Protein AF-A0A835W9U9-F1 (afdb_monomer)

Foldseek 3Di:
DEEEEEEQEQLRLLQQLLLLVLLVVCVVVCVCVPDDDRYAYEYEYQAQKHWYKDFPDDLADQFTDIFIDIDGQVVSCVLSPNRYHYHHFAFLAADQVQQWTATPVGDIDHGQFYAYAPFWFFDFDPAAPSLDPLEDEAFALVSLLVLLVLVLPWQEEEEEAFADVSLLQLLLLLVLQVQDDDPDDDDDDDDDDDDDDDDDDDDDDDPPDDDDDDPDAGAYEYEAQAPFHHLVFDWPVVRLVLCCLRPVPVSVVRDPPPDDDFWDWDQLPGLRDDDDDDDDPDDDDDDDDDDDDDDDDDPDDDDDDDDDDHHTAILCSSVVSQVSNLCVVVPPDDDDDDDDDDDDDDDDDDDDDDDDDDDDDDDDDDDDDDDDDDDDDDDPDPSDRPRRHRYHYHHSKDFNYKDFDDDDDDPDPDDDDDDDDDDDDDDDDDDDDDDDDDPDDDDPPDDARMWTAMPVRDIDRTVHYYYDHDIAAPPVSYDPCQDADPSRAGEAALLQATSRPSYGYAANRHDDPVLQVQDDVVSPGDNLAAQQFDDDRDSSRSSLRSSSNSCSNSVNDDSVSSCSSHHKDWDWHDGSNKIKIKIGCASCVPVPPPDSVQKIKEKDWDADPVRSGIKIKMFIGGNQATGIIMIIHDPSCSHLSNVSNVVRQRNVVCRSVCPPPVDDSVVSVD

Organism: Chlamydomonas incerta (NCBI:txid51695)

Sequence (670 aa):
MRYVVLGGGIAGVCCALELARCLKQENDTGAAAGSSGAAGVVLISASPVIKGVREVARLGRLLEELEVVETPLTELAAGGGGVLQVVHGAAEGLDLQRQVVKLVGGREVTFDKLCLCTGARPKELAVPGADHPAIMTLRDTDSVQELARRLRSCRRLVLVGNGGIALELAGALAGTEGHGVVGGRGRGAGCTTASSASMEAAAADASPLNAPAATGGRELVWVLKHGHIGDAFFDLDAAAFLLQRIAPAAAAGRSTGAAGAAGAAADAAHVSSPAPPPSAVASELPAPPLAGLSCRNKSGLQPSGHREMGHAAGPAWTRELLRGLQRGQQGAGKTQTGQQPAAAYEPKATGEAGAACSSGRGAGVPAGNSSALATAAPIAGLAMEPEAFRVQLEFSSKVTHIVHHDRPREPAQASGLNLQAPAGAEHVAEDAEHDSDGTASTMTDEPWPLHVALSTGKVLGADLVVVGIGVDPHTGWLPPELARGPDGGLVVGADMRTSHPAVWAAGDCCSCEHWCTGGGEDGSAAQLAGPHWFQHRLWTQARVMGTYAARCMAGLSDELASGFNFELFTHVTRFLGSKVVLLGLYNGQRLEQEPVEDVRLYSREGEAEDGSGPTFVRVLLLRGRLQGAVLVGETGLEEALENLILDGLDLSPFGPEILDPDFELEHVFD

Radius of gyration: 29.35 Å; Cα contacts (8 Å, |Δi|>4): 1137; chains: 1; bounding box: 82×87×96 Å

Solvent-accessible surface area (backbone atoms only — not comparable to full-atom values): 40558 Å² total; per-residue (Å²): 84,39,37,30,27,38,22,35,39,42,15,17,41,35,16,47,52,42,36,36,49,53,54,48,53,41,58,76,68,57,76,55,85,81,63,100,52,83,61,35,34,36,38,31,12,67,46,70,52,26,30,48,77,42,83,73,44,78,57,45,96,82,39,53,38,70,44,63,42,81,42,54,42,70,58,55,30,68,72,33,77,82,36,29,43,66,42,81,43,40,76,73,40,60,39,78,90,77,30,28,43,32,24,67,91,77,50,75,46,74,41,65,33,35,35,42,16,59,26,58,39,63,43,75,70,93,38,58,59,52,84,43,87,56,45,43,59,69,56,17,50,63,41,39,54,50,45,18,58,53,57,69,78,44,50,28,39,36,36,39,33,40,36,69,68,32,43,35,51,51,16,46,43,50,53,40,55,79,74,70,83,78,94,65,98,70,83,86,82,82,91,77,90,82,80,90,78,91,79,83,89,78,90,73,95,71,82,93,75,83,77,84,79,79,87,82,73,35,34,32,40,38,34,20,65,43,90,60,52,33,53,89,76,29,44,65,67,61,24,41,62,57,37,44,71,73,38,49,80,72,27,70,82,66,68,79,79,84,74,91,66,90,53,61,78,51,78,49,90,64,71,57,56,75,80,73,79,84,82,75,74,88,70,92,72,81,81,78,82,93,73,92,76,87,81,76,88,79,87,87,76,82,74,82,76,86,73,79,83,64,54,64,50,48,92,62,43,55,59,51,28,55,51,46,38,45,55,60,71,58,59,86,64,79,92,84,85,83,85,80,83,79,82,90,84,80,88,80,80,90,76,81,93,83,85,85,90,83,90,85,86,89,85,84,91,83,91,84,83,89,79,92,75,86,82,77,77,81,81,84,71,82,77,75,74,74,84,51,30,50,72,42,82,40,61,62,26,44,80,60,35,36,48,74,47,86,68,78,73,77,79,72,91,70,78,86,78,91,81,84,85,84,89,88,86,83,88,85,90,85,88,85,83,88,89,88,89,75,93,74,75,77,81,74,92,64,93,41,46,29,37,42,31,32,70,79,74,52,71,42,68,21,63,34,36,42,40,29,70,53,67,37,28,50,37,87,78,50,58,81,78,53,44,60,40,98,72,46,8,38,35,38,52,90,62,23,32,34,72,41,99,48,33,30,44,21,31,45,20,39,30,64,76,66,32,62,67,52,54,43,102,81,70,73,45,71,60,48,29,30,94,32,31,72,95,62,91,40,72,66,51,12,33,50,37,6,36,49,34,20,33,30,74,73,70,63,68,47,75,71,70,42,54,70,73,29,34,56,28,54,47,57,52,68,49,51,54,32,44,34,39,41,32,34,26,40,51,47,58,93,46,83,84,55,61,56,91,42,39,45,44,42,58,45,79,52,65,20,91,87,65,85,42,65,22,39,43,36,42,32,25,50,76,36,19,44,43,16,26,37,38,30,34,66,72,91,48,63,37,62,55,51,48,40,41,75,71,48,50,77,44,58,90,54,57,54,50,74,69,39,89,88,47,67,70,71,65,78,77,112

InterPro domains:
  IPR023753 FAD/NAD(P)-binding domain [PF07992] (2-176)
  IPR023753 FAD/NAD(P)-binding domain [PF07992] (449-515)
  IPR036188 FAD/NAD(P)-binding domain superfamily [G3DSA:3.50.50.60] (4-123)
  IPR036188 FAD/NAD(P)-binding domain superfamily [G3DSA:3.50.50.60] (124-175)
  IPR036188 FAD/NAD(P)-binding domain superfamily [G3DSA:3.50.50.60] (408-562)
  IPR036188 FAD/NAD(P)-binding domain superfamily [SSF51905] (2-556)
  IPR036188 FAD/NAD(P)-binding domain superfamily [SSF51905] (382-545)
  IPR050260 FAD-dependent oxidoreductase [PTHR43429] (2-670)

Nearest PDB structures (foldseek):
  4h4u-assembly1_A-2  TM=7.751E-01  e=1.010E-18  Acidovorax sp. KKS102
  4h4z-assembly1_A  TM=7.584E-01  e=6.417E-19  Acidovorax sp. KKS102
  4h4x-assembly1_A  TM=7.748E-01  e=1.682E-18  Acidovorax sp. KKS102
  4h4p-assembly1_A  TM=7.522E-01  e=1.589E-18  Acidovorax sp. KKS102
  3fg2-assembly1_P  TM=7.819E-01  e=5.766E-16  Rhodopseudomonas palustris

pLDDT: mean 70.5, std 27.98, range [21.25, 98.75]

Mean predicted aligned error: 15.65 Å

Secondary structure (DSSP, 8-state):
-EEEEE-SSHHHHHHHHHHHHHHHHHHHTTTTTT-SS--EEEEEESSSEEEEEEEEEE-SSS-EEEEEEEEEHHHHHHHTTTTEEEEE--EEEEETTTTEEEETTS-EEE-SEEEE---EEEPP--STTTTSTTEEE--BHHHHHHHHHHTTT-SEEEEE--SHHHHHHHHHHTTGGG------------------------------S-PPPPTT--EEEEE-SSSSS-TTT--HHHHHHHHTTT-HHHHTT---S-SS-S---B-STT--PPPPPP------PPPPP------------PPPP-PPP-PBPPTTHHHHHHHHHHHHHHTTS-----PPPPPP-PPPP--------------------------PPP------PPPPPEEEEE-S--EEEEEE--PPPP--------------------------------------SEEEEETTS-EEEESEEEE-S-EEETTTTS-TTS-B-TTSPEE--TTSB-SSTTEEE-STTEE-GGGSS---TTS-----S-TB------HHHHHHHHHHHHHHHHT---HHHHHTTTSB-EEEEEETTEEEEEEESTT-TT-TTS-GGGEEEEEEEEE-TTSS-EEEEEEEEETTEEEEEEEESS-S-HHHHHHHHHHT-B-TTTGGGGG-TTS-GGGGG-

Structure (mmCIF, N/CA/C/O backbone):
data_AF-A0A835W9U9-F1
#
_entry.id   AF-A0A835W9U9-F1
#
loop_
_atom_site.group_PDB
_atom_site.id
_atom_site.type_symbol
_atom_site.label_atom_id
_atom_site.label_alt_id
_atom_site.label_comp_id
_atom_site.label_asym_id
_atom_site.label_entity_id
_atom_site.label_seq_id
_atom_site.pdbx_PDB_ins_code
_atom_site.Cartn_x
_atom_site.Cartn_y
_atom_site.Cartn_z
_atom_site.occupancy
_atom_site.B_iso_or_equiv
_atom_site.auth_seq_id
_atom_site.auth_comp_id
_atom_site.auth_asym_id
_atom_site.auth_atom_id
_atom_site.pdbx_PDB_model_num
ATOM 1 N N . MET A 1 1 ? -9.445 -15.795 -28.612 1.00 86.12 1 MET A N 1
ATOM 2 C CA . MET A 1 1 ? -8.775 -15.894 -27.299 1.00 86.12 1 MET A CA 1
ATOM 3 C C . MET A 1 1 ? -9.468 -14.980 -26.295 1.00 86.12 1 MET A C 1
ATOM 5 O O . MET A 1 1 ? -9.748 -13.837 -26.632 1.00 86.12 1 MET A O 1
ATOM 9 N N . ARG A 1 2 ? -9.801 -15.457 -25.098 1.00 93.56 2 ARG A N 1
ATOM 10 C CA . ARG A 1 2 ? -10.559 -14.729 -24.078 1.00 93.56 2 ARG A CA 1
ATOM 11 C C . ARG A 1 2 ? -9.694 -14.471 -22.851 1.00 93.56 2 ARG A C 1
ATOM 13 O O . ARG A 1 2 ? -9.393 -15.388 -22.087 1.00 93.56 2 ARG A O 1
ATOM 20 N N . TYR A 1 3 ? -9.349 -13.207 -22.660 1.00 97.50 3 TYR A N 1
ATOM 21 C CA . TYR A 1 3 ? -8.684 -12.713 -21.465 1.00 97.50 3 TYR A CA 1
ATOM 22 C C . TYR A 1 3 ? -9.742 -12.328 -20.434 1.00 97.50 3 TYR A C 1
ATOM 24 O O . TYR A 1 3 ? -10.689 -11.613 -20.757 1.00 97.50 3 TYR A O 1
ATOM 32 N N . VAL A 1 4 ? -9.592 -12.786 -19.196 1.00 98.50 4 VAL A N 1
ATOM 33 C CA . VAL A 1 4 ? -10.449 -12.389 -18.076 1.00 98.50 4 VAL A CA 1
ATOM 34 C C . VAL A 1 4 ? -9.590 -11.725 -17.013 1.00 98.50 4 VAL A C 1
ATOM 36 O O . VAL A 1 4 ? -8.535 -12.235 -16.655 1.00 98.50 4 VAL A O 1
ATOM 39 N N . VAL A 1 5 ? -10.046 -10.592 -16.492 1.00 98.56 5 VAL A N 1
ATOM 40 C CA . VAL A 1 5 ? -9.427 -9.898 -15.362 1.00 98.56 5 VAL A CA 1
ATOM 41 C C . VAL A 1 5 ? -10.449 -9.843 -14.236 1.00 98.56 5 VAL A C 1
ATOM 43 O O . VAL A 1 5 ? -11.559 -9.356 -14.435 1.00 98.56 5 VAL A O 1
ATOM 46 N N . LEU A 1 6 ? -10.103 -10.367 -13.062 1.00 98.31 6 LEU A N 1
ATOM 47 C CA . LEU A 1 6 ? -10.993 -10.421 -11.906 1.00 98.31 6 LEU A CA 1
ATOM 48 C C . LEU A 1 6 ? -10.580 -9.390 -10.853 1.00 98.31 6 LEU A C 1
ATOM 50 O O . LEU A 1 6 ? -9.628 -9.610 -10.109 1.00 98.31 6 LEU A O 1
ATOM 54 N N . GLY A 1 7 ? -11.342 -8.302 -10.756 1.00 96.31 7 GLY A N 1
ATOM 55 C CA . GLY A 1 7 ? -11.185 -7.246 -9.757 1.00 96.31 7 GLY A CA 1
ATOM 56 C C . GLY A 1 7 ? -11.211 -5.849 -10.377 1.00 96.31 7 GLY A C 1
ATOM 57 O O . GLY A 1 7 ? -10.368 -5.517 -11.198 1.00 96.31 7 GLY A O 1
ATOM 58 N N . GLY A 1 8 ? -12.145 -4.996 -9.945 1.00 93.75 8 GLY A N 1
ATOM 59 C CA . GLY A 1 8 ? -12.287 -3.606 -10.417 1.00 93.75 8 GLY A CA 1
ATOM 60 C C . GLY A 1 8 ? -11.386 -2.576 -9.715 1.00 93.75 8 GLY A C 1
ATOM 61 O O . GLY A 1 8 ? -11.639 -1.375 -9.806 1.00 93.75 8 GLY A O 1
ATOM 62 N N . GLY A 1 9 ? -10.378 -3.031 -8.963 1.00 92.75 9 GLY A N 1
ATOM 63 C CA . GLY A 1 9 ? -9.365 -2.165 -8.352 1.00 92.75 9 GLY A CA 1
ATOM 64 C C . GLY A 1 9 ? -8.288 -1.735 -9.354 1.00 92.75 9 GLY A C 1
ATOM 65 O O . GLY A 1 9 ? -8.271 -2.211 -10.485 1.00 92.75 9 GLY A O 1
ATOM 66 N N . ILE A 1 10 ? -7.348 -0.891 -8.914 1.00 93.75 10 ILE A N 1
ATOM 67 C CA . ILE A 1 10 ? -6.308 -0.296 -9.777 1.00 93.75 10 ILE A CA 1
ATOM 68 C C . ILE A 1 10 ? -5.569 -1.351 -10.608 1.00 93.75 10 ILE A C 1
ATOM 70 O O . ILE A 1 10 ? -5.504 -1.227 -11.826 1.00 93.75 10 ILE A O 1
ATOM 74 N N . ALA A 1 11 ? -5.079 -2.425 -9.978 1.00 96.19 11 ALA A N 1
ATOM 75 C CA . ALA A 1 11 ? -4.353 -3.477 -10.691 1.00 96.19 11 ALA A CA 1
ATOM 76 C C . ALA A 1 11 ? -5.187 -4.125 -11.807 1.00 96.19 11 ALA A C 1
ATOM 78 O O . ALA A 1 11 ? -4.692 -4.334 -12.911 1.00 96.19 11 ALA A O 1
ATOM 79 N N . GLY A 1 12 ? -6.463 -4.418 -11.549 1.00 96.94 12 GLY A N 1
ATOM 80 C CA . GLY A 1 12 ? -7.335 -5.036 -12.545 1.00 96.94 12 GLY A CA 1
ATOM 81 C C . GLY A 1 12 ? -7.767 -4.075 -13.648 1.00 96.94 12 GLY A C 1
ATOM 82 O O . GLY A 1 12 ? -7.783 -4.459 -14.813 1.00 96.94 12 GLY A O 1
ATOM 83 N N . VAL A 1 13 ? -8.039 -2.811 -13.320 1.00 95.12 13 VAL A N 1
ATOM 84 C CA . VAL A 1 13 ? -8.380 -1.788 -14.321 1.00 95.12 13 VAL A CA 1
ATOM 85 C C . VAL A 1 13 ? -7.193 -1.511 -15.241 1.00 95.12 13 VAL A C 1
ATOM 87 O O . VAL A 1 13 ? -7.357 -1.542 -16.459 1.00 95.12 13 VAL A O 1
ATOM 90 N N . CYS A 1 14 ? -5.993 -1.317 -14.687 1.00 94.69 14 CYS A N 1
ATOM 91 C CA . CYS A 1 14 ? -4.775 -1.125 -15.474 1.00 94.69 14 CYS A CA 1
ATOM 92 C C . CYS A 1 14 ? -4.461 -2.353 -16.338 1.00 94.69 14 CYS A C 1
ATOM 94 O O . CYS A 1 14 ? -4.165 -2.199 -17.520 1.00 94.69 14 CYS A O 1
ATOM 96 N N 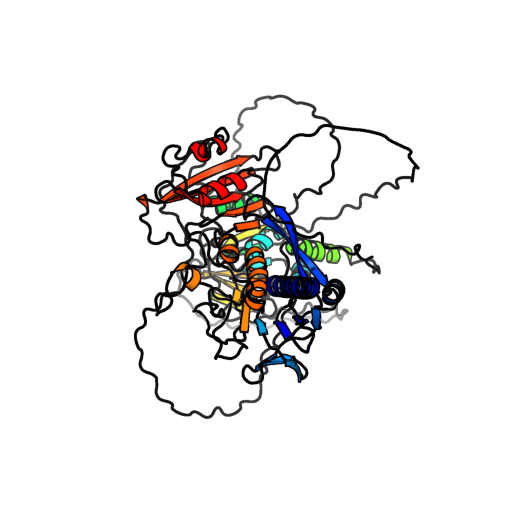. CYS A 1 15 ? -4.621 -3.565 -15.794 1.00 95.94 15 CYS A N 1
ATOM 97 C CA . CYS A 1 15 ? -4.444 -4.802 -16.553 1.00 95.94 15 CYS A CA 1
ATOM 98 C C . CYS A 1 15 ? -5.435 -4.908 -17.726 1.00 95.94 15 CYS A C 1
ATOM 100 O O . CYS A 1 15 ? -5.043 -5.153 -18.866 1.00 95.94 15 CYS A O 1
ATOM 102 N N . ALA A 1 16 ? -6.725 -4.666 -17.481 1.00 95.62 16 ALA A N 1
ATOM 103 C CA . ALA A 1 16 ? -7.752 -4.757 -18.515 1.00 95.62 16 ALA A CA 1
ATOM 104 C C . ALA A 1 16 ? -7.564 -3.715 -19.632 1.00 95.62 16 ALA A C 1
ATOM 106 O O . ALA A 1 16 ? -7.732 -4.041 -20.809 1.00 95.62 16 ALA A O 1
ATOM 107 N N . LEU A 1 17 ? -7.204 -2.478 -19.273 1.00 93.06 17 LEU A N 1
ATOM 108 C CA . LEU A 1 17 ? -6.937 -1.406 -20.232 1.00 93.06 17 LEU A CA 1
ATOM 109 C C . LEU A 1 17 ? -5.692 -1.685 -21.075 1.00 93.06 17 LEU A C 1
ATOM 111 O O . LEU A 1 17 ? -5.742 -1.528 -22.295 1.00 93.06 17 LEU A O 1
ATOM 115 N N . GLU A 1 18 ? -4.603 -2.137 -20.452 1.00 92.69 18 GLU A N 1
ATOM 116 C CA . GLU A 1 18 ? -3.366 -2.440 -21.173 1.00 92.69 18 GLU A CA 1
ATOM 117 C C . GLU A 1 18 ? -3.540 -3.653 -22.097 1.00 92.69 18 GLU A C 1
ATOM 119 O O . GLU A 1 18 ? -3.141 -3.589 -23.258 1.00 92.69 18 GLU A O 1
ATOM 124 N N . LEU A 1 19 ? -4.237 -4.711 -21.662 1.00 92.81 19 LEU A N 1
ATOM 125 C CA . LEU A 1 19 ? -4.596 -5.832 -22.540 1.00 92.81 19 LEU A CA 1
ATOM 126 C C . LEU A 1 19 ? -5.413 -5.365 -23.749 1.00 92.81 19 LEU A C 1
ATOM 128 O O . LEU A 1 19 ? -5.133 -5.757 -24.881 1.00 92.81 19 LEU A O 1
ATOM 132 N N . ALA A 1 20 ? -6.415 -4.510 -23.528 1.00 92.06 20 ALA A N 1
ATOM 133 C CA . ALA A 1 20 ? -7.226 -3.973 -24.616 1.00 92.06 20 ALA A CA 1
ATOM 134 C C . ALA A 1 20 ? -6.386 -3.132 -25.592 1.00 92.06 20 ALA A C 1
ATOM 136 O O . ALA A 1 20 ? -6.621 -3.186 -26.800 1.00 92.06 20 ALA A O 1
ATOM 137 N N . ARG A 1 21 ? -5.392 -2.385 -25.091 1.00 89.69 21 ARG A N 1
ATOM 138 C CA . ARG A 1 21 ? -4.439 -1.627 -25.913 1.00 89.69 21 ARG A CA 1
ATOM 139 C C . ARG A 1 21 ? -3.561 -2.556 -26.757 1.00 89.69 21 ARG A C 1
ATOM 141 O O . ARG A 1 21 ? -3.477 -2.348 -27.965 1.00 89.69 21 ARG A O 1
ATOM 148 N N . CYS A 1 22 ? -2.967 -3.587 -26.152 1.00 88.25 22 CYS A N 1
ATOM 149 C CA . CYS A 1 22 ? -2.141 -4.577 -26.850 1.00 88.25 22 CYS A CA 1
ATOM 150 C C . CYS A 1 22 ? -2.914 -5.264 -27.986 1.00 88.25 22 CYS A C 1
ATOM 152 O O . CYS A 1 22 ? -2.444 -5.295 -29.120 1.00 88.25 22 CYS A O 1
ATOM 154 N N . LEU A 1 23 ? -4.143 -5.721 -27.718 1.00 87.62 23 LEU A N 1
ATOM 155 C CA . LEU A 1 23 ? -4.972 -6.393 -28.725 1.00 87.62 23 LEU A CA 1
ATOM 156 C C . LEU A 1 23 ? -5.391 -5.469 -29.877 1.00 87.62 23 LEU A C 1
ATOM 158 O O . LEU A 1 23 ? -5.479 -5.912 -31.020 1.00 87.62 23 LEU A O 1
ATOM 162 N N . LYS A 1 24 ? -5.653 -4.182 -29.608 1.00 85.50 24 LYS A N 1
ATOM 163 C CA . LYS A 1 24 ? -5.919 -3.202 -30.675 1.00 85.50 24 LYS A CA 1
ATOM 164 C C . LYS A 1 24 ? -4.699 -3.025 -31.577 1.00 85.50 24 LYS A C 1
ATOM 166 O O . LYS A 1 24 ? -4.835 -3.103 -32.791 1.00 85.50 24 LYS A O 1
ATOM 171 N N . GLN A 1 25 ? -3.514 -2.876 -30.987 1.00 82.62 25 GLN A N 1
ATOM 172 C CA . GLN A 1 25 ? -2.265 -2.716 -31.733 1.00 82.62 25 GLN A CA 1
ATOM 173 C C . GLN A 1 25 ? -1.950 -3.942 -32.613 1.00 82.62 25 GLN A C 1
ATOM 175 O O . GLN A 1 25 ? -1.532 -3.786 -33.760 1.00 82.62 25 GLN A O 1
ATOM 180 N N . GLU A 1 26 ? -2.200 -5.161 -32.126 1.00 80.12 26 GLU A N 1
ATOM 181 C CA . GLU A 1 26 ? -2.074 -6.397 -32.920 1.00 80.12 26 GLU A CA 1
ATOM 182 C C . GLU A 1 26 ? -3.063 -6.457 -34.097 1.00 80.12 26 GLU A C 1
ATOM 184 O O . GLU A 1 26 ? -2.702 -6.884 -35.198 1.00 80.12 26 GLU A O 1
ATOM 189 N N . ASN A 1 27 ? -4.306 -6.013 -33.881 1.00 78.19 27 ASN A N 1
ATOM 190 C CA . ASN A 1 27 ? -5.325 -5.968 -34.930 1.00 78.19 27 ASN A CA 1
ATOM 191 C C . ASN A 1 27 ? -4.985 -4.927 -36.009 1.00 78.19 27 ASN A C 1
ATOM 193 O O . ASN A 1 27 ? -5.118 -5.220 -37.197 1.00 78.19 27 ASN A O 1
ATOM 197 N N . ASP A 1 28 ? -4.506 -3.746 -35.609 1.00 76.56 28 ASP A N 1
ATOM 198 C CA . ASP A 1 28 ? -4.158 -2.650 -36.522 1.00 76.56 28 ASP A CA 1
ATOM 199 C C . ASP A 1 28 ? -2.907 -2.965 -37.361 1.00 76.56 28 ASP A C 1
ATOM 201 O O . ASP A 1 28 ? -2.809 -2.567 -38.521 1.00 76.56 28 ASP A O 1
ATOM 205 N N . THR A 1 29 ? -1.957 -3.723 -36.804 1.00 72.25 29 THR A N 1
ATOM 206 C CA . THR A 1 29 ? -0.717 -4.128 -37.496 1.00 72.25 29 THR A CA 1
ATOM 207 C C . THR A 1 29 ? -0.887 -5.348 -38.410 1.00 72.25 29 THR A C 1
ATOM 209 O O . THR A 1 29 ? 0.055 -5.736 -39.100 1.00 72.25 29 THR A O 1
ATOM 212 N N . GLY A 1 30 ? -2.079 -5.957 -38.461 1.00 61.66 30 GLY A N 1
ATOM 213 C CA . GLY A 1 30 ? -2.388 -7.082 -39.351 1.00 61.66 30 GLY A CA 1
ATOM 214 C C . GLY A 1 30 ? -1.719 -8.412 -38.974 1.00 61.66 30 GLY A C 1
ATOM 215 O O . GLY A 1 30 ? -1.854 -9.392 -39.708 1.00 61.66 30 GLY A O 1
ATOM 216 N N . ALA A 1 31 ? -1.042 -8.484 -37.823 1.00 58.75 31 ALA A N 1
ATOM 217 C CA . ALA A 1 31 ? -0.374 -9.695 -37.337 1.00 58.75 31 ALA A CA 1
ATOM 218 C C . ALA A 1 31 ? -1.361 -10.837 -37.002 1.00 58.75 31 ALA A C 1
ATOM 220 O O . ALA A 1 31 ? -0.982 -12.006 -36.967 1.00 58.75 31 ALA A O 1
ATOM 221 N N . ALA A 1 32 ? -2.647 -10.518 -36.809 1.00 54.53 32 ALA A N 1
ATOM 222 C CA . ALA A 1 32 ? -3.695 -11.450 -36.388 1.00 54.53 32 ALA A CA 1
ATOM 223 C C . ALA A 1 32 ? -4.384 -12.245 -37.525 1.00 54.53 32 ALA A C 1
ATOM 225 O O . ALA A 1 32 ? -5.352 -12.963 -37.260 1.00 54.53 32 ALA A O 1
ATOM 226 N N . ALA A 1 33 ? -3.907 -12.172 -38.777 1.00 47.88 33 ALA A N 1
ATOM 227 C CA . ALA A 1 33 ? -4.577 -12.727 -39.968 1.00 47.88 33 ALA A CA 1
ATOM 228 C C . ALA A 1 33 ? -4.772 -14.270 -40.004 1.00 47.88 33 ALA A C 1
ATOM 230 O O . ALA A 1 33 ? -5.279 -14.796 -40.994 1.00 47.88 33 ALA A O 1
ATOM 231 N N . GLY A 1 34 ? -4.399 -15.006 -38.948 1.00 47.59 34 GLY A N 1
ATOM 232 C CA . GLY A 1 34 ? -4.482 -16.471 -38.878 1.00 47.59 34 GLY A CA 1
ATOM 233 C C . GLY A 1 34 ? -5.354 -17.072 -37.765 1.00 47.59 34 GLY A C 1
ATOM 234 O O . GLY A 1 34 ? -5.497 -18.293 -37.741 1.00 47.59 34 GLY A O 1
ATOM 235 N N . SER A 1 35 ? -5.939 -16.289 -36.844 1.00 49.84 35 SER A N 1
ATOM 236 C CA . SER A 1 35 ? -6.706 -16.850 -35.711 1.00 49.84 35 SER A CA 1
ATOM 237 C C . SER A 1 35 ? -8.219 -16.626 -35.851 1.00 49.84 35 SER A C 1
ATOM 239 O O . SER A 1 35 ? -8.705 -15.507 -35.991 1.00 49.84 35 SER A O 1
ATOM 241 N N . SER A 1 36 ? -8.991 -17.715 -35.839 1.00 43.72 36 SER A N 1
ATOM 242 C CA . SER A 1 36 ? -10.418 -17.763 -36.189 1.00 43.72 36 SER A CA 1
ATOM 243 C C . SER A 1 36 ? -11.376 -17.285 -35.081 1.00 43.72 36 SER A C 1
ATOM 245 O O . SER A 1 36 ? -12.426 -17.885 -34.857 1.00 43.72 36 SER A O 1
ATOM 247 N N . GLY A 1 37 ? -11.045 -16.202 -34.377 1.00 56.38 37 GLY A N 1
ATOM 248 C CA . GLY A 1 37 ? -11.956 -15.559 -33.428 1.00 56.38 37 GLY A CA 1
ATOM 249 C C . GLY A 1 37 ? -11.338 -14.327 -32.777 1.00 56.38 37 GLY A C 1
ATOM 250 O O . GLY A 1 37 ? -10.268 -14.431 -32.180 1.00 56.38 37 GLY A O 1
ATOM 251 N N . ALA A 1 38 ? -12.027 -13.182 -32.863 1.00 66.12 38 ALA A N 1
ATOM 252 C CA . ALA A 1 38 ? -11.569 -11.919 -32.285 1.00 66.12 38 ALA A CA 1
ATOM 253 C C . ALA A 1 38 ? -11.217 -12.106 -30.801 1.00 66.12 38 ALA A C 1
ATOM 255 O O . ALA A 1 38 ? -12.048 -12.549 -30.001 1.00 66.12 38 ALA A O 1
ATOM 256 N N . ALA A 1 39 ? -9.962 -11.830 -30.445 1.00 80.19 39 ALA A N 1
ATOM 257 C CA . ALA A 1 39 ? -9.544 -11.843 -29.056 1.00 80.19 39 ALA A CA 1
ATOM 258 C C . ALA A 1 39 ? -10.232 -10.705 -28.291 1.00 80.19 39 ALA A C 1
ATOM 260 O O . ALA A 1 39 ? -10.454 -9.630 -28.845 1.00 80.19 39 ALA A O 1
ATOM 261 N N . GLY A 1 40 ? -10.595 -10.946 -27.033 1.00 91.38 40 GLY A N 1
ATOM 262 C CA . GLY A 1 40 ? -11.323 -9.970 -26.226 1.00 91.38 40 GLY A CA 1
ATOM 263 C C . GLY A 1 40 ? -10.964 -10.048 -24.753 1.00 91.38 40 GLY A C 1
ATOM 264 O O . GLY A 1 40 ? -10.529 -11.095 -24.263 1.00 91.38 40 GLY A O 1
ATOM 265 N N . VAL A 1 41 ? -11.170 -8.932 -24.060 1.00 96.06 41 VAL A N 1
ATOM 266 C CA . VAL A 1 41 ? -10.913 -8.770 -22.627 1.00 96.06 41 VAL A CA 1
ATOM 267 C C . VAL A 1 41 ? -12.243 -8.667 -21.894 1.00 96.06 41 VAL A C 1
ATOM 269 O O . VAL A 1 41 ? -13.129 -7.928 -22.316 1.00 96.06 41 VAL A O 1
ATOM 272 N N . VAL A 1 42 ? -12.387 -9.383 -20.783 1.00 96.81 42 VAL A N 1
ATOM 273 C CA . VAL A 1 42 ? -13.536 -9.281 -19.881 1.00 96.81 42 VAL A CA 1
ATOM 274 C C . VAL A 1 42 ? -13.042 -8.866 -18.501 1.00 96.81 42 VAL A C 1
ATOM 276 O O . VAL A 1 42 ? -12.373 -9.646 -17.826 1.00 96.81 42 VAL A O 1
ATOM 279 N N . LEU A 1 43 ? -13.392 -7.660 -18.061 1.00 97.38 43 LEU A N 1
ATOM 280 C CA . LEU A 1 43 ? -13.183 -7.228 -16.681 1.00 97.38 43 LEU A CA 1
ATOM 281 C C . LEU A 1 43 ? -14.400 -7.612 -15.836 1.00 97.38 43 LEU A C 1
ATOM 283 O O . LEU A 1 43 ? -15.512 -7.149 -16.089 1.00 97.38 43 LEU A O 1
ATOM 287 N N . ILE A 1 44 ? -14.186 -8.426 -14.808 1.00 97.44 44 ILE A N 1
ATOM 288 C CA . ILE A 1 44 ? -15.194 -8.778 -13.809 1.00 97.44 44 ILE A CA 1
ATOM 289 C C . ILE A 1 44 ? -14.948 -7.923 -12.568 1.00 97.44 44 ILE A C 1
ATOM 291 O O . ILE A 1 44 ? -13.865 -7.963 -11.983 1.00 97.44 44 ILE A O 1
ATOM 295 N N . SER A 1 45 ? -15.956 -7.172 -12.138 1.00 95.25 45 SER A N 1
ATOM 296 C CA . SER A 1 45 ? -15.919 -6.396 -10.898 1.00 95.25 45 SER A CA 1
ATOM 297 C C . SER A 1 45 ? -17.113 -6.768 -10.033 1.00 95.25 45 SER A C 1
ATOM 299 O O . SER A 1 45 ? -18.237 -6.779 -10.526 1.00 95.25 45 SER A O 1
ATOM 301 N N . ALA A 1 46 ? -16.897 -6.999 -8.734 1.00 92.56 46 ALA A N 1
ATOM 302 C CA . ALA A 1 46 ? -17.989 -7.194 -7.771 1.00 92.56 46 ALA A CA 1
ATOM 303 C C . ALA A 1 46 ? -18.866 -5.942 -7.611 1.00 92.56 46 ALA A C 1
ATOM 305 O O . ALA A 1 46 ? -19.968 -6.000 -7.077 1.00 92.56 46 ALA A O 1
ATOM 306 N N . SER A 1 47 ? -18.383 -4.806 -8.100 1.00 88.25 47 SER A N 1
ATOM 307 C CA . SER A 1 47 ? -18.841 -3.510 -7.662 1.00 88.25 47 SER A CA 1
ATOM 308 C C . SER A 1 47 ? -19.061 -2.587 -8.877 1.00 88.25 47 SER A C 1
ATOM 310 O O . SER A 1 47 ? -18.288 -2.670 -9.840 1.00 88.25 47 SER A O 1
ATOM 312 N N . PRO A 1 48 ? -20.109 -1.734 -8.880 1.00 88.50 48 PRO A N 1
ATOM 313 C CA . PRO A 1 48 ? -20.546 -0.981 -10.067 1.00 88.50 48 PRO A CA 1
ATOM 314 C C . PRO A 1 48 ? -19.650 0.211 -10.439 1.00 88.50 48 PRO A C 1
ATOM 316 O O . PRO A 1 48 ? -19.761 0.742 -11.539 1.00 88.50 48 PRO A O 1
ATOM 319 N N . VAL A 1 49 ? -18.769 0.628 -9.538 1.00 87.19 49 VAL A N 1
ATOM 320 C CA . VAL A 1 49 ? -17.681 1.600 -9.728 1.00 87.19 49 VAL A CA 1
ATOM 321 C C . VAL A 1 49 ? -16.318 0.887 -9.842 1.00 87.19 49 VAL A C 1
ATOM 323 O O . VAL A 1 49 ? -16.069 -0.168 -9.258 1.00 87.19 49 VAL A O 1
ATOM 326 N N . ILE A 1 50 ? -15.399 1.448 -10.607 1.00 89.62 50 ILE A N 1
ATOM 327 C CA . ILE A 1 50 ? -14.024 0.965 -10.743 1.00 89.62 50 ILE A CA 1
ATOM 328 C C . ILE A 1 50 ? -13.032 2.037 -10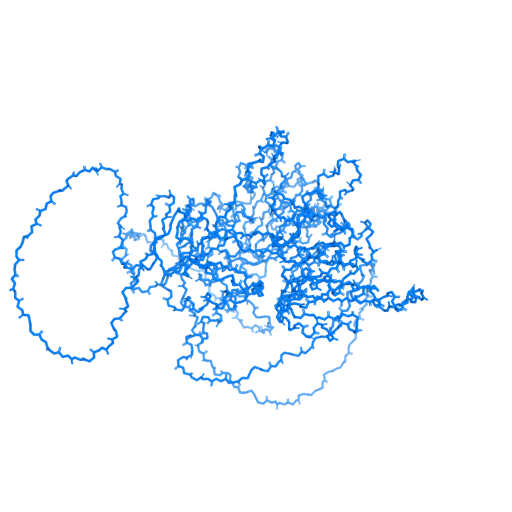.324 1.00 89.62 50 ILE A C 1
ATOM 330 O O . ILE A 1 50 ? -13.368 3.219 -10.256 1.00 89.62 50 ILE A O 1
ATOM 334 N N . LYS A 1 51 ? -11.791 1.610 -10.093 1.00 85.88 51 LYS A N 1
ATOM 335 C CA . LYS A 1 51 ? -10.684 2.502 -9.766 1.00 85.88 51 LYS A CA 1
ATOM 336 C C . LYS A 1 51 ? -9.704 2.645 -10.910 1.00 85.88 51 LYS A C 1
ATOM 338 O O . LYS A 1 51 ? -8.933 1.727 -11.181 1.00 85.88 51 LYS A O 1
ATOM 343 N N . GLY A 1 52 ? -9.707 3.818 -11.522 1.00 84.06 52 GLY A N 1
ATOM 344 C CA . GLY A 1 52 ? -8.639 4.263 -12.402 1.00 84.06 52 GLY A CA 1
ATOM 345 C C . GLY A 1 52 ? -7.553 5.012 -11.637 1.00 84.06 52 GLY A C 1
ATOM 346 O O . GLY A 1 52 ? -7.694 5.342 -10.457 1.00 84.06 52 GLY A O 1
ATOM 347 N N . VAL A 1 53 ? -6.472 5.311 -12.344 1.00 84.69 53 VAL A N 1
ATOM 348 C CA . VAL A 1 53 ? -5.417 6.205 -11.873 1.00 84.69 53 VAL A CA 1
ATOM 349 C C . VAL A 1 53 ? -5.222 7.302 -12.904 1.00 84.69 53 VAL A C 1
ATOM 351 O O . VAL A 1 53 ? -5.199 7.028 -14.103 1.00 84.69 53 VAL A O 1
ATOM 354 N N . ARG A 1 54 ? -5.072 8.531 -12.423 1.00 82.69 54 ARG A N 1
ATOM 355 C CA . ARG A 1 54 ? -4.682 9.704 -13.191 1.00 82.69 54 ARG A CA 1
ATOM 356 C C . ARG A 1 54 ? -3.303 10.144 -12.725 1.00 82.69 54 ARG A C 1
ATOM 358 O O . ARG A 1 54 ? -3.099 10.360 -11.534 1.00 82.69 54 ARG A O 1
ATOM 365 N N . GLU A 1 55 ? -2.371 10.269 -13.658 1.00 82.56 55 GLU A N 1
ATOM 366 C CA . GLU A 1 55 ? -1.088 10.907 -13.376 1.00 82.56 55 GLU A CA 1
ATOM 367 C C . GLU A 1 55 ? -1.321 12.402 -13.140 1.00 82.56 55 GLU A C 1
ATOM 369 O O . GLU A 1 55 ? -1.968 13.075 -13.948 1.00 82.56 55 GLU A O 1
ATOM 374 N N . VAL A 1 56 ? -0.861 12.890 -11.990 1.00 81.31 56 VAL A N 1
ATOM 375 C CA . VAL A 1 56 ? -0.954 14.299 -11.597 1.00 81.31 56 VAL A CA 1
ATOM 376 C C . VAL A 1 56 ? 0.317 15.024 -12.010 1.00 81.31 56 VAL A C 1
ATOM 378 O O . VAL A 1 56 ? 0.241 16.082 -12.633 1.00 81.31 56 VAL A O 1
ATOM 381 N N . ALA A 1 57 ? 1.468 14.435 -11.686 1.00 83.81 57 ALA A N 1
ATOM 382 C CA . ALA A 1 57 ? 2.781 14.950 -12.032 1.00 83.81 57 ALA A CA 1
ATOM 383 C C . ALA A 1 57 ? 3.795 13.806 -12.129 1.00 83.81 57 ALA A C 1
ATOM 385 O O . ALA A 1 57 ? 3.753 12.855 -11.345 1.00 83.81 57 ALA A O 1
ATOM 386 N N . ARG A 1 58 ? 4.743 13.939 -13.052 1.00 88.38 58 ARG A N 1
ATOM 387 C CA . ARG A 1 58 ? 5.965 13.138 -13.093 1.00 88.38 58 ARG A CA 1
ATOM 388 C C . ARG A 1 58 ? 7.058 13.928 -12.381 1.00 88.38 58 ARG A C 1
ATOM 390 O O . ARG A 1 58 ? 7.367 15.037 -12.805 1.00 88.38 58 ARG A O 1
ATOM 397 N N . LEU A 1 59 ? 7.559 13.383 -11.274 1.00 88.12 59 LEU A N 1
ATOM 398 C CA . LEU A 1 59 ? 8.512 14.052 -10.376 1.00 88.12 59 LEU A CA 1
ATOM 399 C C . LEU A 1 59 ? 9.956 13.588 -10.595 1.00 88.12 59 LEU A C 1
ATOM 401 O O . LEU A 1 59 ? 10.865 14.155 -10.008 1.00 88.12 59 LEU A O 1
ATOM 405 N N . GLY A 1 60 ? 10.149 12.562 -11.418 1.00 86.81 60 GLY A N 1
ATOM 406 C CA . GLY A 1 60 ? 11.454 12.086 -11.842 1.00 86.81 60 GLY A CA 1
ATOM 407 C C . GLY A 1 60 ? 11.325 10.985 -12.896 1.00 86.81 60 GLY A C 1
ATOM 408 O O . GLY A 1 60 ? 10.344 10.934 -13.653 1.00 86.81 60 GLY A O 1
ATOM 409 N N . ARG A 1 61 ? 12.312 10.092 -12.977 1.00 87.12 61 ARG A N 1
ATOM 410 C CA . ARG A 1 61 ? 12.367 9.018 -13.980 1.00 87.12 61 ARG A CA 1
ATOM 411 C C . ARG A 1 61 ? 11.295 7.954 -13.739 1.00 87.12 61 ARG A C 1
ATOM 413 O O . ARG A 1 61 ? 10.612 7.566 -14.697 1.00 87.12 61 ARG A O 1
ATOM 420 N N . LEU A 1 62 ? 11.155 7.489 -12.496 1.00 87.50 62 LEU A N 1
ATOM 421 C CA . LEU A 1 62 ? 10.203 6.458 -12.058 1.00 87.50 62 LEU A CA 1
ATOM 422 C C . LEU A 1 62 ? 9.192 7.002 -11.035 1.00 87.50 62 LEU A C 1
ATOM 424 O O . LEU A 1 62 ? 8.130 6.402 -10.844 1.00 87.50 62 LEU A O 1
ATOM 428 N N . LEU A 1 63 ? 9.504 8.114 -10.366 1.00 89.69 63 LEU A N 1
ATOM 429 C CA . LEU A 1 63 ? 8.627 8.741 -9.383 1.00 89.69 63 LEU A CA 1
ATOM 430 C C . LEU A 1 63 ? 7.492 9.542 -10.038 1.00 89.69 63 LEU A C 1
ATOM 432 O O . LEU A 1 63 ? 7.702 10.488 -10.801 1.00 89.69 63 LEU A O 1
ATOM 436 N N . GLU A 1 64 ? 6.260 9.208 -9.657 1.00 88.69 64 GLU A N 1
ATOM 437 C CA . GLU A 1 64 ? 5.051 9.882 -10.125 1.00 88.69 64 GLU A CA 1
ATOM 438 C C . GLU A 1 64 ? 4.077 10.139 -8.972 1.00 88.69 64 GLU A C 1
ATOM 440 O O . GLU A 1 64 ? 3.862 9.288 -8.103 1.00 88.69 64 GLU A O 1
ATOM 445 N N . GLU A 1 65 ? 3.437 11.305 -9.007 1.00 88.06 65 GLU A N 1
ATOM 446 C CA . GLU A 1 65 ? 2.289 11.629 -8.172 1.00 88.06 65 GLU A CA 1
ATOM 447 C C . GLU A 1 65 ? 1.003 11.209 -8.885 1.00 88.06 65 GLU A C 1
ATOM 449 O O . GLU A 1 65 ? 0.740 11.588 -10.032 1.00 88.06 65 GLU A O 1
ATOM 454 N N . LEU A 1 66 ? 0.184 10.418 -8.192 1.00 85.50 66 LEU A N 1
ATOM 455 C CA . LEU A 1 66 ? -0.995 9.775 -8.756 1.00 85.50 66 LEU A CA 1
ATOM 456 C C . LEU A 1 66 ? -2.250 10.141 -7.978 1.00 85.50 66 LEU A C 1
ATOM 458 O O . LEU A 1 66 ? -2.280 10.113 -6.750 1.00 85.50 66 LEU A O 1
ATOM 462 N N . GLU A 1 67 ? -3.333 10.364 -8.709 1.00 83.94 67 GLU A N 1
ATOM 463 C CA . GLU A 1 67 ? -4.672 10.471 -8.156 1.00 83.94 67 GLU A CA 1
ATOM 464 C C . GLU A 1 67 ? -5.482 9.231 -8.531 1.00 83.94 67 GLU A C 1
ATOM 466 O O . GLU A 1 67 ? -5.532 8.820 -9.690 1.00 83.94 67 GLU A O 1
ATOM 471 N N . VAL A 1 68 ? -6.156 8.630 -7.551 1.00 83.69 68 VAL A N 1
ATOM 472 C CA . VAL A 1 68 ? -7.110 7.549 -7.824 1.00 83.69 68 VAL A CA 1
ATOM 473 C C . VAL A 1 68 ? -8.459 8.162 -8.140 1.00 83.69 68 VAL A C 1
ATOM 475 O O . VAL A 1 68 ? -8.984 8.959 -7.362 1.00 83.69 68 VAL A O 1
ATOM 478 N N . VAL A 1 69 ? -9.022 7.748 -9.268 1.00 83.94 69 VAL A N 1
ATOM 479 C CA . VAL A 1 69 ? -10.304 8.238 -9.763 1.00 83.94 69 VAL A CA 1
ATOM 480 C C . VAL A 1 69 ? -11.309 7.098 -9.747 1.00 83.94 69 VAL A C 1
ATOM 482 O O . VAL A 1 69 ? -11.008 5.973 -10.151 1.00 83.94 69 VAL A O 1
ATOM 485 N N . GLU A 1 70 ? -12.511 7.402 -9.278 1.00 85.56 70 GLU A N 1
ATOM 486 C CA . GLU A 1 70 ? -13.646 6.493 -9.323 1.00 85.56 70 GLU A CA 1
ATOM 487 C C . GLU A 1 70 ? -14.481 6.755 -10.573 1.00 85.56 70 GLU A C 1
ATOM 489 O O . GLU A 1 70 ? -14.783 7.898 -10.917 1.00 85.56 70 GLU A O 1
ATOM 494 N N . THR A 1 71 ? -14.844 5.690 -11.280 1.00 85.81 71 THR A N 1
ATOM 495 C CA . THR A 1 71 ? -15.600 5.781 -12.535 1.00 85.81 71 THR A CA 1
ATOM 496 C C . THR A 1 71 ? -16.632 4.660 -12.591 1.00 85.81 71 THR A C 1
ATOM 498 O O . THR A 1 71 ? -16.326 3.548 -12.159 1.00 85.81 71 THR A O 1
ATOM 501 N N . PRO A 1 72 ? -17.853 4.882 -13.105 1.00 90.19 72 PRO A N 1
ATOM 502 C CA . PRO A 1 72 ? -18.795 3.793 -13.332 1.00 90.19 72 PRO A CA 1
ATOM 503 C C . PRO A 1 72 ? -18.194 2.706 -14.234 1.00 90.19 72 PRO A C 1
ATOM 505 O O . PRO A 1 72 ? -17.610 2.990 -15.279 1.00 90.19 72 PRO A O 1
ATOM 508 N N . LEU A 1 73 ? -18.389 1.439 -13.870 1.00 87.75 73 LEU A N 1
ATOM 509 C CA . LEU A 1 73 ? -17.890 0.278 -14.615 1.00 87.75 73 LEU A CA 1
ATOM 510 C C . LEU A 1 73 ? -18.339 0.301 -16.087 1.00 87.75 73 LEU A C 1
ATOM 512 O O . LEU A 1 73 ? -17.600 -0.113 -16.977 1.00 87.75 73 LEU A O 1
ATOM 516 N N . THR A 1 74 ? -19.543 0.808 -16.352 1.00 86.62 74 THR A N 1
ATOM 517 C CA . THR A 1 74 ? -20.118 0.914 -17.698 1.00 86.62 74 THR A CA 1
ATOM 518 C C . THR A 1 74 ? -19.362 1.878 -18.610 1.00 86.62 74 THR A C 1
ATOM 520 O O . THR A 1 74 ? -19.310 1.644 -19.816 1.00 86.62 74 THR A O 1
ATOM 523 N N . GLU A 1 75 ? -18.753 2.935 -18.067 1.00 86.25 75 GLU A N 1
A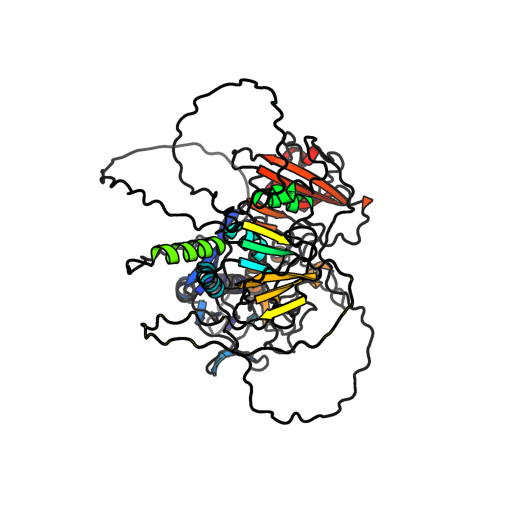TOM 524 C CA . GLU A 1 75 ? -17.990 3.905 -18.866 1.00 86.25 75 GLU A CA 1
ATOM 525 C C . GLU A 1 75 ? -16.681 3.300 -19.389 1.00 86.25 75 GLU A C 1
ATOM 527 O O . GLU A 1 75 ? -16.275 3.581 -20.518 1.00 86.25 75 GLU A O 1
ATOM 532 N N . LEU A 1 76 ? -16.070 2.379 -18.634 1.00 83.31 76 LEU A N 1
ATOM 533 C CA . LEU A 1 76 ? -14.863 1.673 -19.071 1.00 83.31 76 LEU A CA 1
ATOM 534 C C . LEU A 1 76 ? -15.111 0.832 -20.331 1.00 83.31 76 LEU A C 1
ATOM 536 O O . LEU A 1 76 ? -14.285 0.811 -21.243 1.00 83.31 76 LEU A O 1
ATOM 540 N N . ALA A 1 77 ? -16.264 0.160 -20.405 1.00 75.19 77 ALA A N 1
ATOM 541 C CA . ALA A 1 77 ? -16.638 -0.623 -21.582 1.00 75.19 77 ALA A CA 1
ATOM 542 C C . ALA A 1 77 ? -16.802 0.258 -22.828 1.00 75.19 77 ALA A C 1
ATOM 544 O O . ALA A 1 77 ? -16.379 -0.132 -23.916 1.00 75.19 77 ALA A O 1
ATOM 545 N N . ALA A 1 78 ? -17.364 1.461 -22.668 1.00 72.12 78 ALA A N 1
ATOM 546 C CA . ALA A 1 78 ? -17.529 2.410 -23.766 1.00 72.12 78 ALA A CA 1
ATOM 547 C C . ALA A 1 78 ? -16.174 2.894 -24.320 1.00 72.12 78 ALA A C 1
ATOM 549 O O . ALA A 1 78 ? -15.997 2.959 -25.536 1.00 72.12 78 ALA A O 1
ATOM 550 N N . GLY A 1 79 ? -15.188 3.146 -23.449 1.00 66.00 79 GLY A N 1
ATOM 551 C CA . GLY A 1 79 ? -13.817 3.512 -23.846 1.00 66.00 79 GLY A CA 1
ATOM 552 C C . GLY A 1 79 ? -12.990 2.354 -24.432 1.00 66.00 79 GLY A C 1
ATOM 553 O O . GLY A 1 79 ? -11.970 2.563 -25.092 1.00 66.00 79 GLY A O 1
ATOM 554 N N . GLY A 1 80 ? -13.448 1.114 -24.251 1.00 62.72 80 GLY A N 1
ATOM 555 C CA . GLY A 1 80 ? -12.767 -0.117 -24.650 1.00 62.72 80 GLY A CA 1
ATOM 556 C C . GLY A 1 80 ? -12.598 -0.344 -26.155 1.00 62.72 80 GLY A C 1
ATOM 557 O O . GLY A 1 80 ? -11.917 -1.286 -26.557 1.00 62.72 80 GLY A O 1
ATOM 558 N N . GLY A 1 81 ? -13.193 0.496 -27.011 1.00 66.81 81 GLY A N 1
ATOM 559 C CA . GLY A 1 81 ? -13.171 0.347 -28.474 1.00 66.81 81 GLY A CA 1
ATOM 560 C C . GLY A 1 81 ? -13.673 -1.018 -28.960 1.00 66.81 81 GLY A C 1
ATOM 561 O O . GLY A 1 81 ? -13.130 -1.562 -29.913 1.00 66.81 81 GLY A O 1
ATOM 562 N N . GLY A 1 82 ? -14.649 -1.601 -28.255 1.00 76.88 82 GLY A N 1
ATOM 563 C CA . GLY A 1 82 ? -15.294 -2.873 -28.603 1.00 76.88 82 GLY A CA 1
ATOM 564 C C . GLY A 1 82 ? -14.552 -4.151 -28.186 1.00 76.88 82 GLY A C 1
ATOM 565 O O . GLY A 1 82 ? -15.165 -5.215 -28.188 1.00 76.88 82 GLY A O 1
ATOM 566 N N . VAL A 1 83 ? -13.276 -4.066 -27.789 1.00 87.88 83 VAL A N 1
ATOM 567 C CA . VAL A 1 83 ? -12.451 -5.236 -27.402 1.00 87.88 83 VAL A CA 1
ATOM 568 C C . VAL A 1 83 ? -12.576 -5.569 -25.909 1.00 87.88 83 VAL A C 1
ATOM 570 O O . VAL A 1 83 ? -12.409 -6.722 -25.509 1.00 87.88 83 VAL A O 1
ATOM 573 N N . LEU A 1 84 ? -12.895 -4.567 -25.084 1.00 92.06 84 LEU A N 1
ATOM 574 C CA . LEU A 1 84 ? -13.099 -4.708 -23.644 1.00 92.06 84 LEU A CA 1
ATOM 575 C C . LEU A 1 84 ? -14.590 -4.780 -23.306 1.00 92.06 84 LEU A C 1
ATOM 577 O O . LEU A 1 84 ? -15.366 -3.881 -23.625 1.00 92.06 84 LEU A O 1
ATOM 581 N N . GLN A 1 85 ? -14.965 -5.840 -22.604 1.00 93.50 85 GLN A N 1
ATOM 582 C CA . GLN A 1 85 ? -16.278 -6.041 -22.010 1.00 93.50 85 GLN A CA 1
ATOM 583 C C . GLN A 1 85 ? -16.167 -5.966 -20.491 1.00 93.50 85 GLN A C 1
ATOM 585 O O . GLN A 1 85 ? -15.143 -6.323 -19.907 1.00 93.50 85 GLN A O 1
ATOM 590 N N . VAL A 1 86 ? -17.248 -5.545 -19.843 1.00 94.62 86 VAL A N 1
ATOM 591 C CA . VAL A 1 86 ? -17.337 -5.503 -18.384 1.00 94.62 86 VAL A CA 1
ATOM 592 C C . VAL A 1 86 ? -18.470 -6.389 -17.893 1.00 94.62 86 VAL A C 1
ATOM 594 O O . VAL A 1 86 ? -19.527 -6.488 -18.518 1.00 94.62 86 VAL A O 1
ATOM 597 N N . VAL A 1 87 ? -18.248 -7.033 -16.754 1.00 95.25 87 VAL A N 1
ATOM 598 C CA . VAL A 1 87 ? -19.240 -7.836 -16.046 1.00 95.25 87 VAL A CA 1
ATOM 599 C C . VAL A 1 87 ? -19.292 -7.347 -14.607 1.00 95.25 87 VAL A C 1
ATOM 601 O O . VAL A 1 87 ? -18.310 -7.443 -13.874 1.00 95.25 87 VAL A O 1
ATOM 604 N N . HIS A 1 88 ? -20.453 -6.838 -14.199 1.00 95.19 88 HIS A N 1
ATOM 605 C CA . HIS A 1 88 ? -20.741 -6.601 -12.789 1.00 95.19 88 HIS A CA 1
ATOM 606 C C . HIS A 1 88 ? -21.194 -7.922 -12.157 1.00 95.19 88 HIS A C 1
ATOM 608 O O . HIS A 1 88 ? -22.216 -8.483 -12.552 1.00 95.19 88 HIS A O 1
ATOM 614 N N . GLY A 1 89 ? -20.402 -8.448 -11.229 1.00 94.62 89 GLY A N 1
ATOM 615 C CA . GLY A 1 89 ? -20.690 -9.674 -10.496 1.00 94.62 89 GLY A CA 1
ATOM 616 C C . GLY A 1 89 ? -19.555 -10.044 -9.546 1.00 94.62 89 GLY A C 1
ATOM 617 O O . GLY A 1 89 ? -18.377 -9.897 -9.877 1.00 94.62 89 GLY A O 1
ATOM 618 N N . ALA A 1 90 ? -19.908 -10.519 -8.354 1.00 95.25 90 ALA A N 1
ATOM 619 C CA . ALA A 1 90 ? -18.948 -11.044 -7.392 1.00 95.25 90 ALA A CA 1
ATOM 620 C C . ALA A 1 90 ? -18.572 -12.483 -7.762 1.00 95.25 90 ALA A C 1
ATOM 622 O O . ALA A 1 90 ? -19.447 -13.283 -8.088 1.00 95.25 90 ALA A O 1
ATOM 623 N N . ALA A 1 91 ? -17.283 -12.817 -7.717 1.00 96.62 91 ALA A N 1
ATOM 624 C CA . ALA A 1 91 ? -16.829 -14.194 -7.876 1.00 96.62 91 ALA A CA 1
ATOM 625 C C . ALA A 1 91 ? -16.941 -14.946 -6.543 1.00 96.62 91 ALA A C 1
ATOM 627 O O . ALA A 1 91 ? -16.506 -14.440 -5.511 1.00 96.62 91 ALA A O 1
ATOM 628 N N . GLU A 1 92 ? -17.497 -16.154 -6.586 1.00 96.06 92 GLU A N 1
ATOM 629 C CA . GLU A 1 92 ? -17.617 -17.064 -5.436 1.00 96.06 92 GLU A CA 1
ATOM 630 C C . GLU A 1 92 ? -16.773 -18.334 -5.598 1.00 96.06 92 GLU A C 1
ATOM 632 O O . GLU A 1 92 ? -16.565 -19.074 -4.640 1.00 96.06 92 GLU A O 1
ATOM 637 N N . GLY A 1 93 ? -16.259 -18.591 -6.804 1.00 97.06 93 GLY A N 1
ATOM 638 C CA . GLY A 1 93 ? -15.415 -19.747 -7.065 1.00 97.06 93 GLY A CA 1
ATOM 639 C C . GLY A 1 93 ? -14.604 -19.630 -8.349 1.00 97.06 93 GLY A C 1
ATOM 640 O O . GLY A 1 93 ? -14.931 -18.868 -9.261 1.00 97.06 93 GLY A O 1
ATOM 641 N N . LEU A 1 94 ? -13.540 -20.421 -8.419 1.00 98.38 94 LEU A N 1
ATOM 642 C CA . LEU A 1 94 ? -12.686 -20.571 -9.591 1.00 98.38 94 LEU A CA 1
ATOM 643 C C . LEU A 1 94 ? -12.506 -22.064 -9.865 1.00 98.38 94 LEU A C 1
ATOM 645 O O . LEU A 1 94 ? -12.124 -22.822 -8.981 1.00 98.38 94 LEU A O 1
ATOM 649 N N . ASP A 1 95 ? -12.811 -22.481 -11.086 1.00 97.94 95 ASP A N 1
ATOM 650 C CA . ASP A 1 95 ? -12.670 -23.856 -11.549 1.00 97.94 95 ASP A CA 1
ATOM 651 C C . ASP A 1 95 ? -11.524 -23.910 -12.558 1.00 97.94 95 ASP A C 1
ATOM 653 O O . ASP A 1 95 ? -11.666 -23.463 -13.697 1.00 97.94 95 ASP A O 1
ATOM 657 N N . LEU A 1 96 ? -10.362 -24.392 -12.114 1.00 97.56 96 LEU A N 1
ATOM 658 C CA . LEU A 1 96 ? -9.144 -24.406 -12.927 1.00 97.56 96 LEU A CA 1
ATOM 659 C C . LEU A 1 96 ? -9.207 -25.451 -14.045 1.00 97.56 96 LEU A C 1
ATOM 661 O O . LEU A 1 96 ? -8.696 -25.204 -15.132 1.00 97.56 96 LEU A O 1
ATOM 665 N N . GLN A 1 97 ? -9.891 -26.578 -13.816 1.00 96.00 97 GLN A N 1
ATOM 666 C CA . GLN A 1 97 ? -10.038 -27.635 -14.820 1.00 96.00 97 GLN A CA 1
ATOM 667 C C . GLN A 1 97 ? -10.951 -27.199 -15.965 1.00 96.00 97 GLN A C 1
ATOM 669 O O . GLN A 1 97 ? -10.641 -27.431 -17.130 1.00 96.00 97 GLN A O 1
ATOM 674 N N . ARG A 1 98 ? -12.077 -26.553 -15.639 1.00 97.31 98 ARG A N 1
ATOM 675 C CA . ARG A 1 98 ? -13.014 -26.020 -16.640 1.00 97.31 98 ARG A CA 1
ATOM 676 C C . ARG A 1 98 ? -12.610 -24.635 -17.156 1.00 97.31 98 ARG A C 1
ATOM 678 O O . ARG A 1 98 ? -13.248 -24.148 -18.084 1.00 97.31 98 ARG A O 1
ATOM 685 N N . GLN A 1 99 ? -11.598 -24.007 -16.551 1.00 98.19 99 GLN A N 1
ATOM 686 C CA . GLN A 1 99 ? -11.181 -22.618 -16.771 1.00 98.19 99 GLN A CA 1
ATOM 687 C C . GLN A 1 99 ? -12.363 -21.639 -16.711 1.00 98.19 99 GLN A C 1
ATOM 689 O O . GLN A 1 99 ? -12.665 -20.908 -17.658 1.00 98.19 99 GLN A O 1
ATOM 694 N N . VAL A 1 100 ? -13.065 -21.653 -15.575 1.00 98.12 100 VAL A N 1
ATOM 695 C CA . VAL A 1 100 ? -14.279 -20.861 -15.337 1.00 98.12 100 VAL A CA 1
ATOM 696 C C . VAL A 1 100 ? -14.192 -20.081 -14.030 1.00 98.12 100 VAL A C 1
ATOM 698 O O . VAL A 1 100 ? -13.899 -20.644 -12.978 1.00 98.12 100 VAL A O 1
ATOM 701 N N . VAL A 1 101 ? -14.543 -18.795 -14.079 1.00 98.44 101 VAL A N 1
ATOM 702 C CA . VAL A 1 101 ? -14.902 -18.001 -12.897 1.00 98.44 101 VAL A CA 1
ATOM 703 C C . VAL A 1 101 ? -16.399 -18.178 -12.629 1.00 98.44 101 VAL A C 1
ATOM 705 O O . VAL A 1 101 ? -17.224 -17.909 -13.506 1.00 98.44 101 VAL A O 1
ATOM 708 N N . LYS A 1 102 ? -16.750 -18.632 -11.424 1.00 98.19 102 LYS A N 1
ATOM 709 C CA . LYS A 1 102 ? -18.132 -18.788 -10.953 1.00 98.19 102 LYS A CA 1
ATOM 710 C C . LYS A 1 102 ? -18.546 -17.514 -10.229 1.00 98.19 102 LYS A C 1
ATOM 712 O O . LYS A 1 102 ? -17.886 -17.106 -9.271 1.00 98.19 102 LYS A O 1
ATOM 717 N N . LEU A 1 103 ? -19.603 -16.874 -10.714 1.00 97.81 103 LEU A N 1
ATOM 718 C CA . LEU A 1 103 ? -20.164 -15.670 -10.117 1.00 97.81 103 LEU A CA 1
ATOM 719 C C . LEU A 1 103 ? -21.343 -16.018 -9.214 1.00 97.81 103 LEU A C 1
ATOM 721 O O . LEU A 1 103 ? -22.098 -16.952 -9.498 1.00 97.81 103 LEU A O 1
ATOM 725 N N . VAL A 1 104 ? -21.540 -15.196 -8.186 1.00 95.50 104 VAL A N 1
ATOM 726 C CA . VAL A 1 104 ? -22.738 -15.223 -7.345 1.00 95.50 104 VAL A CA 1
ATOM 727 C C . VAL A 1 104 ? -23.982 -15.160 -8.234 1.00 95.50 104 VAL A C 1
ATOM 729 O O . VAL A 1 104 ? -24.060 -14.373 -9.181 1.00 95.50 104 VAL A O 1
ATOM 732 N N . GLY A 1 105 ? -24.956 -16.024 -7.947 1.00 93.06 105 GLY A N 1
ATOM 733 C CA . GLY A 1 105 ? -26.161 -16.181 -8.768 1.00 93.06 105 GLY A CA 1
ATOM 734 C C . GLY A 1 105 ? -26.017 -17.185 -9.919 1.00 93.06 105 GLY A C 1
ATOM 735 O O . GLY A 1 105 ? -26.912 -17.278 -10.756 1.00 93.06 105 GLY A O 1
ATOM 736 N N . GLY A 1 106 ? -24.920 -17.951 -9.965 1.00 92.88 106 GLY A N 1
ATOM 737 C CA . GLY A 1 106 ? -24.759 -19.121 -10.837 1.00 92.88 106 GLY A CA 1
ATOM 738 C C . GLY A 1 106 ? -24.286 -18.823 -12.262 1.00 92.88 106 GLY A C 1
ATOM 739 O O . GLY A 1 106 ? -24.188 -19.739 -13.078 1.00 92.88 106 GLY A O 1
ATOM 740 N N . ARG A 1 107 ? -23.976 -17.562 -12.592 1.00 96.56 107 ARG A N 1
ATOM 741 C CA . ARG A 1 107 ? -23.387 -17.209 -13.891 1.00 96.56 107 ARG A CA 1
ATOM 742 C C . ARG A 1 107 ? -21.925 -17.652 -13.934 1.00 96.56 107 ARG A C 1
ATOM 744 O O . ARG A 1 107 ? -21.149 -17.346 -13.038 1.00 96.56 107 ARG A O 1
ATOM 751 N N . GLU A 1 108 ? -21.529 -18.300 -15.022 1.00 97.56 108 GLU A N 1
ATOM 752 C CA . GLU A 1 108 ? -20.149 -18.732 -15.258 1.00 97.56 108 GLU A CA 1
ATOM 753 C C . GLU A 1 108 ? -19.494 -17.900 -16.375 1.00 97.56 108 GLU A C 1
ATOM 755 O O . GLU A 1 108 ? -20.129 -17.578 -17.384 1.00 97.56 108 GLU A O 1
ATOM 760 N N . VAL A 1 109 ? -18.215 -17.548 -16.205 1.00 97.88 109 VAL A N 1
ATOM 761 C CA . VAL A 1 109 ? -17.396 -16.861 -17.217 1.00 97.88 109 VAL A CA 1
ATOM 762 C C . VAL A 1 109 ? -16.164 -17.710 -17.523 1.00 97.88 109 VAL A C 1
ATOM 764 O O . VAL A 1 109 ? -15.299 -17.878 -16.667 1.00 97.88 109 VAL A O 1
ATOM 767 N N . THR A 1 110 ? -16.078 -18.251 -18.740 1.00 97.81 110 THR A N 1
ATOM 768 C CA . THR A 1 110 ? -14.905 -19.017 -19.200 1.00 97.81 110 THR A CA 1
ATOM 769 C C . THR A 1 110 ? -13.731 -18.100 -19.537 1.00 97.81 110 THR A C 1
ATOM 771 O O . THR A 1 110 ? -13.943 -16.953 -19.938 1.00 97.81 110 THR A O 1
ATOM 774 N N . PHE A 1 111 ? -12.503 -18.605 -19.438 1.00 98.00 111 PHE A N 1
ATOM 775 C CA . PHE A 1 111 ? -11.287 -17.873 -19.794 1.00 98.00 111 PHE A CA 1
ATOM 776 C C . PHE A 1 111 ? -10.257 -18.764 -20.494 1.00 98.00 111 PHE A C 1
ATOM 778 O O . PHE A 1 111 ? -10.146 -19.943 -20.182 1.00 98.00 111 PHE A O 1
ATOM 785 N N . ASP A 1 112 ? -9.461 -18.173 -21.389 1.00 97.56 112 ASP A N 1
ATOM 786 C CA . ASP A 1 112 ? -8.223 -18.789 -21.887 1.00 97.56 112 ASP A CA 1
ATOM 787 C C . ASP A 1 112 ? -7.028 -18.351 -21.023 1.00 97.56 112 ASP A C 1
ATOM 789 O O . ASP A 1 112 ? -6.146 -19.148 -20.713 1.00 97.56 112 ASP A O 1
ATOM 793 N N . LYS A 1 113 ? -7.023 -17.079 -20.598 1.00 98.06 113 LYS A N 1
ATOM 794 C CA . LYS A 1 113 ? -6.069 -16.505 -19.637 1.00 98.06 113 LYS A CA 1
ATOM 795 C C . LYS A 1 113 ? -6.818 -15.677 -18.594 1.00 98.06 113 LYS A C 1
ATOM 797 O O . LYS A 1 113 ? -7.663 -14.861 -18.961 1.00 98.06 113 LYS A O 1
ATOM 802 N N . LEU A 1 114 ? -6.499 -15.863 -17.315 1.00 98.69 114 LEU A N 1
ATOM 803 C CA . LEU A 1 114 ? -7.109 -15.154 -16.186 1.00 98.69 114 LEU A CA 1
ATOM 804 C C . LEU A 1 114 ? -6.059 -14.337 -15.429 1.00 98.69 114 LEU A C 1
ATOM 806 O O . LEU A 1 114 ? -5.031 -14.890 -15.067 1.00 98.69 114 LEU A O 1
ATOM 810 N N . CYS A 1 115 ? -6.331 -13.068 -15.128 1.00 98.75 115 CYS A N 1
ATOM 811 C CA . CYS A 1 115 ? -5.575 -12.283 -14.151 1.00 98.75 115 CYS A CA 1
ATOM 812 C C . CYS A 1 115 ? -6.408 -12.074 -12.884 1.00 98.75 115 CYS A C 1
ATOM 814 O O . CYS A 1 115 ? -7.489 -11.483 -12.935 1.00 98.75 115 CYS A O 1
ATOM 816 N N . LEU A 1 116 ? -5.906 -12.541 -11.745 1.00 98.69 116 LEU A N 1
ATOM 817 C CA . LEU A 1 116 ? -6.499 -12.337 -10.429 1.00 98.69 116 LEU A CA 1
ATOM 818 C C . LEU A 1 116 ? -5.993 -11.016 -9.837 1.00 98.69 116 LEU A C 1
ATOM 820 O O . LEU A 1 116 ? -4.809 -10.863 -9.560 1.00 98.69 116 LEU A O 1
ATOM 824 N N . CYS A 1 117 ? -6.902 -10.067 -9.628 1.00 98.06 117 CYS A N 1
ATOM 825 C CA . CYS A 1 117 ? -6.632 -8.746 -9.056 1.00 98.06 117 CYS A CA 1
ATOM 826 C C . CYS A 1 117 ? -7.561 -8.496 -7.854 1.00 98.06 117 CYS A C 1
ATOM 828 O O . CYS A 1 117 ? -8.192 -7.444 -7.729 1.00 98.06 117 CYS A O 1
ATOM 830 N N . THR A 1 118 ? -7.696 -9.499 -6.980 1.00 95.88 118 THR A N 1
ATOM 831 C CA . THR A 1 118 ? -8.721 -9.556 -5.919 1.00 95.88 118 THR A CA 1
ATOM 832 C C . THR A 1 118 ? -8.427 -8.655 -4.718 1.00 95.88 118 THR A C 1
ATOM 834 O O . THR A 1 118 ? -9.285 -8.502 -3.844 1.00 95.88 118 THR A O 1
ATOM 837 N N . GLY A 1 119 ? -7.247 -8.033 -4.690 1.00 94.69 119 GLY A N 1
ATOM 838 C CA . GLY A 1 119 ? -6.835 -7.076 -3.672 1.00 94.69 119 GLY A CA 1
ATOM 839 C C . GLY A 1 119 ? -6.540 -7.721 -2.314 1.00 94.69 119 GLY A C 1
ATOM 840 O O . GLY A 1 119 ? -6.138 -8.880 -2.226 1.00 94.69 119 GLY A O 1
ATOM 841 N N . ALA A 1 120 ? -6.755 -6.955 -1.247 1.00 93.50 120 ALA A N 1
ATOM 842 C CA . ALA A 1 120 ? -6.579 -7.372 0.139 1.00 93.50 120 ALA A CA 1
ATOM 843 C C . ALA A 1 120 ? -7.788 -6.974 1.003 1.00 93.50 120 ALA A C 1
ATOM 845 O O . ALA A 1 120 ? -8.603 -6.135 0.604 1.00 93.50 120 ALA A O 1
ATOM 846 N N . ARG A 1 121 ? -7.902 -7.582 2.184 1.00 92.00 121 ARG A N 1
ATOM 847 C CA . ARG A 1 121 ? -8.919 -7.319 3.210 1.00 92.00 121 ARG A CA 1
ATOM 848 C C . ARG A 1 121 ? -8.269 -6.699 4.448 1.00 92.00 121 ARG A C 1
ATOM 850 O O . ARG A 1 121 ? -7.154 -7.095 4.769 1.00 92.00 121 ARG A O 1
ATOM 857 N N . PRO A 1 122 ? -8.915 -5.764 5.162 1.00 92.69 122 PRO A N 1
ATOM 858 C CA . PRO A 1 122 ? -8.396 -5.284 6.439 1.00 92.69 122 PRO A CA 1
ATOM 859 C C . PRO A 1 122 ? -8.229 -6.411 7.451 1.00 92.69 122 PRO A C 1
ATOM 861 O O . PRO A 1 122 ? -9.083 -7.290 7.546 1.00 92.69 122 PRO A O 1
ATOM 864 N N . LYS A 1 123 ? -7.160 -6.330 8.240 1.00 92.81 123 LYS A N 1
ATOM 865 C CA . LYS A 1 123 ? -6.972 -7.173 9.417 1.00 92.81 123 LYS A CA 1
ATOM 866 C C . LYS A 1 123 ? -7.976 -6.790 10.495 1.00 92.81 123 LYS A C 1
ATOM 868 O O . LYS A 1 123 ? -8.117 -5.615 10.839 1.00 92.81 123 LYS A O 1
ATOM 873 N N . GLU A 1 124 ? -8.635 -7.796 11.046 1.00 91.75 124 GLU A N 1
ATOM 874 C CA . GLU A 1 124 ? -9.527 -7.643 12.190 1.00 91.75 124 GLU A CA 1
ATOM 875 C C . GLU A 1 124 ? -8.746 -7.755 13.505 1.00 91.75 124 GLU A C 1
ATOM 877 O O . GLU A 1 124 ? -7.674 -8.362 13.577 1.00 91.75 124 GLU A O 1
ATOM 882 N N . LEU A 1 125 ? -9.283 -7.156 14.569 1.00 92.38 125 LEU A N 1
ATOM 883 C CA . LEU A 1 125 ? -8.734 -7.331 15.909 1.00 92.38 125 LEU A CA 1
ATOM 884 C C . LEU A 1 125 ? -9.060 -8.742 16.412 1.00 92.38 125 LEU A C 1
ATOM 886 O O . LEU A 1 125 ? -10.212 -9.065 16.670 1.00 92.38 125 LEU A O 1
ATOM 890 N N . ALA A 1 126 ? -8.039 -9.569 16.613 1.00 93.06 126 ALA A N 1
ATOM 891 C CA . ALA A 1 126 ? -8.195 -10.914 17.165 1.00 93.06 126 ALA A CA 1
ATOM 892 C C . ALA A 1 126 ? -8.158 -10.900 18.706 1.00 93.06 126 ALA A C 1
ATOM 894 O O . ALA A 1 126 ? -7.265 -11.484 19.319 1.00 93.06 126 ALA A O 1
ATOM 895 N N . VAL A 1 127 ? -9.101 -10.192 19.337 1.00 94.44 127 VAL A N 1
ATOM 896 C CA . VAL A 1 127 ? -9.228 -10.099 20.804 1.00 94.44 127 VAL A CA 1
ATOM 897 C C . VAL A 1 127 ? -10.671 -10.350 21.254 1.00 94.44 127 VAL A C 1
ATOM 899 O O . VAL A 1 127 ? -11.596 -10.109 20.475 1.00 94.44 127 VAL A O 1
ATOM 902 N N . PRO A 1 128 ? -10.905 -10.804 22.500 1.00 95.62 128 PRO A N 1
ATOM 903 C CA . PRO A 1 128 ? -12.259 -10.957 23.026 1.00 95.62 128 PRO A CA 1
ATOM 904 C C . PRO A 1 128 ? -13.076 -9.662 22.905 1.00 95.62 128 PRO A C 1
ATOM 906 O O . PRO A 1 128 ? -12.585 -8.585 23.247 1.00 95.62 128 PRO A O 1
ATOM 909 N N . GLY A 1 129 ? -14.311 -9.784 22.407 1.00 91.12 129 GLY A N 1
ATOM 910 C CA . GLY A 1 129 ? -15.238 -8.672 22.187 1.00 91.12 129 GLY A CA 1
ATOM 911 C C . GLY A 1 129 ? -14.979 -7.842 20.925 1.00 91.12 129 GLY A C 1
ATOM 912 O O . GLY A 1 129 ? -15.637 -6.826 20.725 1.00 91.12 129 GLY A O 1
ATOM 913 N N . ALA A 1 130 ? -14.051 -8.228 20.048 1.00 90.12 130 ALA A N 1
ATOM 914 C CA . ALA A 1 130 ? -13.794 -7.478 18.816 1.00 90.12 130 ALA A CA 1
ATOM 915 C C . ALA A 1 130 ? -14.917 -7.557 17.755 1.00 90.12 130 ALA A C 1
ATOM 917 O O . ALA A 1 130 ? -14.887 -6.820 16.774 1.00 90.12 130 ALA A O 1
ATOM 918 N N . ASP A 1 131 ? -15.910 -8.422 17.956 1.00 89.75 131 ASP A N 1
ATOM 919 C CA . ASP A 1 131 ? -17.034 -8.712 17.059 1.00 89.75 131 ASP A CA 1
ATOM 920 C C . ASP A 1 131 ? -18.203 -7.713 17.161 1.00 89.75 131 ASP A C 1
ATOM 922 O O . ASP A 1 131 ? -19.196 -7.817 16.436 1.00 89.75 131 ASP A O 1
ATOM 926 N N . HIS A 1 132 ? -18.105 -6.722 18.047 1.00 91.06 132 HIS A N 1
ATOM 927 C CA . HIS A 1 132 ? -19.183 -5.768 18.278 1.00 91.06 132 HIS A CA 1
ATOM 928 C C . HIS A 1 132 ? -19.373 -4.785 17.107 1.00 91.06 132 HIS A C 1
ATOM 930 O O . HI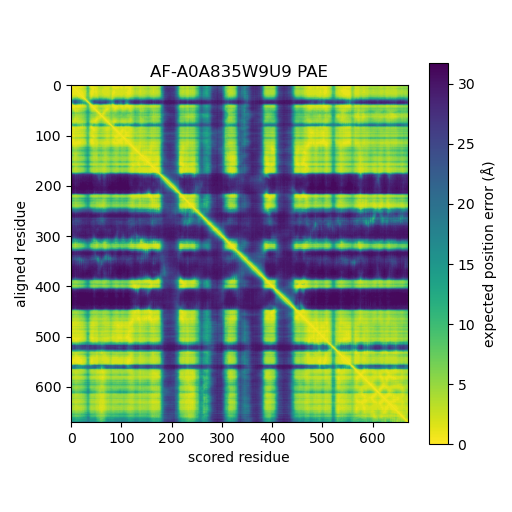S A 1 132 ? -18.394 -4.231 16.607 1.00 91.06 132 HIS A O 1
ATOM 936 N N . PRO A 1 133 ? -20.620 -4.441 16.714 1.00 90.25 133 PRO A N 1
ATOM 937 C CA . PRO A 1 133 ? -20.885 -3.591 15.551 1.00 90.25 133 PRO A CA 1
ATOM 938 C C . PRO A 1 133 ? -20.259 -2.199 15.597 1.00 90.25 133 PRO A C 1
ATOM 940 O O . PRO A 1 133 ? -20.095 -1.598 14.541 1.00 90.25 133 PRO A O 1
ATOM 943 N N . ALA A 1 134 ? -19.953 -1.666 16.787 1.00 91.62 134 ALA A N 1
ATOM 944 C CA . ALA A 1 134 ? -19.267 -0.381 16.987 1.00 91.62 134 ALA A CA 1
ATOM 945 C C . ALA A 1 134 ? -17.737 -0.453 16.794 1.00 91.62 134 ALA A C 1
ATOM 947 O O . ALA A 1 134 ? -17.046 0.554 16.927 1.00 91.62 134 ALA A O 1
ATOM 948 N N . ILE A 1 135 ? -17.209 -1.624 16.458 1.00 94.06 135 ILE A N 1
ATOM 949 C CA . ILE A 1 135 ? -15.830 -1.819 16.031 1.00 94.06 135 ILE A CA 1
ATOM 950 C C . ILE A 1 135 ? -15.865 -1.952 14.514 1.00 94.06 135 ILE A C 1
ATOM 952 O O . ILE A 1 135 ? -16.671 -2.703 13.966 1.00 94.06 135 ILE A O 1
ATOM 956 N N . MET A 1 136 ? -15.045 -1.175 13.816 1.00 94.62 136 MET A N 1
ATOM 957 C CA . MET A 1 136 ? -15.024 -1.201 12.359 1.00 94.62 136 MET A CA 1
ATOM 958 C C . MET A 1 136 ? -13.614 -1.089 11.800 1.00 94.62 136 MET A C 1
ATOM 960 O O . MET A 1 136 ? -12.745 -0.431 12.366 1.00 94.62 136 MET A O 1
ATOM 964 N N . THR A 1 137 ? -13.404 -1.714 10.652 1.00 94.38 137 THR A N 1
ATOM 965 C CA . THR A 1 137 ? -12.232 -1.506 9.805 1.00 94.38 137 THR A CA 1
ATOM 966 C C . THR A 1 137 ? -12.584 -0.530 8.684 1.00 94.38 137 THR A C 1
ATOM 968 O O . THR A 1 137 ? -13.758 -0.310 8.373 1.00 94.38 137 THR A O 1
ATOM 971 N N . LEU A 1 138 ? -11.561 0.069 8.078 1.00 90.19 138 LEU A N 1
ATOM 972 C CA . LEU A 1 138 ? -11.715 0.894 6.884 1.00 90.19 138 LEU A CA 1
ATOM 973 C C . LEU A 1 138 ? -11.077 0.188 5.696 1.00 90.19 138 LEU A C 1
ATOM 975 O O . LEU A 1 138 ? -9.916 -0.223 5.745 1.00 90.19 138 LEU A O 1
ATOM 979 N N . ARG A 1 139 ? -11.845 0.058 4.619 1.00 85.38 139 ARG A N 1
ATOM 980 C CA . ARG A 1 139 ? -11.345 -0.435 3.333 1.00 85.38 139 ARG A CA 1
ATOM 981 C C . ARG A 1 139 ? -11.931 0.345 2.196 1.00 85.38 139 ARG A C 1
ATOM 983 O O . ARG A 1 139 ? -11.178 0.695 1.299 1.00 85.38 139 ARG A O 1
ATOM 990 N N . ASP A 1 140 ? -13.245 0.524 2.224 1.00 83.19 140 ASP A N 1
ATOM 991 C CA . ASP A 1 140 ? -14.067 0.911 1.092 1.00 83.19 140 ASP A CA 1
ATOM 992 C C . ASP A 1 140 ? -14.864 2.204 1.301 1.00 83.19 140 ASP A C 1
ATOM 994 O O . ASP A 1 140 ? -15.023 2.672 2.427 1.00 83.19 140 ASP A O 1
ATOM 998 N N . THR A 1 141 ? -15.349 2.796 0.210 1.00 80.62 141 THR A N 1
ATOM 999 C CA . THR A 1 141 ? -16.169 4.014 0.188 1.00 80.62 141 THR A CA 1
ATOM 1000 C C . THR A 1 141 ? -17.378 3.880 1.118 1.00 80.62 141 THR A C 1
ATOM 1002 O O . THR A 1 141 ? -17.687 4.796 1.879 1.00 80.62 141 THR A O 1
ATOM 1005 N N . ASP A 1 142 ? -17.995 2.698 1.172 1.00 83.88 142 ASP A N 1
ATOM 1006 C CA . ASP A 1 142 ? -19.108 2.416 2.081 1.00 83.88 142 ASP A CA 1
ATOM 1007 C C . ASP A 1 142 ? -18.676 2.459 3.555 1.00 83.88 142 ASP A C 1
ATOM 1009 O O . ASP A 1 142 ? -19.389 3.004 4.398 1.00 83.88 142 ASP A O 1
ATOM 1013 N N . SER A 1 143 ? -17.508 1.907 3.897 1.00 90.12 143 SER A N 1
ATOM 1014 C CA . SER A 1 143 ? -16.931 1.982 5.244 1.00 90.12 143 SER A CA 1
ATOM 1015 C C . SER A 1 143 ? -16.562 3.417 5.632 1.00 90.12 143 SER A C 1
ATOM 1017 O O . SER A 1 143 ? -16.750 3.797 6.787 1.00 90.12 143 SER A O 1
ATOM 1019 N N . VAL A 1 144 ? -16.135 4.248 4.674 1.00 90.06 144 VAL A N 1
ATOM 1020 C CA . VAL A 1 144 ? -15.857 5.679 4.886 1.00 90.06 144 VAL A CA 1
ATOM 1021 C C . VAL A 1 144 ? -17.146 6.458 5.148 1.00 90.06 144 VAL A C 1
ATOM 1023 O O . VAL A 1 144 ? -17.212 7.248 6.092 1.00 90.06 144 VAL A O 1
ATOM 1026 N N . GLN A 1 145 ? -18.201 6.212 4.371 1.00 88.81 145 GLN A N 1
ATOM 1027 C CA . GLN A 1 145 ? -19.510 6.839 4.576 1.00 88.81 145 GLN A CA 1
ATOM 1028 C C . GLN A 1 145 ? -20.151 6.404 5.899 1.00 88.81 145 GLN A C 1
ATOM 1030 O O . GLN A 1 145 ? -20.717 7.224 6.629 1.00 88.81 145 GLN A O 1
ATOM 1035 N N . GLU A 1 146 ? -20.019 5.123 6.241 1.00 91.00 146 GLU A N 1
ATOM 1036 C CA . GLU A 1 146 ? -20.437 4.572 7.525 1.00 91.00 146 GLU A CA 1
ATOM 1037 C C . GLU A 1 146 ? -19.700 5.244 8.688 1.00 91.00 146 GLU A C 1
ATOM 1039 O O . GLU A 1 146 ? -20.334 5.670 9.660 1.00 91.00 146 GLU A O 1
ATOM 1044 N N . LEU A 1 147 ? -18.379 5.407 8.570 1.00 94.38 147 LEU A N 1
ATOM 1045 C CA . LEU A 1 147 ? -17.572 6.112 9.559 1.00 94.38 147 LEU A CA 1
ATOM 1046 C C . LEU A 1 147 ? -18.031 7.567 9.697 1.00 94.38 147 LEU A C 1
ATOM 1048 O O . LEU A 1 147 ? -18.316 8.003 10.812 1.00 94.38 147 LEU A O 1
ATOM 1052 N N . ALA A 1 148 ? -18.194 8.294 8.586 1.00 92.31 148 ALA A N 1
ATOM 1053 C CA . ALA A 1 148 ? -18.679 9.676 8.590 1.00 92.31 148 ALA A CA 1
ATOM 1054 C C . ALA A 1 148 ? -20.021 9.804 9.322 1.00 92.31 148 ALA A C 1
ATOM 1056 O O . ALA A 1 148 ? -20.242 10.753 10.072 1.00 92.31 148 ALA A O 1
ATOM 1057 N N . ARG A 1 149 ? -20.928 8.840 9.132 1.00 92.12 149 ARG A N 1
ATOM 1058 C CA . ARG A 1 149 ? -22.233 8.820 9.796 1.00 92.12 149 ARG A CA 1
ATOM 1059 C C . ARG A 1 149 ? -22.108 8.586 11.300 1.00 92.12 149 ARG A C 1
ATOM 1061 O O . ARG A 1 149 ? -22.771 9.282 12.067 1.00 92.12 149 ARG A O 1
ATOM 1068 N N . ARG A 1 150 ? -21.289 7.626 11.735 1.00 92.62 150 ARG A N 1
ATOM 1069 C CA . ARG A 1 150 ? -21.096 7.308 13.164 1.00 92.62 150 ARG A CA 1
ATOM 1070 C C . ARG A 1 150 ? -20.347 8.401 13.911 1.00 92.62 150 ARG A C 1
ATOM 1072 O O . ARG A 1 150 ? -20.700 8.738 15.039 1.00 92.62 150 ARG A O 1
ATOM 1079 N N . LEU A 1 151 ? -19.387 9.029 13.244 1.00 93.12 151 LEU A N 1
ATOM 1080 C CA . LEU A 1 151 ? -18.662 10.182 13.754 1.00 93.12 151 LEU A CA 1
ATOM 1081 C C . LEU A 1 151 ? -19.543 11.424 13.938 1.00 93.12 151 LEU A C 1
ATOM 1083 O O . LEU A 1 151 ? -19.046 12.412 14.448 1.00 93.12 151 LEU A O 1
ATOM 1087 N N . ARG A 1 152 ? -20.836 11.430 13.579 1.00 89.25 152 ARG A N 1
ATOM 1088 C CA . ARG A 1 152 ? -21.735 12.566 13.874 1.00 89.25 152 ARG A CA 1
ATOM 1089 C C . ARG A 1 152 ? -22.110 12.655 15.345 1.00 89.25 152 ARG A C 1
ATOM 1091 O O . ARG A 1 152 ? -22.151 13.759 15.872 1.00 89.25 152 ARG A O 1
ATOM 1098 N N . SER A 1 153 ? -22.308 11.525 16.017 1.00 87.75 153 SER A N 1
ATOM 1099 C CA . SER A 1 153 ? -22.668 11.457 17.444 1.00 87.75 153 SER A CA 1
ATOM 1100 C C . SER A 1 153 ? -21.539 10.930 18.335 1.00 87.75 153 SER A C 1
ATOM 1102 O O . SER A 1 153 ? -21.735 10.763 19.533 1.00 87.75 153 SER A O 1
ATOM 1104 N N . CYS A 1 154 ? -20.368 10.644 17.761 1.00 91.69 154 CYS A N 1
ATOM 1105 C CA . CYS A 1 154 ? -19.214 10.122 18.486 1.00 91.69 154 CYS A CA 1
ATOM 1106 C C . CYS A 1 154 ? -18.604 11.208 19.381 1.00 91.69 154 CYS A C 1
ATOM 1108 O O . CYS A 1 154 ? -18.204 12.262 18.882 1.00 91.69 154 CYS A O 1
ATOM 1110 N N . ARG A 1 155 ? -18.527 10.962 20.688 1.00 92.50 155 ARG A N 1
ATOM 1111 C CA . ARG A 1 155 ? -17.812 11.808 21.652 1.00 92.50 155 ARG A CA 1
ATOM 1112 C C . ARG A 1 155 ? -16.370 11.353 21.772 1.00 92.50 155 ARG A C 1
ATOM 1114 O O . ARG A 1 155 ? -15.484 12.196 21.785 1.00 92.50 155 ARG A O 1
ATOM 1121 N N . ARG A 1 156 ? -16.136 10.036 21.776 1.00 94.75 156 ARG A N 1
ATOM 1122 C CA . ARG A 1 156 ? -14.786 9.467 21.794 1.00 94.75 156 ARG A CA 1
ATOM 1123 C C . ARG A 1 156 ? -14.609 8.324 20.803 1.00 94.75 156 ARG A C 1
ATOM 1125 O O . ARG A 1 156 ? -15.284 7.297 20.904 1.00 94.75 156 ARG A O 1
ATOM 1132 N N . LEU A 1 157 ? -13.664 8.511 19.886 1.00 96.38 157 LEU A N 1
ATOM 1133 C CA . LEU A 1 157 ? -13.176 7.491 18.963 1.00 96.38 157 LEU A CA 1
ATOM 1134 C C . LEU A 1 157 ? -11.866 6.913 19.505 1.00 96.38 157 LEU A C 1
ATOM 1136 O O . LEU A 1 157 ? -10.938 7.665 19.794 1.00 96.38 157 LEU A O 1
ATOM 1140 N N . VAL A 1 158 ? -11.765 5.588 19.580 1.00 97.69 158 VAL A N 1
ATOM 1141 C CA . VAL A 1 158 ? -10.484 4.893 19.741 1.00 97.69 158 VAL A CA 1
ATOM 1142 C C . VAL A 1 158 ? -9.995 4.425 18.372 1.00 97.69 158 VAL A C 1
ATOM 1144 O O . VAL A 1 158 ? -10.662 3.641 17.701 1.00 97.69 158 VAL A O 1
ATOM 1147 N N . LEU A 1 159 ? -8.826 4.896 17.950 1.00 97.31 159 LEU A N 1
ATOM 1148 C CA . LEU A 1 159 ? -8.163 4.471 16.719 1.00 97.31 159 LEU A CA 1
ATOM 1149 C C . LEU A 1 159 ? -7.031 3.507 17.062 1.00 97.31 159 LEU A C 1
ATOM 1151 O O . LEU A 1 159 ? -6.121 3.868 17.798 1.00 97.31 159 LEU A O 1
ATOM 1155 N N . VAL A 1 160 ? -7.075 2.291 16.528 1.00 96.56 160 VAL A N 1
ATOM 1156 C CA . VAL A 1 160 ? -6.075 1.248 16.779 1.00 96.56 160 VAL A CA 1
ATOM 1157 C C . VAL A 1 160 ? -5.259 1.004 15.521 1.00 96.56 160 VAL A C 1
ATOM 1159 O O . VAL A 1 160 ? -5.806 0.617 14.490 1.00 96.56 160 VAL A O 1
ATOM 1162 N N . GLY A 1 161 ? -3.941 1.152 15.622 1.00 92.38 161 GLY A N 1
ATOM 1163 C CA . GLY A 1 161 ? -3.013 0.900 14.521 1.00 92.38 161 GLY A CA 1
ATOM 1164 C C . GLY A 1 161 ? -2.178 2.119 14.175 1.00 92.38 161 GLY A C 1
ATOM 1165 O O . GLY A 1 161 ? -2.458 3.218 14.629 1.00 92.38 161 GLY A O 1
ATOM 1166 N N . ASN A 1 162 ? -1.120 1.907 13.399 1.00 89.50 162 ASN A N 1
ATOM 1167 C CA . ASN A 1 162 ? -0.074 2.908 13.188 1.00 89.50 162 ASN A CA 1
ATOM 1168 C C . ASN A 1 162 ? 0.291 3.119 11.709 1.00 89.50 162 ASN A C 1
ATOM 1170 O O . ASN A 1 162 ? 1.235 3.829 11.393 1.00 89.50 162 ASN A O 1
ATOM 1174 N N . GLY A 1 163 ? -0.438 2.470 10.796 1.00 88.25 163 GLY A N 1
ATOM 1175 C CA . GLY A 1 163 ? -0.184 2.549 9.358 1.00 88.25 163 GLY A CA 1
ATOM 1176 C C . GLY A 1 163 ? -0.869 3.739 8.682 1.00 88.25 163 GLY A C 1
ATOM 1177 O O . GLY A 1 163 ? -1.455 4.600 9.334 1.00 88.25 163 GLY A O 1
ATOM 1178 N N . GLY A 1 164 ? -0.855 3.739 7.346 1.00 89.00 164 GLY A N 1
ATOM 1179 C CA . GLY A 1 164 ? -1.291 4.878 6.527 1.00 89.00 164 GLY A CA 1
ATOM 1180 C C . GLY A 1 164 ? -2.739 5.293 6.784 1.00 89.00 164 GLY A C 1
ATOM 1181 O O . GLY A 1 164 ? -3.002 6.463 7.020 1.00 89.00 164 GLY A O 1
ATOM 1182 N N . ILE A 1 165 ? -3.657 4.324 6.882 1.00 89.38 165 ILE A N 1
ATOM 1183 C CA . ILE A 1 165 ? -5.072 4.585 7.206 1.00 89.38 165 ILE A CA 1
ATOM 1184 C C . ILE A 1 165 ? -5.214 5.309 8.554 1.00 89.38 165 ILE A C 1
ATOM 1186 O O . ILE A 1 165 ? -6.058 6.190 8.697 1.00 89.38 165 ILE A O 1
ATOM 1190 N N . ALA A 1 166 ? -4.407 4.936 9.552 1.00 91.75 166 ALA A N 1
ATOM 1191 C CA . ALA A 1 166 ? -4.460 5.557 10.870 1.00 91.75 166 ALA A CA 1
ATOM 1192 C C . ALA A 1 166 ? -3.882 6.981 10.843 1.00 91.75 166 ALA A C 1
ATOM 1194 O O . ALA A 1 166 ? -4.498 7.885 11.401 1.00 91.75 166 ALA A O 1
ATOM 1195 N N . LEU A 1 167 ? -2.758 7.187 10.146 1.00 91.31 167 LEU A N 1
ATOM 1196 C CA . LEU A 1 167 ? -2.156 8.507 9.925 1.00 91.31 167 LEU A CA 1
ATOM 1197 C C . LEU A 1 167 ? -3.133 9.467 9.236 1.00 91.31 167 LEU A C 1
ATOM 1199 O O . LEU A 1 167 ? -3.358 10.570 9.725 1.00 91.31 167 LEU A O 1
ATOM 1203 N N . GLU A 1 168 ? -3.742 9.034 8.134 1.00 90.81 168 GLU A N 1
ATOM 1204 C CA . GLU A 1 168 ? -4.721 9.815 7.370 1.00 90.81 168 GLU A CA 1
ATOM 1205 C C . GLU A 1 168 ? -5.963 10.129 8.216 1.00 90.81 168 GLU A C 1
ATOM 1207 O O . GLU A 1 168 ? -6.372 11.284 8.320 1.00 90.81 168 GLU A O 1
ATOM 1212 N N . LEU A 1 169 ? -6.529 9.134 8.915 1.00 92.06 169 LEU A N 1
ATOM 1213 C CA . LEU A 1 169 ? -7.696 9.367 9.768 1.00 92.06 169 LEU A CA 1
ATOM 1214 C C . LEU A 1 169 ? -7.398 10.352 10.903 1.00 92.06 169 LEU A C 1
ATOM 1216 O O . LEU A 1 169 ? -8.204 11.242 11.178 1.00 92.06 169 LEU A O 1
ATOM 1220 N N . ALA A 1 170 ? -6.261 10.180 11.578 1.00 91.62 170 ALA A N 1
ATOM 1221 C CA . ALA A 1 170 ? -5.862 11.057 12.666 1.00 91.62 170 ALA A CA 1
ATOM 1222 C C . ALA A 1 170 ? -5.626 12.485 12.166 1.00 91.62 170 ALA A C 1
ATOM 1224 O O . ALA A 1 170 ? -6.129 13.423 12.779 1.00 91.62 170 ALA A O 1
ATOM 1225 N N . GLY A 1 171 ? -4.940 12.651 11.031 1.00 89.44 171 GLY A N 1
ATOM 1226 C CA . GLY A 1 171 ? -4.713 13.954 10.408 1.00 89.44 171 GLY A CA 1
ATOM 1227 C C . GLY A 1 171 ? -6.010 14.668 10.034 1.00 89.44 171 GLY A C 1
ATOM 1228 O O . GLY A 1 171 ? -6.187 15.845 10.370 1.00 89.44 171 GLY A O 1
ATOM 1229 N N . ALA A 1 172 ? -6.940 13.942 9.410 1.00 88.88 172 ALA A N 1
ATOM 1230 C CA . ALA A 1 172 ? -8.249 14.453 9.024 1.00 88.88 172 ALA A CA 1
ATOM 1231 C C . ALA A 1 172 ? -9.072 14.910 10.236 1.00 88.88 172 ALA A C 1
ATOM 1233 O O . ALA A 1 172 ? -9.601 16.020 10.248 1.00 88.88 172 ALA A O 1
ATOM 1234 N N . LEU A 1 173 ? -9.158 14.081 11.283 1.00 90.25 173 LEU A N 1
ATOM 1235 C CA . LEU A 1 173 ? -9.954 14.396 12.474 1.00 90.25 173 LEU A CA 1
ATOM 1236 C C . LEU A 1 173 ? -9.297 15.433 13.391 1.00 90.25 173 LEU A C 1
ATOM 1238 O O . LEU A 1 173 ? -10.013 16.124 14.114 1.00 90.25 173 LEU A O 1
ATOM 1242 N N . ALA A 1 174 ? -7.972 15.579 13.334 1.00 86.94 174 ALA A N 1
ATOM 1243 C CA . ALA A 1 174 ? -7.235 16.645 14.009 1.00 86.94 174 ALA A CA 1
ATOM 1244 C C . ALA A 1 174 ? -7.350 18.011 13.302 1.00 86.94 174 ALA A C 1
ATOM 1246 O O . ALA A 1 174 ? -6.932 19.019 13.864 1.00 86.94 174 ALA A O 1
ATOM 1247 N N . GLY A 1 175 ? -7.890 18.061 12.076 1.00 81.88 175 GLY A N 1
ATOM 1248 C CA . GLY A 1 175 ? -8.032 19.298 11.297 1.00 81.88 175 GLY A CA 1
ATOM 1249 C C . GLY A 1 175 ? -6.768 19.737 10.545 1.00 81.88 175 GLY A C 1
ATOM 1250 O O . GLY A 1 175 ? -6.697 20.868 10.070 1.00 81.88 175 GLY A O 1
ATOM 1251 N N . THR A 1 176 ? -5.771 18.860 10.402 1.00 64.50 176 THR A N 1
ATOM 1252 C CA . THR A 1 176 ? -4.498 19.197 9.725 1.00 64.50 176 THR A CA 1
ATOM 1253 C C . THR A 1 176 ? -4.593 19.246 8.203 1.00 64.50 176 THR A C 1
ATOM 1255 O O . THR A 1 176 ? -3.784 19.897 7.551 1.00 64.50 176 THR A O 1
ATOM 1258 N N . GLU A 1 177 ? -5.620 18.631 7.620 1.00 64.69 177 GLU A N 1
ATOM 1259 C CA . GLU A 1 177 ? -5.800 18.558 6.165 1.00 64.69 177 GLU A CA 1
ATOM 1260 C C . GLU A 1 177 ? -6.470 19.809 5.552 1.00 64.69 177 GLU A C 1
ATOM 1262 O O . GLU A 1 177 ? -6.689 19.866 4.343 1.00 64.69 177 GLU A O 1
ATOM 1267 N N . GLY A 1 178 ? -6.790 20.827 6.365 1.00 48.09 178 GLY A N 1
ATOM 1268 C CA . GLY A 1 178 ? -7.505 22.043 5.945 1.00 48.09 178 GLY A CA 1
ATOM 1269 C C . GLY A 1 178 ? -6.683 23.079 5.161 1.00 48.09 178 GLY A C 1
ATOM 1270 O O . GLY A 1 178 ? -7.251 24.051 4.669 1.00 48.09 178 GLY A O 1
ATOM 1271 N N . HIS A 1 179 ? -5.369 22.889 5.007 1.00 36.78 179 HIS A N 1
ATOM 1272 C CA . HIS A 1 179 ? -4.480 23.829 4.312 1.00 36.78 179 HIS A CA 1
ATOM 1273 C C . HIS A 1 179 ? -3.863 23.165 3.072 1.00 36.78 179 HIS A C 1
ATOM 1275 O O . HIS A 1 179 ? -2.723 22.718 3.088 1.00 36.78 179 HIS A O 1
ATOM 1281 N N . GLY A 1 180 ? -4.638 23.067 1.989 1.00 30.03 180 GLY A N 1
ATOM 1282 C CA . GLY A 1 180 ? -4.193 22.486 0.719 1.00 30.03 180 GLY A CA 1
ATOM 1283 C C . GLY A 1 180 ? -4.766 23.235 -0.482 1.00 30.03 180 GLY A C 1
ATOM 1284 O O . GLY A 1 180 ? -5.875 22.950 -0.924 1.00 30.03 180 GLY A O 1
ATOM 1285 N N . VAL A 1 181 ? -3.997 24.219 -0.953 1.00 27.45 181 VAL A N 1
ATOM 1286 C CA . VAL A 1 181 ? -4.011 24.926 -2.248 1.00 27.45 181 VAL A CA 1
ATOM 1287 C C . VAL A 1 181 ? -5.118 24.510 -3.237 1.00 27.45 181 VAL A C 1
ATOM 1289 O O . VAL A 1 181 ? -5.027 23.507 -3.943 1.00 27.45 181 VAL A O 1
ATOM 1292 N N . VAL A 1 182 ? -6.130 25.372 -3.390 1.00 26.19 182 VAL A N 1
ATOM 1293 C CA . VAL A 1 182 ? -6.902 25.456 -4.638 1.00 26.19 182 VAL A CA 1
ATOM 1294 C C . VAL A 1 182 ? -6.011 26.160 -5.657 1.00 26.19 182 VAL A C 1
ATOM 1296 O O . VAL A 1 182 ? -5.725 27.348 -5.522 1.00 26.19 182 VAL A O 1
ATOM 1299 N N . GLY A 1 183 ? -5.573 25.429 -6.681 1.00 27.92 183 GLY A N 1
ATOM 1300 C CA . GLY A 1 183 ? -4.893 25.995 -7.841 1.00 27.92 183 GLY A CA 1
ATOM 1301 C C . GLY A 1 183 ? -5.764 27.060 -8.510 1.00 27.92 183 GLY A C 1
ATOM 1302 O O . GLY A 1 183 ? -6.703 26.756 -9.239 1.00 27.92 183 GLY A O 1
ATOM 1303 N N . GLY A 1 184 ? -5.444 28.323 -8.256 1.00 22.94 184 GLY A N 1
ATOM 1304 C CA . GLY A 1 184 ? -6.069 29.473 -8.885 1.00 22.94 184 GLY A CA 1
ATOM 1305 C C . GLY A 1 184 ? -5.118 30.653 -8.801 1.00 22.94 184 GLY A C 1
ATOM 1306 O O . GLY A 1 184 ? -4.914 31.210 -7.729 1.00 22.94 184 GLY A O 1
ATOM 1307 N N . ARG A 1 185 ? -4.517 31.031 -9.935 1.00 28.61 185 ARG A N 1
ATOM 1308 C CA . ARG A 1 185 ? -3.704 32.248 -10.067 1.00 28.61 185 ARG A CA 1
ATOM 1309 C C . ARG A 1 185 ? -4.528 33.470 -9.636 1.00 28.61 185 ARG A C 1
ATOM 1311 O O . ARG A 1 185 ? -5.288 34.018 -10.431 1.00 28.61 185 ARG A O 1
ATOM 1318 N N . GLY A 1 186 ? -4.360 33.899 -8.389 1.00 23.98 186 GLY A N 1
ATOM 1319 C CA . GLY A 1 186 ? -4.873 35.151 -7.845 1.00 23.98 186 GLY A CA 1
ATOM 1320 C C . GLY A 1 186 ? -3.736 36.156 -7.724 1.00 23.98 186 GLY A C 1
ATOM 1321 O O . GLY A 1 186 ? -2.786 35.941 -6.982 1.00 23.98 186 GLY A O 1
ATOM 1322 N N . ARG A 1 187 ? -3.814 37.236 -8.504 1.00 25.33 187 ARG A N 1
ATOM 1323 C CA . ARG A 1 187 ? -2.865 38.357 -8.497 1.00 25.33 187 ARG A CA 1
ATOM 1324 C C . ARG A 1 187 ? -2.734 38.976 -7.101 1.00 25.33 187 ARG A C 1
ATOM 1326 O O . ARG A 1 187 ? -3.721 39.110 -6.388 1.00 25.33 187 ARG A O 1
ATOM 1333 N N . GLY A 1 188 ? -1.508 39.387 -6.783 1.00 24.61 188 GLY A N 1
ATOM 1334 C CA . GLY A 1 188 ? -1.106 39.899 -5.482 1.00 24.61 188 GLY A CA 1
ATOM 1335 C C . GLY A 1 188 ? -1.831 41.151 -4.985 1.00 24.61 188 GLY A C 1
ATOM 1336 O O . GLY A 1 188 ? -2.255 42.019 -5.745 1.00 24.61 188 GLY A O 1
ATOM 1337 N N . ALA A 1 189 ? -1.862 41.240 -3.663 1.00 24.64 189 ALA A N 1
ATOM 1338 C CA . ALA A 1 189 ? -1.893 42.452 -2.857 1.00 24.64 189 ALA A CA 1
ATOM 1339 C C . ALA A 1 189 ? -1.077 42.068 -1.612 1.00 24.64 189 ALA A C 1
ATOM 1341 O O . ALA A 1 189 ? -1.435 41.137 -0.907 1.00 24.64 189 ALA A O 1
ATOM 1342 N N . GLY A 1 190 ? 0.145 42.549 -1.425 1.00 23.14 190 GLY A N 1
ATOM 1343 C CA . GLY A 1 190 ? 0.441 43.944 -1.138 1.00 23.14 190 GLY A CA 1
ATOM 1344 C C . GLY A 1 190 ? 1.010 43.978 0.278 1.00 23.14 190 GLY A C 1
ATOM 1345 O O . GLY A 1 190 ? 0.281 44.179 1.239 1.00 23.14 190 GLY A O 1
ATOM 1346 N N . CYS A 1 191 ? 2.307 43.691 0.376 1.00 21.25 191 CYS A N 1
ATOM 1347 C CA . CYS A 1 191 ? 3.115 43.798 1.583 1.00 21.25 191 CYS A CA 1
ATOM 1348 C C . CYS A 1 191 ? 3.066 45.234 2.127 1.00 21.25 191 CYS A C 1
ATOM 1350 O O . CYS A 1 191 ? 3.394 46.178 1.406 1.00 21.25 191 CYS A O 1
ATOM 1352 N N . THR A 1 192 ? 2.709 45.398 3.401 1.00 22.47 192 THR A N 1
ATOM 1353 C CA . THR A 1 192 ? 3.110 46.571 4.182 1.00 22.47 192 THR A CA 1
ATOM 1354 C C . THR A 1 192 ? 3.825 46.102 5.437 1.00 22.47 192 THR A C 1
ATOM 1356 O O . THR A 1 192 ? 3.245 45.486 6.327 1.00 22.47 192 THR A O 1
ATOM 1359 N N . THR A 1 193 ? 5.111 46.411 5.441 1.00 24.47 193 THR A N 1
ATOM 1360 C CA . THR A 1 193 ? 6.108 46.283 6.496 1.00 24.47 193 THR A CA 1
ATOM 1361 C C . THR A 1 193 ? 5.654 46.859 7.838 1.00 24.47 193 THR A C 1
ATOM 1363 O O . THR A 1 193 ? 5.219 48.010 7.891 1.00 24.47 193 THR A O 1
ATOM 1366 N N . ALA A 1 194 ? 5.897 46.132 8.930 1.00 24.28 194 ALA A N 1
ATOM 1367 C CA . ALA A 1 194 ? 6.110 46.727 10.246 1.00 24.28 194 ALA A CA 1
ATOM 1368 C C . ALA A 1 194 ? 7.308 46.040 10.915 1.00 24.28 194 ALA A C 1
ATOM 1370 O O . ALA A 1 194 ? 7.322 44.837 11.155 1.00 24.28 194 ALA A O 1
ATOM 1371 N N . SER A 1 195 ? 8.341 46.848 11.117 1.00 23.27 195 SER A N 1
ATOM 1372 C CA . SER A 1 195 ? 9.658 46.537 11.651 1.00 23.27 195 SER A CA 1
ATOM 1373 C C . SER A 1 195 ? 9.652 46.205 13.144 1.00 23.27 195 SER A C 1
ATOM 1375 O O . SER A 1 195 ? 8.923 46.815 13.921 1.00 23.27 195 SER A O 1
ATOM 1377 N N . SER A 1 196 ? 10.570 45.308 13.503 1.00 26.45 196 SER A N 1
ATOM 1378 C CA . SER A 1 196 ? 11.287 45.166 14.776 1.00 26.45 196 SER A CA 1
ATOM 1379 C C . SER A 1 196 ? 11.011 46.202 15.877 1.00 26.45 196 SER A C 1
ATOM 1381 O O . SER A 1 196 ? 11.396 47.368 15.758 1.00 26.45 196 SER A O 1
ATOM 1383 N N . ALA A 1 197 ? 10.522 45.721 17.020 1.00 23.62 197 ALA A N 1
ATOM 1384 C CA . ALA A 1 197 ? 10.852 46.286 18.322 1.00 23.62 197 ALA A CA 1
ATOM 1385 C C . ALA A 1 197 ? 10.916 45.162 19.366 1.00 23.62 197 ALA A C 1
ATOM 1387 O O . ALA A 1 197 ? 9.945 44.459 19.627 1.00 23.62 197 ALA A O 1
ATOM 1388 N N . SER A 1 198 ? 12.111 45.011 19.923 1.00 24.84 198 SER A N 1
ATOM 1389 C CA . SER A 1 198 ? 12.468 44.286 21.137 1.00 24.84 198 SER A CA 1
ATOM 1390 C C . SER A 1 198 ? 11.510 44.553 22.301 1.00 24.84 198 SER A C 1
ATOM 1392 O O . SER A 1 198 ? 11.294 45.716 22.641 1.00 24.84 198 SER A O 1
ATOM 1394 N N . MET A 1 199 ? 11.044 43.501 22.980 1.00 24.11 199 MET A N 1
ATOM 1395 C CA . MET A 1 199 ? 10.660 43.598 24.388 1.00 24.11 199 MET A CA 1
ATOM 1396 C C . MET A 1 199 ? 11.053 42.351 25.175 1.00 24.11 199 MET A C 1
ATOM 1398 O O . MET A 1 199 ? 10.848 41.215 24.754 1.00 24.11 199 MET A O 1
ATOM 1402 N N . GLU A 1 200 ? 11.676 42.651 26.308 1.00 22.97 200 GLU A N 1
ATOM 1403 C CA . GLU A 1 200 ? 12.247 41.771 27.309 1.00 22.97 200 GLU A CA 1
ATOM 1404 C C . GLU A 1 200 ? 11.206 40.872 27.979 1.00 22.97 200 GLU A C 1
ATOM 1406 O O . GLU A 1 200 ? 10.031 41.207 28.132 1.00 22.97 200 GLU A O 1
ATOM 1411 N N . ALA A 1 201 ? 11.707 39.725 28.426 1.00 23.81 201 ALA A N 1
ATOM 1412 C CA . ALA A 1 201 ? 11.014 38.759 29.248 1.00 23.81 201 ALA A CA 1
ATOM 1413 C C . ALA A 1 201 ? 10.538 39.374 30.575 1.00 23.81 201 ALA A C 1
ATOM 1415 O O . ALA A 1 201 ? 11.342 39.813 31.397 1.00 23.81 201 ALA A O 1
ATOM 1416 N N . ALA A 1 202 ? 9.232 39.299 30.823 1.00 23.19 202 ALA A N 1
ATOM 1417 C CA . ALA A 1 202 ? 8.675 39.318 32.166 1.00 23.19 202 ALA A CA 1
ATOM 1418 C C . ALA A 1 202 ? 8.185 37.903 32.488 1.00 23.19 202 ALA A C 1
ATOM 1420 O O . ALA A 1 202 ? 7.164 37.444 31.977 1.00 23.19 202 ALA A O 1
ATOM 1421 N N . ALA A 1 203 ? 8.959 37.201 33.315 1.00 27.33 203 ALA A N 1
ATOM 1422 C CA . ALA A 1 203 ? 8.573 35.933 33.907 1.00 27.33 203 ALA A CA 1
ATOM 1423 C C . ALA A 1 203 ? 7.361 36.150 34.826 1.00 27.33 203 ALA A C 1
ATOM 1425 O O . ALA A 1 203 ? 7.466 36.821 35.852 1.00 27.33 203 ALA A O 1
ATOM 1426 N N . ALA A 1 204 ? 6.221 35.572 34.453 1.00 24.55 204 ALA A N 1
ATOM 1427 C CA . ALA A 1 204 ? 5.097 35.354 35.349 1.00 24.55 204 ALA A CA 1
ATOM 1428 C C . ALA A 1 204 ? 4.908 33.842 35.500 1.00 24.55 204 ALA A C 1
ATOM 1430 O O . ALA A 1 204 ? 4.514 33.141 34.571 1.00 24.55 204 ALA A O 1
ATOM 1431 N N . ASP A 1 205 ? 5.276 33.378 36.687 1.00 26.27 205 ASP A N 1
ATOM 1432 C CA . ASP A 1 205 ? 5.056 32.054 37.244 1.00 26.27 205 ASP A CA 1
ATOM 1433 C C . ASP A 1 205 ? 3.573 31.656 37.142 1.00 26.27 205 ASP A C 1
ATOM 1435 O O . ASP A 1 205 ? 2.707 32.218 37.814 1.00 26.27 205 ASP A O 1
ATOM 1439 N N . ALA A 1 206 ? 3.277 30.709 36.256 1.00 24.52 206 ALA A N 1
ATOM 1440 C CA . ALA A 1 206 ? 2.010 29.997 36.216 1.00 24.52 206 ALA A CA 1
ATOM 1441 C C . ALA A 1 206 ? 2.284 28.560 35.760 1.00 24.52 206 ALA A C 1
ATOM 1443 O O . ALA A 1 206 ? 2.374 28.264 34.570 1.00 24.52 206 ALA A O 1
ATOM 1444 N N . SER A 1 207 ? 2.449 27.665 36.732 1.00 23.25 207 SER A N 1
ATOM 1445 C CA . SER A 1 207 ? 2.481 26.216 36.516 1.00 23.25 207 SER A CA 1
ATOM 1446 C C . SER A 1 207 ? 1.232 25.756 35.738 1.00 23.25 207 SER A C 1
ATOM 1448 O O . SER A 1 207 ? 0.124 25.911 36.254 1.00 23.25 207 SER A O 1
ATOM 1450 N N . PRO A 1 208 ? 1.348 25.149 34.540 1.00 25.38 208 PRO A N 1
ATOM 1451 C CA . PRO A 1 208 ? 0.207 24.605 33.815 1.00 25.38 208 PRO A CA 1
ATOM 1452 C C . PRO A 1 208 ? -0.017 23.148 34.239 1.00 25.38 208 PRO A C 1
ATOM 1454 O O . PRO A 1 208 ? 0.117 22.214 33.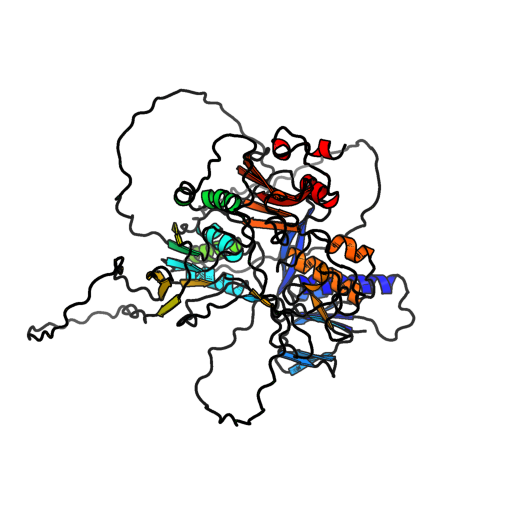457 1.00 25.38 208 PRO A O 1
ATOM 1457 N N . LEU A 1 209 ? -0.337 22.944 35.512 1.00 27.45 209 LEU A N 1
ATOM 1458 C CA . LEU A 1 209 ? -0.855 21.684 36.036 1.00 27.45 209 LEU A CA 1
ATOM 1459 C C . LEU A 1 209 ? -2.124 22.054 36.808 1.00 27.45 209 LEU A C 1
ATOM 1461 O O . LEU A 1 209 ? -2.034 22.678 37.858 1.00 27.45 209 LEU A O 1
ATOM 1465 N N . ASN A 1 210 ? -3.288 21.687 36.260 1.00 30.31 210 ASN A N 1
ATOM 1466 C CA . ASN A 1 210 ? -4.653 21.934 36.767 1.00 30.31 210 ASN A CA 1
ATOM 1467 C C . ASN A 1 210 ? -5.366 23.234 36.343 1.00 30.31 210 ASN A C 1
ATOM 1469 O O . ASN A 1 210 ? -5.888 23.965 37.183 1.00 30.31 210 ASN A O 1
ATOM 1473 N N . ALA A 1 211 ? -5.537 23.454 35.035 1.00 25.30 211 ALA A N 1
ATOM 1474 C CA . ALA A 1 211 ? -6.736 24.154 34.559 1.00 25.30 211 ALA A CA 1
ATOM 1475 C C . ALA A 1 211 ? -7.875 23.125 34.373 1.00 25.30 211 ALA A C 1
ATOM 1477 O O . ALA A 1 211 ? -7.633 22.077 33.767 1.00 25.30 211 ALA A O 1
ATOM 1478 N N . PRO A 1 212 ? -9.097 23.362 34.889 1.00 26.91 212 PRO A N 1
ATOM 1479 C CA . PRO A 1 212 ? -10.203 22.422 34.737 1.00 26.91 212 PRO A CA 1
ATOM 1480 C C . PRO A 1 212 ? -10.592 22.312 33.258 1.00 26.91 212 PRO A C 1
ATOM 1482 O O . PRO A 1 212 ? -10.738 23.317 32.563 1.00 26.91 212 PRO A O 1
ATOM 1485 N N . ALA A 1 213 ? -10.735 21.075 32.778 1.00 31.73 213 ALA A N 1
ATOM 1486 C CA . ALA A 1 213 ? -11.125 20.768 31.410 1.00 31.73 213 ALA A CA 1
ATOM 1487 C C . ALA A 1 213 ? -12.461 21.442 31.065 1.00 31.73 213 ALA A C 1
ATOM 1489 O O . ALA A 1 213 ? -13.462 21.240 31.753 1.00 31.73 213 ALA A O 1
ATOM 1490 N N . ALA A 1 214 ? -12.482 22.216 29.980 1.00 31.55 214 ALA A N 1
ATOM 1491 C CA . ALA A 1 214 ? -13.727 22.661 29.377 1.00 31.55 214 ALA A CA 1
ATOM 1492 C C . ALA A 1 214 ? -14.548 21.425 28.970 1.00 31.55 214 ALA A C 1
ATOM 1494 O O . ALA A 1 214 ? -14.108 20.584 28.183 1.00 31.55 214 ALA A O 1
ATOM 1495 N N . THR A 1 215 ? -15.728 21.293 29.560 1.00 40.91 215 THR A N 1
ATOM 1496 C CA . THR A 1 215 ? -16.688 20.218 29.335 1.00 40.91 215 THR A CA 1
ATOM 1497 C C . THR A 1 215 ? -17.383 20.414 27.982 1.00 40.91 215 THR A C 1
ATOM 1499 O O . THR A 1 215 ? -18.216 21.305 27.843 1.00 40.91 215 THR A O 1
ATOM 1502 N N . GLY A 1 216 ? -17.052 19.586 26.977 1.00 54.06 216 GLY A N 1
ATOM 1503 C CA . GLY A 1 216 ? -17.833 19.506 25.727 1.00 54.06 216 GLY A CA 1
ATOM 1504 C C . GLY A 1 216 ? -17.141 19.007 24.446 1.00 54.06 216 GLY A C 1
ATOM 1505 O O . GLY A 1 216 ? -17.848 18.751 23.478 1.00 54.06 216 GLY A O 1
ATOM 1506 N N . GLY A 1 217 ? -15.811 18.854 24.406 1.00 73.12 217 GLY A N 1
ATOM 1507 C CA . GLY A 1 217 ? -15.084 18.527 23.164 1.00 73.12 217 GLY A CA 1
ATOM 1508 C C . GLY A 1 217 ? -15.077 17.039 22.774 1.00 73.12 217 GLY A C 1
ATOM 1509 O O . GLY A 1 217 ? -15.121 16.157 23.633 1.00 73.12 217 GLY A O 1
ATOM 1510 N N . ARG A 1 218 ? -14.979 16.756 21.467 1.00 89.19 218 ARG A N 1
ATOM 1511 C CA . ARG A 1 218 ? -14.793 15.393 20.926 1.00 89.19 218 ARG A CA 1
ATOM 1512 C C . ARG A 1 218 ? -13.344 14.940 21.093 1.00 89.19 218 ARG A C 1
ATOM 1514 O O . ARG A 1 218 ? -12.427 15.746 20.963 1.00 89.19 218 ARG A O 1
ATOM 1521 N N . GLU A 1 219 ? -13.124 13.650 21.316 1.00 93.69 219 GLU A N 1
ATOM 1522 C CA . GLU A 1 219 ? -11.800 13.086 21.589 1.00 93.69 219 GLU A CA 1
ATOM 1523 C C . GLU A 1 219 ? -11.449 11.913 20.667 1.00 93.69 219 GLU A C 1
ATOM 1525 O O . GLU A 1 219 ? -12.252 11.005 20.440 1.00 93.69 219 GLU A O 1
ATOM 1530 N N . LEU A 1 220 ? -10.235 11.937 20.124 1.00 95.00 220 LEU A N 1
ATOM 1531 C CA . LEU A 1 220 ? -9.618 10.835 19.396 1.00 95.00 220 LEU A CA 1
ATOM 1532 C C . LEU A 1 220 ? -8.502 10.266 20.270 1.00 95.00 220 LEU A C 1
ATOM 1534 O O . LEU A 1 220 ? -7.492 10.930 20.475 1.00 95.00 220 LEU A O 1
ATOM 1538 N N . VAL A 1 221 ? -8.658 9.035 20.754 1.00 95.94 221 VAL A N 1
ATOM 1539 C CA . VAL A 1 221 ? -7.587 8.310 21.445 1.00 95.94 221 VAL A CA 1
ATOM 1540 C C . VAL A 1 221 ? -6.930 7.352 20.460 1.00 95.94 221 VAL A C 1
ATOM 1542 O O . VAL A 1 221 ? -7.523 6.354 20.051 1.00 95.94 221 VAL A O 1
ATOM 1545 N N . TRP A 1 222 ? -5.705 7.658 20.056 1.00 95.50 222 TRP A N 1
ATOM 1546 C CA . TRP A 1 222 ? -4.942 6.880 19.093 1.00 95.50 222 TRP A CA 1
ATOM 1547 C C . TRP A 1 222 ? -4.003 5.913 19.819 1.00 95.50 222 TRP A C 1
ATOM 1549 O O . TRP A 1 222 ? -3.030 6.320 20.448 1.00 95.50 222 TRP A O 1
ATOM 1559 N N . VAL A 1 223 ? -4.318 4.622 19.746 1.00 96.00 223 VAL A N 1
ATOM 1560 C CA . VAL A 1 223 ? -3.584 3.521 20.376 1.00 96.00 223 VAL A CA 1
ATOM 1561 C C . VAL A 1 223 ? -2.558 2.954 19.404 1.00 96.00 223 VAL A C 1
ATOM 1563 O O . VAL A 1 223 ? -2.902 2.403 18.350 1.00 96.00 223 VAL A O 1
ATOM 1566 N N . LEU A 1 224 ? -1.288 3.062 19.789 1.00 92.44 224 LEU A N 1
ATOM 1567 C CA . LEU A 1 224 ? -0.140 2.726 18.960 1.00 92.44 224 LEU A CA 1
ATOM 1568 C C . LEU A 1 224 ? 0.676 1.627 19.635 1.00 92.44 224 LEU A C 1
ATOM 1570 O O . LEU A 1 224 ? 1.107 1.755 20.779 1.00 92.44 224 LEU A O 1
ATOM 1574 N N . LYS A 1 225 ? 0.941 0.550 18.891 1.00 88.69 225 LYS A N 1
ATOM 1575 C CA . LYS A 1 225 ? 1.750 -0.575 19.380 1.00 88.69 225 LYS A CA 1
ATOM 1576 C C . LYS A 1 225 ? 3.195 -0.166 19.690 1.00 88.69 225 LYS A C 1
ATOM 1578 O O . LYS A 1 225 ? 3.809 -0.766 20.567 1.00 88.69 225 LYS A O 1
ATOM 1583 N N . HIS A 1 226 ? 3.735 0.797 18.948 1.00 87.19 226 HIS A N 1
ATOM 1584 C CA . HIS A 1 226 ? 5.144 1.187 18.988 1.00 87.19 226 HIS A CA 1
ATOM 1585 C C . HIS A 1 226 ? 5.332 2.555 19.654 1.00 87.19 226 HIS A C 1
ATOM 1587 O O . HIS A 1 226 ? 4.366 3.196 20.071 1.00 87.19 226 HIS A O 1
ATOM 1593 N N . GLY A 1 227 ? 6.591 2.979 19.791 1.00 84.38 227 GLY A N 1
ATOM 1594 C CA . GLY A 1 227 ? 6.966 4.232 20.451 1.00 84.38 227 GLY A CA 1
ATOM 1595 C C . GLY A 1 227 ? 6.821 5.491 19.587 1.00 84.38 227 GLY A C 1
ATOM 1596 O O . GLY A 1 227 ? 6.983 6.586 20.113 1.00 84.38 227 GLY A O 1
ATOM 1597 N N . HIS A 1 228 ? 6.517 5.363 18.295 1.00 86.38 228 HIS A N 1
ATOM 1598 C CA . HIS A 1 228 ? 6.379 6.470 17.341 1.00 86.38 228 HIS A CA 1
ATOM 1599 C C . HIS A 1 228 ? 5.269 6.182 16.319 1.00 86.38 228 HIS A C 1
ATOM 1601 O O . HIS A 1 228 ? 4.784 5.049 16.236 1.00 86.38 228 HIS A O 1
ATOM 1607 N N . ILE A 1 229 ? 4.842 7.208 15.575 1.00 89.62 229 ILE A N 1
ATOM 1608 C CA . ILE A 1 229 ? 3.805 7.068 14.543 1.00 89.62 229 ILE A CA 1
ATOM 1609 C C . ILE A 1 229 ? 4.376 6.540 13.224 1.00 89.62 229 ILE A C 1
ATOM 1611 O O . ILE A 1 229 ? 5.523 6.822 12.905 1.00 89.62 229 ILE A O 1
ATOM 1615 N N . GLY A 1 230 ? 3.566 5.844 12.427 1.00 87.12 230 GLY A N 1
ATOM 1616 C CA . GLY A 1 230 ? 3.908 5.537 11.040 1.00 87.12 230 GLY A CA 1
ATOM 1617 C C . GLY A 1 230 ? 5.118 4.631 10.856 1.00 87.12 230 GLY A C 1
ATOM 1618 O O . GLY A 1 230 ? 5.831 4.813 9.886 1.00 87.12 230 GLY A O 1
ATOM 1619 N N . ASP A 1 231 ? 5.333 3.646 11.726 1.00 82.81 231 ASP A N 1
ATOM 1620 C CA . ASP A 1 231 ? 6.475 2.709 11.705 1.00 82.81 231 ASP A CA 1
ATOM 1621 C C . ASP A 1 231 ? 6.677 1.962 10.372 1.00 82.81 231 ASP A C 1
ATOM 1623 O O . ASP A 1 231 ? 7.779 1.531 10.048 1.00 82.81 231 ASP A O 1
ATOM 1627 N N . ALA A 1 232 ? 5.621 1.817 9.567 1.00 79.31 232 ALA A N 1
ATOM 1628 C CA . ALA A 1 232 ? 5.733 1.275 8.211 1.00 79.31 232 ALA A CA 1
ATOM 1629 C C . ALA A 1 232 ? 6.437 2.232 7.218 1.00 79.31 232 ALA A C 1
ATOM 1631 O O . ALA A 1 232 ? 6.928 1.801 6.174 1.00 79.31 232 ALA A O 1
ATOM 1632 N N . PHE A 1 233 ? 6.474 3.528 7.523 1.00 85.38 233 PHE A N 1
ATOM 1633 C CA . PHE A 1 233 ? 6.908 4.599 6.623 1.00 85.38 233 PHE A CA 1
ATOM 1634 C C . PHE A 1 233 ? 8.054 5.443 7.186 1.00 85.38 233 PHE A C 1
ATOM 1636 O O . PHE A 1 233 ? 8.857 5.965 6.418 1.00 85.38 233 PHE A O 1
ATOM 1643 N N . PHE A 1 234 ? 8.132 5.581 8.506 1.00 88.06 234 PHE A N 1
ATOM 1644 C CA . PHE A 1 234 ? 8.949 6.582 9.173 1.00 88.06 234 PHE A CA 1
ATOM 1645 C C . PHE A 1 234 ? 9.825 5.966 10.250 1.00 88.06 234 PHE A C 1
ATOM 1647 O O . PHE A 1 234 ? 9.417 5.055 10.970 1.00 88.06 234 PHE A O 1
ATOM 1654 N N . ASP A 1 235 ? 11.019 6.528 10.374 1.00 85.88 235 ASP A N 1
ATOM 1655 C CA . ASP A 1 235 ? 11.847 6.411 11.559 1.00 85.88 235 ASP A CA 1
ATOM 1656 C C . ASP A 1 235 ? 11.414 7.438 12.619 1.00 85.88 235 ASP A C 1
ATOM 1658 O O . ASP A 1 235 ? 10.432 8.171 12.456 1.00 85.88 235 ASP A O 1
ATOM 1662 N N . LEU A 1 236 ? 12.141 7.475 13.738 1.00 86.25 236 LEU A N 1
ATOM 1663 C CA . LEU A 1 236 ? 11.782 8.301 14.887 1.00 86.25 236 LEU A CA 1
ATOM 1664 C C . LEU A 1 236 ? 11.765 9.801 14.553 1.00 86.25 236 LEU A C 1
ATOM 1666 O O . LEU A 1 236 ? 10.846 10.494 14.989 1.00 86.25 236 LEU A O 1
ATOM 1670 N N . ASP A 1 237 ? 12.725 10.274 13.757 1.00 88.12 237 ASP A N 1
ATOM 1671 C CA . ASP A 1 237 ? 12.877 11.690 13.410 1.00 88.12 237 ASP A CA 1
ATOM 1672 C C . ASP A 1 237 ? 11.745 12.165 12.493 1.00 88.12 237 ASP A C 1
ATOM 1674 O O . ASP A 1 237 ? 11.044 13.127 12.818 1.00 88.12 237 ASP A O 1
ATOM 1678 N N . ALA A 1 238 ? 11.482 11.443 11.396 1.00 89.12 238 ALA A N 1
ATOM 1679 C CA . ALA A 1 238 ? 10.379 11.770 10.493 1.00 89.12 238 ALA A CA 1
ATOM 1680 C C . ALA A 1 238 ? 9.019 11.701 11.213 1.00 89.12 238 ALA A C 1
ATOM 1682 O O . ALA A 1 238 ? 8.146 12.553 11.015 1.00 89.12 238 ALA A O 1
ATOM 1683 N N . ALA A 1 239 ? 8.842 10.715 12.099 1.00 90.38 239 ALA A N 1
ATOM 1684 C CA . ALA A 1 239 ? 7.645 10.598 12.921 1.00 90.38 239 ALA A CA 1
ATOM 1685 C C . ALA A 1 239 ? 7.500 11.773 13.904 1.00 90.38 239 ALA A C 1
ATOM 1687 O O . ALA A 1 239 ? 6.391 12.281 14.088 1.00 90.38 239 ALA A O 1
ATOM 1688 N N . ALA A 1 240 ? 8.592 12.221 14.530 1.00 89.19 240 ALA A N 1
ATOM 1689 C CA . ALA A 1 240 ? 8.592 13.365 15.436 1.00 89.19 240 ALA A CA 1
ATOM 1690 C C . ALA A 1 240 ? 8.246 14.668 14.700 1.00 89.19 240 ALA A C 1
ATOM 1692 O O . ALA A 1 240 ? 7.375 15.404 15.172 1.00 89.19 240 ALA A O 1
ATOM 1693 N N . PHE A 1 241 ? 8.846 14.908 13.531 1.00 91.12 241 PHE A N 1
ATOM 1694 C CA . PHE A 1 241 ? 8.550 16.058 12.672 1.00 91.12 241 PHE A CA 1
ATOM 1695 C C . PHE A 1 241 ? 7.056 16.139 12.321 1.00 91.12 241 PHE A C 1
ATOM 1697 O O . PHE A 1 241 ? 6.403 17.169 12.511 1.00 91.12 241 PHE A O 1
ATOM 1704 N N . LEU A 1 242 ? 6.471 15.018 11.889 1.00 88.69 242 LEU A N 1
ATOM 1705 C CA . LEU A 1 242 ? 5.050 14.929 11.550 1.00 88.69 242 LEU A CA 1
ATOM 1706 C C . LEU A 1 242 ? 4.135 15.088 12.776 1.00 88.69 242 LEU A C 1
ATOM 1708 O O . LEU A 1 242 ? 3.109 15.767 12.701 1.00 88.69 242 LEU A O 1
ATOM 1712 N N . LEU A 1 243 ? 4.506 14.527 13.932 1.00 85.81 243 LEU A N 1
ATOM 1713 C CA . LEU A 1 243 ? 3.726 14.649 15.170 1.00 85.81 243 LEU A CA 1
ATOM 1714 C C . LEU A 1 243 ? 3.558 16.094 15.644 1.00 85.81 243 LEU A C 1
ATOM 1716 O O . LEU A 1 243 ? 2.511 16.420 16.215 1.00 85.81 243 LEU A O 1
ATOM 1720 N N . GLN A 1 244 ? 4.533 16.971 15.382 1.00 83.12 244 GLN A N 1
ATOM 1721 C CA . GLN A 1 244 ? 4.430 18.394 15.727 1.00 83.12 244 GLN A CA 1
ATOM 1722 C C . GLN A 1 244 ? 3.194 19.065 15.098 1.00 83.12 244 GLN A C 1
ATOM 1724 O O . GLN A 1 244 ? 2.694 20.046 15.646 1.00 83.12 244 GLN A O 1
ATOM 1729 N N . ARG A 1 245 ? 2.660 18.522 13.992 1.00 77.00 245 ARG A N 1
ATOM 1730 C CA . ARG A 1 245 ? 1.478 19.049 13.287 1.00 77.00 245 ARG A CA 1
ATOM 1731 C C . ARG A 1 245 ? 0.156 18.791 14.011 1.00 77.00 245 ARG A C 1
ATOM 1733 O O . ARG A 1 245 ? -0.763 19.593 13.894 1.00 77.00 245 ARG A O 1
ATOM 1740 N N . ILE A 1 246 ? 0.049 17.674 14.733 1.00 75.12 246 ILE A N 1
ATOM 1741 C CA . ILE A 1 246 ? -1.200 17.231 15.385 1.00 75.12 246 ILE A CA 1
ATOM 1742 C C . ILE A 1 246 ? -1.159 17.331 16.910 1.00 75.12 246 ILE A C 1
ATOM 1744 O O . ILE A 1 246 ? -2.202 17.454 17.548 1.00 75.12 246 ILE A O 1
ATOM 1748 N N . ALA A 1 247 ? 0.029 17.251 17.509 1.00 69.94 247 ALA A N 1
ATOM 1749 C CA . ALA A 1 247 ? 0.205 17.210 18.955 1.00 69.94 247 ALA A CA 1
ATOM 1750 C C . ALA A 1 247 ? 1.553 17.842 19.361 1.00 69.94 247 ALA A C 1
ATOM 1752 O O . ALA A 1 247 ? 2.448 17.135 19.835 1.00 69.94 247 ALA A O 1
ATOM 1753 N N . PRO A 1 248 ? 1.717 19.174 19.229 1.00 61.28 248 PRO A N 1
ATOM 1754 C CA . PRO A 1 248 ? 2.989 19.855 19.495 1.00 61.28 248 PRO A CA 1
ATOM 1755 C C . PRO A 1 248 ? 3.523 19.611 20.920 1.00 61.28 248 PRO A C 1
ATOM 1757 O O . PRO A 1 248 ? 4.724 19.432 21.110 1.00 61.28 248 PRO A O 1
ATOM 1760 N N . ALA A 1 249 ? 2.639 19.485 21.918 1.00 49.91 249 ALA A N 1
ATOM 1761 C CA . ALA A 1 249 ? 3.023 19.152 23.294 1.00 49.91 249 ALA A CA 1
ATOM 1762 C C . ALA A 1 249 ? 3.571 17.717 23.457 1.00 49.91 249 ALA A C 1
ATOM 1764 O O . ALA A 1 249 ? 4.414 17.478 24.318 1.00 49.91 249 ALA A O 1
ATOM 1765 N N . ALA A 1 250 ? 3.122 16.760 22.636 1.00 54.47 250 ALA A N 1
ATOM 1766 C CA . ALA A 1 250 ? 3.606 15.378 22.671 1.00 54.47 250 ALA A CA 1
ATOM 1767 C C . ALA A 1 250 ? 4.950 15.204 21.938 1.00 54.47 250 ALA A C 1
ATOM 1769 O O . ALA A 1 250 ? 5.709 14.290 22.268 1.00 54.47 250 ALA A O 1
ATOM 1770 N N . ALA A 1 251 ? 5.248 16.085 20.974 1.00 54.91 251 ALA A N 1
ATOM 1771 C CA . ALA A 1 251 ? 6.510 16.110 20.236 1.00 54.91 251 ALA A CA 1
ATOM 1772 C C . ALA A 1 251 ? 7.665 16.734 21.048 1.00 54.91 251 ALA A C 1
ATOM 1774 O O . ALA A 1 251 ? 8.794 16.254 20.981 1.00 54.91 251 ALA A O 1
ATOM 1775 N N . ALA A 1 252 ? 7.383 17.744 21.882 1.00 47.19 252 ALA A N 1
ATOM 1776 C CA . ALA A 1 252 ? 8.394 18.494 22.640 1.00 47.19 252 ALA A CA 1
ATOM 1777 C C . ALA A 1 252 ? 9.215 17.657 23.647 1.00 47.19 252 ALA A C 1
ATOM 1779 O O . ALA A 1 252 ? 10.326 18.037 23.999 1.00 47.19 252 ALA A O 1
ATOM 1780 N N . GLY A 1 253 ? 8.697 16.512 24.106 1.00 44.31 253 GLY A N 1
ATOM 1781 C CA . GLY A 1 253 ? 9.408 15.605 25.020 1.00 44.31 253 GLY A CA 1
ATOM 1782 C C . GLY A 1 253 ? 10.318 14.579 24.334 1.00 44.31 253 GLY A C 1
ATOM 1783 O O . GLY A 1 253 ? 10.860 13.715 25.018 1.00 44.31 253 GLY A O 1
ATOM 1784 N N . ARG A 1 254 ? 10.425 14.612 22.997 1.00 48.59 254 ARG A N 1
ATOM 1785 C CA . ARG A 1 254 ? 11.127 13.594 22.194 1.00 48.59 254 ARG A CA 1
ATOM 1786 C C . ARG A 1 254 ? 12.088 14.178 21.160 1.00 48.59 254 ARG A C 1
ATOM 1788 O O . ARG A 1 254 ? 12.616 13.413 20.362 1.00 48.59 254 ARG A O 1
ATOM 1795 N N . SER A 1 255 ? 12.328 15.492 21.167 1.00 37.59 255 SER A N 1
ATOM 1796 C CA . SER A 1 255 ? 13.360 16.076 20.313 1.00 37.59 255 SER A CA 1
ATOM 1797 C C . SER A 1 255 ? 14.741 15.639 20.806 1.00 37.59 255 SER A C 1
ATOM 1799 O O . SER A 1 255 ? 15.245 16.072 21.843 1.00 37.59 255 SER A O 1
ATOM 1801 N N . THR A 1 256 ? 15.384 14.758 20.052 1.00 37.09 256 THR A N 1
ATOM 1802 C CA . THR A 1 256 ? 16.819 14.525 20.164 1.00 37.09 256 THR A CA 1
ATOM 1803 C C . THR A 1 256 ? 17.535 15.680 19.473 1.00 37.09 256 THR A C 1
ATOM 1805 O O . THR A 1 256 ? 17.805 15.632 18.284 1.00 37.09 256 THR A O 1
ATOM 1808 N N . GLY A 1 257 ? 17.794 16.764 20.207 1.00 33.12 257 GLY A N 1
ATOM 1809 C CA . GLY A 1 257 ? 18.878 17.708 19.901 1.00 33.12 257 GLY A CA 1
ATOM 1810 C C . GLY A 1 257 ? 18.874 18.444 18.550 1.00 33.12 257 GLY A C 1
ATOM 1811 O O . GLY A 1 257 ? 19.891 19.047 18.225 1.00 33.12 257 GLY A O 1
ATOM 1812 N N . ALA A 1 258 ? 17.786 18.460 17.780 1.00 35.06 258 ALA A N 1
ATOM 1813 C CA . ALA A 1 258 ? 17.687 19.239 16.543 1.00 35.06 258 ALA A CA 1
ATOM 1814 C C . ALA A 1 258 ? 17.303 20.701 16.840 1.00 35.06 258 ALA A C 1
ATOM 1816 O O . ALA A 1 258 ? 16.211 21.164 16.531 1.00 35.06 258 ALA A O 1
ATOM 1817 N N . ALA A 1 259 ? 18.197 21.438 17.496 1.00 27.83 259 ALA A N 1
ATOM 1818 C CA . ALA A 1 259 ? 18.117 22.892 17.561 1.00 27.83 259 ALA A CA 1
ATOM 1819 C C . ALA A 1 259 ? 19.375 23.478 16.910 1.00 27.83 259 ALA A C 1
ATOM 1821 O O . ALA A 1 259 ? 20.405 23.635 17.558 1.00 27.83 259 ALA A O 1
ATOM 1822 N N . GLY A 1 260 ? 19.277 23.803 15.617 1.00 31.33 260 GLY A N 1
ATOM 1823 C CA . GLY A 1 260 ? 20.125 24.818 14.984 1.00 31.33 260 GLY A CA 1
ATOM 1824 C C . GLY A 1 260 ? 21.531 24.423 14.520 1.00 31.33 260 GLY A C 1
ATOM 1825 O O . GLY A 1 260 ? 22.371 25.313 14.420 1.00 31.33 260 GLY A O 1
ATOM 1826 N N . ALA A 1 261 ? 21.808 23.158 14.198 1.00 26.36 261 ALA A N 1
ATOM 1827 C CA . ALA A 1 261 ? 23.063 22.780 13.541 1.00 26.36 261 ALA A CA 1
ATOM 1828 C C . ALA A 1 261 ? 22.791 21.956 12.277 1.00 26.36 261 ALA A C 1
ATOM 1830 O O . ALA A 1 261 ? 22.127 20.922 12.339 1.00 26.36 261 ALA A O 1
ATOM 1831 N N . ALA A 1 262 ? 23.311 22.415 11.137 1.00 31.69 262 ALA A N 1
ATOM 1832 C CA . ALA A 1 262 ? 23.433 21.594 9.941 1.00 31.69 262 ALA A CA 1
ATOM 1833 C C . ALA A 1 262 ? 24.248 20.328 10.273 1.00 31.69 262 ALA A C 1
ATOM 1835 O O . ALA A 1 262 ? 25.301 20.418 10.906 1.00 31.69 262 ALA A O 1
ATOM 1836 N N . GLY A 1 263 ? 23.752 19.157 9.861 1.00 37.94 263 GLY A N 1
ATOM 1837 C CA . GLY A 1 263 ? 24.539 17.923 9.816 1.00 37.94 263 GLY A CA 1
ATOM 1838 C C . GLY A 1 263 ? 24.769 17.193 11.144 1.00 37.94 263 GLY A C 1
ATOM 1839 O O . GLY A 1 263 ? 25.910 16.866 11.471 1.00 37.94 263 GLY A O 1
ATOM 1840 N N . ALA A 1 264 ? 23.717 16.862 11.898 1.00 34.31 264 ALA A N 1
ATOM 1841 C CA . ALA A 1 264 ? 23.859 15.889 12.983 1.00 34.31 264 ALA A CA 1
ATOM 1842 C C . ALA A 1 264 ? 23.988 14.467 12.400 1.00 34.31 264 ALA A C 1
ATOM 1844 O O . ALA A 1 264 ? 23.012 13.878 11.944 1.00 34.31 264 ALA A O 1
ATOM 1845 N N . ALA A 1 265 ? 25.200 13.909 12.410 1.00 35.41 265 ALA A N 1
ATOM 1846 C CA . ALA A 1 265 ? 25.406 12.482 12.186 1.00 35.41 265 ALA A CA 1
ATOM 1847 C C . ALA A 1 265 ? 24.897 11.715 13.416 1.00 35.41 265 ALA A C 1
ATOM 1849 O O . ALA A 1 265 ? 25.465 11.839 14.502 1.00 35.41 265 ALA A O 1
ATOM 1850 N N . ALA A 1 266 ? 23.828 10.939 13.258 1.00 40.56 266 ALA A N 1
ATOM 1851 C CA . ALA A 1 266 ? 23.388 9.985 14.269 1.00 40.56 266 ALA A CA 1
ATOM 1852 C C . ALA A 1 266 ? 23.905 8.584 13.909 1.00 40.56 266 ALA A C 1
ATOM 1854 O O . ALA A 1 266 ? 23.800 8.156 12.757 1.00 40.56 266 ALA A O 1
ATOM 1855 N N . ASP A 1 267 ? 24.457 7.860 14.889 1.00 35.06 267 ASP A N 1
ATOM 1856 C CA . ASP A 1 267 ? 24.769 6.436 14.730 1.00 35.06 267 ASP A CA 1
ATOM 1857 C C . ASP A 1 267 ? 23.475 5.651 14.452 1.00 35.06 267 ASP A C 1
ATOM 1859 O O . ASP A 1 267 ? 22.441 5.886 15.084 1.00 35.06 267 ASP A O 1
ATOM 1863 N N . ALA A 1 268 ? 23.531 4.687 13.527 1.00 40.38 268 ALA A N 1
ATOM 1864 C CA . ALA A 1 268 ? 22.390 3.936 12.987 1.00 40.38 268 ALA A CA 1
ATOM 1865 C C . ALA A 1 268 ? 21.677 2.987 13.988 1.00 40.38 268 ALA A C 1
ATOM 1867 O O . ALA A 1 268 ? 20.928 2.096 13.591 1.00 40.38 268 ALA A O 1
ATOM 1868 N N . ALA A 1 269 ? 21.828 3.200 15.299 1.00 33.09 269 ALA A N 1
ATOM 1869 C CA . ALA A 1 269 ? 21.179 2.425 16.361 1.00 33.09 269 ALA A CA 1
ATOM 1870 C C . ALA A 1 269 ? 19.635 2.545 16.388 1.00 33.09 269 ALA A C 1
ATOM 1872 O O . ALA A 1 269 ? 18.980 1.860 17.175 1.00 33.09 269 ALA A O 1
ATOM 1873 N N . HIS A 1 270 ? 19.041 3.395 15.540 1.00 40.19 270 HIS A N 1
ATOM 1874 C CA . HIS A 1 270 ? 17.601 3.670 15.490 1.00 40.19 270 HIS A CA 1
ATOM 1875 C C . HIS A 1 270 ? 16.893 3.245 14.189 1.00 40.19 270 HIS A C 1
ATOM 1877 O O . HIS A 1 270 ? 15.715 3.573 14.026 1.00 40.19 270 HIS A O 1
ATOM 1883 N N . VAL A 1 271 ? 17.540 2.471 13.302 1.00 40.44 271 VAL A N 1
ATOM 1884 C CA . VAL A 1 271 ? 16.868 1.863 12.134 1.00 40.44 271 VAL A CA 1
ATOM 1885 C C . VAL A 1 271 ? 15.785 0.894 12.628 1.00 40.44 271 VAL A C 1
ATOM 1887 O O . VAL A 1 271 ? 16.056 -0.233 13.036 1.00 40.44 271 VAL A O 1
ATOM 1890 N N . SER A 1 272 ? 14.534 1.356 12.652 1.00 36.41 272 SER A N 1
ATOM 1891 C CA . SER A 1 272 ? 13.375 0.527 12.984 1.00 36.41 272 SER A CA 1
ATOM 1892 C C . SER A 1 272 ? 12.863 -0.137 11.709 1.00 36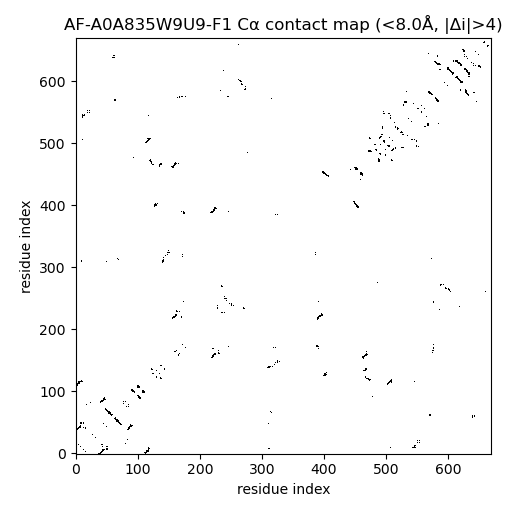.41 272 SER A C 1
ATOM 1894 O O . SER A 1 272 ? 11.932 0.363 11.084 1.00 36.41 272 SER A O 1
ATOM 1896 N N . SER A 1 273 ? 13.449 -1.269 11.318 1.00 34.22 273 SER A N 1
ATOM 1897 C CA . SER A 1 273 ? 12.842 -2.112 10.283 1.00 34.22 273 SER A CA 1
ATOM 1898 C C . SER A 1 273 ? 11.618 -2.846 10.854 1.00 34.22 273 SER A C 1
ATOM 1900 O O . SER A 1 273 ? 11.695 -3.404 11.957 1.00 34.22 273 SER A O 1
ATOM 1902 N N . PRO A 1 274 ? 10.475 -2.909 10.144 1.00 31.25 274 PRO A N 1
ATOM 1903 C CA . PRO A 1 274 ? 9.435 -3.875 10.476 1.00 31.25 274 PRO A CA 1
ATOM 1904 C C . PRO A 1 274 ? 10.017 -5.290 10.355 1.00 31.25 274 PRO A C 1
ATOM 1906 O O . PRO A 1 274 ? 10.701 -5.604 9.384 1.00 31.25 274 PRO A O 1
ATOM 1909 N N . ALA A 1 275 ? 9.764 -6.145 11.349 1.00 26.75 275 ALA A N 1
ATOM 1910 C CA . ALA A 1 275 ? 10.284 -7.510 11.344 1.00 26.75 275 ALA A CA 1
ATOM 1911 C C . ALA A 1 275 ? 9.850 -8.255 10.063 1.00 26.75 275 ALA A C 1
ATOM 1913 O O . ALA A 1 275 ? 8.661 -8.198 9.719 1.00 26.75 275 ALA A O 1
ATOM 1914 N N . PRO A 1 276 ? 10.759 -8.977 9.379 1.00 29.48 276 PRO A N 1
ATOM 1915 C CA . PRO A 1 276 ? 10.367 -9.847 8.279 1.00 29.48 276 PRO A CA 1
ATOM 1916 C C . PRO A 1 276 ? 9.400 -10.933 8.785 1.00 29.48 276 PRO A C 1
ATOM 1918 O O . PRO A 1 276 ? 9.425 -11.279 9.976 1.00 29.48 276 PRO A O 1
ATOM 1921 N N . PRO A 1 277 ? 8.537 -11.497 7.917 1.00 27.44 277 PRO A N 1
ATOM 1922 C CA . PRO A 1 277 ? 7.835 -12.726 8.264 1.00 27.44 277 PRO A CA 1
ATOM 1923 C C . PRO A 1 277 ? 8.874 -13.788 8.668 1.00 27.44 277 PRO A C 1
ATOM 1925 O O . PRO A 1 277 ? 9.976 -13.807 8.117 1.00 27.44 277 PRO A O 1
ATOM 1928 N N . PRO A 1 278 ? 8.578 -14.646 9.660 1.00 24.11 278 PRO A N 1
ATOM 1929 C CA . PRO A 1 278 ? 9.552 -15.613 10.144 1.00 24.11 278 PRO A CA 1
ATOM 1930 C C . PRO A 1 278 ? 10.019 -16.506 8.990 1.00 24.11 278 PRO A C 1
ATOM 1932 O O . PRO A 1 278 ? 9.208 -17.191 8.364 1.00 24.11 278 PRO A O 1
ATOM 1935 N N . SER A 1 279 ? 11.329 -1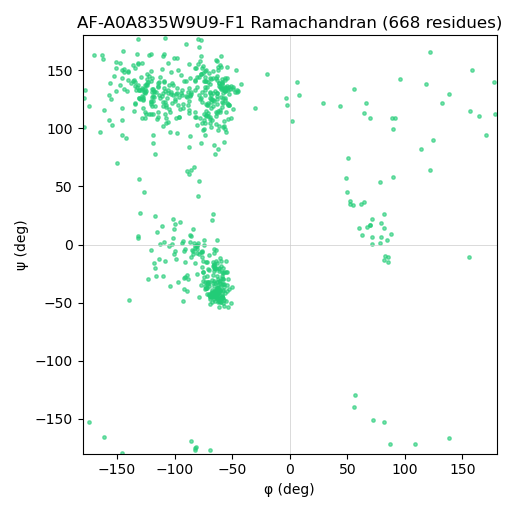6.518 8.730 1.00 26.42 279 SER A N 1
ATOM 1936 C CA . SER A 1 279 ? 11.946 -17.482 7.829 1.00 26.42 279 SER A CA 1
ATOM 1937 C C . SER A 1 279 ? 11.871 -18.860 8.485 1.00 26.42 279 SER A C 1
ATOM 1939 O O . SER A 1 279 ? 12.608 -19.195 9.414 1.00 26.42 279 SER A O 1
ATOM 1941 N N . ALA A 1 280 ? 10.915 -19.673 8.045 1.00 28.67 280 ALA A N 1
ATOM 1942 C CA . ALA A 1 280 ? 10.859 -21.060 8.463 1.00 28.67 280 ALA A CA 1
ATOM 1943 C C . ALA A 1 280 ? 11.962 -21.825 7.724 1.00 28.67 280 ALA A C 1
ATOM 1945 O O . ALA A 1 280 ? 11.809 -22.209 6.567 1.00 28.67 280 ALA A O 1
ATOM 1946 N N . VAL A 1 281 ? 13.082 -22.053 8.410 1.00 25.52 281 VAL A N 1
ATOM 1947 C CA . VAL A 1 281 ? 14.001 -23.139 8.068 1.00 25.52 281 VAL A CA 1
ATOM 1948 C C . VAL A 1 281 ? 13.169 -24.419 8.040 1.00 25.52 281 VAL A C 1
ATOM 1950 O O . VAL A 1 281 ? 12.528 -24.763 9.037 1.00 25.52 281 VAL A O 1
ATOM 1953 N N . ALA A 1 282 ? 13.139 -25.096 6.893 1.00 27.75 282 ALA A N 1
ATOM 1954 C CA . ALA A 1 282 ? 12.465 -26.374 6.738 1.00 27.75 282 ALA A CA 1
ATOM 1955 C C . ALA A 1 282 ? 13.051 -27.381 7.742 1.00 27.75 282 ALA A C 1
ATOM 1957 O O . ALA A 1 282 ? 14.130 -27.933 7.541 1.00 27.75 282 ALA A O 1
ATOM 1958 N N . SER A 1 283 ? 12.340 -27.600 8.846 1.00 25.20 283 SER A N 1
ATOM 1959 C CA . SER A 1 283 ? 12.503 -28.792 9.669 1.00 25.20 283 SER A CA 1
ATOM 1960 C C . SER A 1 283 ? 11.300 -29.680 9.390 1.00 25.20 283 SER A C 1
ATOM 1962 O O . SER A 1 283 ? 10.153 -29.282 9.594 1.00 25.20 283 SER A O 1
ATOM 1964 N N . GLU A 1 284 ? 11.570 -30.856 8.830 1.00 28.08 284 GLU A N 1
ATOM 1965 C CA . GLU A 1 284 ? 10.575 -31.894 8.590 1.00 28.08 284 GLU A CA 1
ATOM 1966 C C . GLU A 1 284 ? 9.899 -32.267 9.917 1.00 28.08 284 GLU A C 1
ATOM 1968 O O . GLU A 1 284 ? 10.484 -32.930 10.774 1.00 28.08 284 GLU A O 1
ATOM 1973 N N . LEU A 1 285 ? 8.650 -31.839 10.097 1.00 26.41 285 LEU A N 1
ATOM 1974 C CA . LEU A 1 285 ? 7.767 -32.370 11.130 1.00 26.41 285 LEU A CA 1
ATOM 1975 C C . LEU A 1 285 ? 6.931 -33.504 10.515 1.00 26.41 285 LEU A C 1
ATOM 1977 O O . LEU A 1 285 ? 6.320 -33.306 9.462 1.00 26.41 285 LEU A O 1
ATOM 1981 N N . PRO A 1 286 ? 6.886 -34.697 11.137 1.00 24.22 286 PRO A N 1
ATOM 1982 C CA . PRO A 1 286 ? 6.178 -35.841 10.583 1.00 24.22 286 PRO A CA 1
ATOM 1983 C C . PRO A 1 286 ? 4.662 -35.613 10.617 1.00 24.22 286 PRO A C 1
ATOM 1985 O O . PRO A 1 286 ? 4.108 -35.131 11.607 1.00 24.22 286 PRO A O 1
ATOM 1988 N N . ALA A 1 287 ? 3.991 -35.990 9.527 1.00 25.92 287 ALA A N 1
ATOM 1989 C CA . ALA A 1 287 ? 2.545 -35.874 9.371 1.00 25.92 287 ALA A CA 1
ATOM 1990 C C . ALA A 1 287 ? 1.785 -36.582 10.517 1.00 25.92 287 ALA A C 1
ATOM 1992 O O . ALA A 1 287 ? 2.093 -37.738 10.829 1.00 25.92 287 ALA A O 1
ATOM 1993 N N . PRO A 1 288 ? 0.771 -35.945 11.134 1.00 25.48 288 PRO A N 1
ATOM 1994 C CA . PRO A 1 288 ? -0.057 -36.605 12.134 1.00 25.48 288 PRO A CA 1
ATOM 1995 C C . PRO A 1 288 ? -1.002 -37.624 11.466 1.00 25.48 288 PRO A C 1
ATOM 1997 O O . PRO A 1 288 ? -1.412 -37.433 10.317 1.00 25.48 288 PRO A O 1
ATOM 2000 N N . PRO A 1 289 ? -1.372 -38.716 12.160 1.00 24.14 289 PRO A N 1
ATOM 2001 C CA . PRO A 1 289 ? -2.170 -39.779 11.570 1.00 24.14 289 PRO A CA 1
ATOM 2002 C C . PRO A 1 289 ? -3.620 -39.332 11.343 1.00 24.14 289 PRO A C 1
ATOM 2004 O O . PRO A 1 289 ? -4.263 -38.748 12.215 1.00 24.14 289 PRO A O 1
ATOM 2007 N N . LEU A 1 290 ? -4.145 -39.672 10.164 1.00 29.33 290 LEU A N 1
ATOM 2008 C CA . LEU A 1 290 ? -5.553 -39.544 9.794 1.00 29.33 290 LEU A CA 1
ATOM 2009 C C . LEU A 1 290 ? -6.428 -40.401 10.721 1.00 29.33 290 LEU A C 1
ATOM 2011 O O . LEU A 1 290 ? -6.540 -41.613 10.541 1.00 29.33 290 LEU A O 1
ATOM 2015 N N . ALA A 1 291 ? -7.086 -39.765 11.690 1.00 24.78 291 ALA A N 1
ATOM 2016 C CA . ALA A 1 291 ? -8.182 -40.353 12.450 1.00 24.78 291 ALA A CA 1
ATOM 2017 C C . ALA A 1 291 ? -9.474 -39.589 12.139 1.00 24.78 291 ALA A C 1
ATOM 2019 O O . ALA A 1 291 ? -9.613 -38.405 12.444 1.00 24.78 291 ALA A O 1
ATOM 2020 N N . GLY A 1 292 ? -10.411 -40.281 11.489 1.00 31.44 292 GLY A N 1
ATOM 2021 C CA . GLY A 1 292 ? -11.715 -39.745 11.129 1.00 31.44 292 GLY A CA 1
ATOM 2022 C C . GLY A 1 292 ? -12.543 -39.380 12.358 1.00 31.44 292 GLY A C 1
ATOM 2023 O O . GLY A 1 292 ? -12.826 -40.225 13.205 1.00 31.44 292 GLY A O 1
ATOM 2024 N N . LEU A 1 293 ? -12.994 -38.129 12.410 1.00 24.27 293 LEU A N 1
ATOM 2025 C CA . LEU A 1 293 ? -14.056 -37.687 13.302 1.00 24.27 293 LEU A CA 1
ATOM 2026 C C . LEU A 1 293 ? -15.139 -37.007 12.466 1.00 24.27 293 LEU A C 1
ATOM 2028 O O . LEU A 1 293 ? -14.967 -35.926 11.916 1.00 24.27 293 LEU A O 1
ATOM 2032 N N . SER A 1 294 ? -16.264 -37.711 12.358 1.00 25.17 294 SER A N 1
ATOM 2033 C CA . SER A 1 294 ? -17.511 -37.241 11.763 1.00 25.17 294 SER A CA 1
ATOM 2034 C C . SER A 1 294 ? -18.048 -36.056 12.576 1.00 25.17 294 SER A C 1
ATOM 2036 O O . SER A 1 294 ? -18.492 -36.230 13.716 1.00 25.17 294 SER A O 1
ATOM 2038 N N . CYS A 1 295 ? -18.068 -34.866 11.982 1.00 23.70 295 CYS A N 1
ATOM 2039 C CA . CYS A 1 295 ? -18.704 -33.690 12.566 1.00 23.70 295 CYS A CA 1
ATOM 2040 C C . CYS A 1 295 ? -20.228 -33.802 12.416 1.00 23.70 295 CYS A C 1
ATOM 2042 O O . CYS A 1 295 ? -20.783 -33.622 11.334 1.00 23.70 295 CYS A O 1
ATOM 2044 N N . ARG A 1 296 ? -20.914 -34.119 13.519 1.00 24.12 296 ARG A N 1
ATOM 2045 C CA . ARG A 1 296 ? -22.375 -34.021 13.636 1.00 24.12 296 ARG A CA 1
ATOM 2046 C C . ARG A 1 296 ? -22.811 -32.560 13.490 1.00 24.12 296 ARG A C 1
ATOM 2048 O O . ARG A 1 296 ? -22.312 -31.695 14.206 1.00 24.12 296 ARG A O 1
ATOM 2055 N N . ASN A 1 297 ? -23.800 -32.331 12.628 1.00 26.50 297 ASN A N 1
ATOM 2056 C CA . ASN A 1 297 ? -24.538 -31.076 12.505 1.00 26.50 297 ASN A CA 1
ATOM 2057 C C . ASN A 1 297 ? -25.028 -30.579 13.874 1.00 26.50 297 ASN A C 1
ATOM 2059 O O . ASN A 1 297 ? -25.890 -31.205 14.494 1.00 26.50 297 ASN A O 1
ATOM 2063 N N . LYS A 1 298 ? -24.535 -29.417 14.308 1.00 26.84 298 LYS A N 1
ATOM 2064 C CA . LYS A 1 298 ? -25.254 -28.543 15.238 1.00 26.84 298 LYS A CA 1
ATOM 2065 C C . LYS A 1 298 ? -25.823 -27.379 14.438 1.00 26.84 298 LYS A C 1
ATOM 2067 O O . LYS A 1 298 ? -25.140 -26.411 14.129 1.00 26.84 298 LYS A O 1
ATOM 2072 N N . SER A 1 299 ? -27.089 -27.524 14.077 1.00 28.67 299 SER A N 1
ATOM 2073 C CA . SER A 1 299 ? -27.967 -26.437 13.663 1.00 28.67 299 SER A CA 1
ATOM 2074 C C . SER A 1 299 ? -28.169 -25.460 14.825 1.00 28.67 299 SER A C 1
ATOM 2076 O O . SER A 1 299 ? -28.555 -25.898 15.909 1.00 28.67 299 SER A O 1
ATOM 2078 N N . GLY A 1 300 ? -27.984 -24.160 14.581 1.00 28.11 300 GLY A N 1
ATOM 2079 C CA . GLY A 1 300 ? -28.508 -23.101 15.452 1.00 28.11 300 GLY A CA 1
ATOM 2080 C C . GLY A 1 300 ? -27.472 -22.145 16.035 1.00 28.11 300 GLY A C 1
ATOM 2081 O O . GLY A 1 300 ? -27.315 -22.107 17.245 1.00 28.11 300 GLY A O 1
ATOM 2082 N N . LEU A 1 301 ? -26.792 -21.384 15.175 1.00 24.22 301 LEU A N 1
ATOM 2083 C CA . LEU A 1 301 ? -26.330 -20.002 15.386 1.00 24.22 301 LEU A CA 1
ATOM 2084 C C . LEU A 1 301 ? -25.640 -19.591 14.080 1.00 24.22 301 LEU A C 1
ATOM 2086 O O . LEU A 1 301 ? -24.547 -20.062 13.774 1.00 24.22 301 LEU A O 1
ATOM 2090 N N . GLN A 1 302 ? -26.337 -18.814 13.249 1.00 22.30 302 GLN A N 1
ATOM 2091 C CA . GLN A 1 302 ? -25.730 -18.240 12.051 1.00 22.30 302 GLN A CA 1
ATOM 2092 C C . GLN A 1 302 ? -24.686 -17.208 12.504 1.00 22.30 302 GLN A C 1
ATOM 2094 O O . GLN A 1 302 ? -25.051 -16.313 13.271 1.00 22.30 302 GLN A O 1
ATOM 2099 N N . PRO A 1 303 ? -23.418 -17.310 12.067 1.00 24.97 303 PRO A N 1
ATOM 2100 C CA . PRO A 1 303 ? -22.488 -16.203 12.208 1.00 24.97 303 PRO A CA 1
ATOM 2101 C C . PRO A 1 303 ? -23.072 -14.995 11.468 1.00 24.97 303 PRO A C 1
ATOM 2103 O O . PRO A 1 303 ? -23.663 -15.143 10.394 1.00 24.97 303 PRO A O 1
ATOM 2106 N N . SER A 1 304 ? -22.950 -13.818 12.075 1.00 28.75 304 SER A N 1
ATOM 2107 C CA . SER A 1 304 ? -23.327 -12.534 11.485 1.00 28.75 304 SER A CA 1
ATOM 2108 C C . SER A 1 304 ? -22.799 -12.431 10.049 1.00 28.75 304 SER A C 1
ATOM 2110 O O . SER A 1 304 ? -21.666 -12.804 9.752 1.00 28.75 304 SER A O 1
ATOM 2112 N N . GLY A 1 305 ? -23.678 -12.003 9.140 1.00 28.42 305 GLY A N 1
ATOM 2113 C CA . GLY A 1 305 ? -23.496 -12.135 7.697 1.00 28.42 305 GLY A CA 1
ATOM 2114 C C . GLY A 1 305 ? -22.170 -11.578 7.184 1.00 28.42 305 GLY A C 1
ATOM 2115 O O . GLY A 1 305 ? -21.770 -10.467 7.528 1.00 28.42 305 GLY A O 1
ATOM 2116 N N . HIS A 1 306 ? -21.519 -12.343 6.307 1.00 35.53 306 HIS A N 1
ATOM 2117 C CA . HIS A 1 306 ? -20.439 -11.840 5.469 1.00 35.53 306 HIS A CA 1
ATOM 2118 C C . HIS A 1 306 ? -20.938 -10.606 4.707 1.00 35.53 306 HIS A C 1
ATOM 2120 O O . HIS A 1 306 ? -21.764 -10.720 3.803 1.00 35.53 306 HIS A O 1
ATOM 2126 N N . ARG A 1 307 ? -20.459 -9.420 5.089 1.00 43.62 307 ARG A N 1
ATOM 2127 C CA . ARG A 1 307 ? -20.682 -8.198 4.318 1.00 43.62 307 ARG A CA 1
ATOM 2128 C C . ARG A 1 307 ? -19.930 -8.348 2.996 1.00 43.62 307 ARG A C 1
ATOM 2130 O O . ARG A 1 307 ? -18.731 -8.633 3.002 1.00 43.62 307 ARG A O 1
ATOM 2137 N N . GLU A 1 308 ? -20.631 -8.199 1.875 1.00 53.00 308 GLU A N 1
ATOM 2138 C CA . GLU A 1 308 ? -19.986 -8.103 0.563 1.00 53.00 308 GLU A CA 1
ATOM 2139 C C . GLU A 1 308 ? -18.976 -6.947 0.597 1.00 53.00 308 GLU A C 1
ATOM 2141 O O . GLU A 1 308 ? -19.280 -5.872 1.117 1.00 53.00 308 GLU A O 1
ATOM 2146 N N . MET A 1 309 ? -17.751 -7.182 0.118 1.00 54.56 309 MET A N 1
ATOM 2147 C CA . MET A 1 309 ? -16.720 -6.142 0.124 1.00 54.56 309 MET A CA 1
ATOM 2148 C C . MET A 1 309 ? -17.082 -5.030 -0.856 1.00 54.56 309 MET A C 1
ATOM 2150 O O . MET A 1 309 ? -17.324 -5.308 -2.032 1.00 54.56 309 MET A O 1
ATOM 2154 N N . GLY A 1 310 ? -17.061 -3.788 -0.376 1.00 50.94 310 GLY A N 1
ATOM 2155 C CA . GLY A 1 310 ? -17.298 -2.607 -1.189 1.00 50.94 310 GLY A CA 1
ATOM 2156 C C . GLY A 1 310 ? -16.056 -2.147 -1.960 1.00 50.94 310 GLY A C 1
ATOM 2157 O O . GLY A 1 310 ? -14.987 -2.769 -1.964 1.00 50.94 310 GLY A O 1
ATOM 2158 N N . HIS A 1 311 ? -16.196 -1.007 -2.630 1.00 59.50 311 HIS A N 1
ATOM 2159 C CA . HIS A 1 311 ? -15.132 -0.349 -3.390 1.00 59.50 311 HIS A CA 1
ATOM 2160 C C . HIS A 1 311 ? -14.049 0.195 -2.485 1.00 59.50 311 HIS A C 1
ATOM 2162 O O . HIS A 1 311 ? -14.355 1.116 -1.750 1.00 59.50 311 HIS A O 1
ATOM 2168 N N . ALA A 1 312 ? -12.798 -0.272 -2.563 1.00 58.69 312 ALA A N 1
ATOM 2169 C CA . ALA A 1 312 ? -11.742 0.287 -1.714 1.00 58.69 312 ALA A CA 1
ATOM 2170 C C . ALA A 1 312 ? -11.763 1.844 -1.724 1.00 58.69 312 ALA A C 1
ATOM 2172 O O . ALA A 1 312 ? -12.111 2.439 -2.732 1.00 58.69 312 ALA A O 1
ATOM 2173 N N . ALA A 1 313 ? -11.364 2.548 -0.675 1.00 64.38 313 ALA A N 1
ATOM 2174 C CA . ALA A 1 313 ? -11.385 4.010 -0.664 1.00 64.38 313 ALA A CA 1
ATOM 2175 C C . ALA A 1 313 ? -10.167 4.560 -1.438 1.00 64.38 313 ALA A C 1
ATOM 2177 O O . ALA A 1 313 ? -9.124 3.902 -1.481 1.00 64.38 313 ALA A O 1
ATOM 2178 N N . GLY A 1 314 ? -10.295 5.674 -2.165 1.00 65.44 314 GLY A N 1
ATOM 2179 C CA . GLY A 1 314 ? -9.158 6.331 -2.842 1.00 65.44 314 GLY A CA 1
ATOM 2180 C C . GLY A 1 314 ? -8.301 7.173 -1.876 1.00 65.44 314 GLY A C 1
ATOM 2181 O O . GLY A 1 314 ? -8.755 7.431 -0.773 1.00 65.44 314 GLY A O 1
ATOM 2182 N N . PRO A 1 315 ? -7.115 7.684 -2.259 1.00 66.25 315 PRO A N 1
ATOM 2183 C CA . PRO A 1 315 ? -6.252 8.520 -1.404 1.00 66.25 315 PRO A CA 1
ATOM 2184 C C . PRO A 1 315 ? -6.929 9.799 -0.891 1.00 66.25 315 PRO A C 1
ATOM 2186 O O . PRO A 1 315 ? -6.519 10.386 0.096 1.00 66.25 315 PRO A O 1
ATOM 2189 N N . ALA A 1 316 ? -7.996 10.242 -1.559 1.00 74.50 316 ALA A N 1
ATOM 2190 C CA . ALA A 1 316 ? -8.787 11.403 -1.170 1.00 74.50 316 ALA A CA 1
ATOM 2191 C C . ALA A 1 316 ? -9.905 11.091 -0.155 1.00 74.50 316 ALA A C 1
ATOM 2193 O O . ALA A 1 316 ? -10.758 11.950 0.081 1.00 74.50 316 ALA A O 1
ATOM 2194 N N . TRP A 1 317 ? -9.962 9.876 0.393 1.00 83.69 317 TRP A N 1
ATOM 2195 C CA . TRP A 1 317 ? -11.091 9.408 1.198 1.00 83.69 317 TRP A CA 1
ATOM 2196 C C . TRP A 1 317 ? -11.316 10.219 2.476 1.00 83.69 317 TRP A C 1
ATOM 2198 O O . TRP A 1 317 ? -12.458 10.372 2.904 1.00 83.69 317 TRP A O 1
ATOM 2208 N N . THR A 1 318 ? -10.270 10.802 3.060 1.00 85.50 318 THR A N 1
ATOM 2209 C CA . THR A 1 318 ? -10.397 11.695 4.217 1.00 85.50 318 THR A CA 1
ATOM 2210 C C . THR A 1 318 ? -11.194 12.956 3.877 1.00 85.50 318 THR A C 1
ATOM 2212 O O . THR A 1 318 ? -12.058 13.380 4.644 1.00 85.50 318 THR A O 1
ATOM 2215 N N . ARG A 1 319 ? -11.030 13.508 2.666 1.00 83.81 319 ARG A N 1
ATOM 2216 C CA . ARG A 1 319 ? -11.866 14.618 2.173 1.00 83.81 319 ARG A CA 1
ATOM 2217 C C . ARG A 1 319 ? -13.325 14.196 2.025 1.00 83.81 319 ARG A C 1
ATOM 2219 O O . ARG A 1 319 ? -14.226 14.986 2.309 1.00 83.81 319 ARG A O 1
ATOM 2226 N N . GLU A 1 320 ? -13.585 12.969 1.577 1.00 82.81 320 GLU A N 1
ATOM 2227 C CA . GLU A 1 320 ? -14.950 12.436 1.515 1.00 82.81 320 GLU A CA 1
ATOM 2228 C C . GLU A 1 320 ? -15.550 12.257 2.914 1.00 82.81 320 GLU A C 1
ATOM 2230 O O . GLU A 1 320 ? -16.689 12.676 3.137 1.00 82.81 320 GLU A O 1
ATOM 2235 N N . LEU A 1 321 ? -14.771 11.723 3.860 1.00 88.19 321 LEU A N 1
ATOM 2236 C CA . LEU A 1 321 ? -15.141 11.587 5.266 1.00 88.19 321 LEU A CA 1
ATOM 2237 C C . LEU A 1 321 ? -15.578 12.938 5.853 1.00 88.19 321 LEU A C 1
ATOM 2239 O O . LEU A 1 321 ? -16.691 13.059 6.374 1.00 88.19 321 LEU A O 1
ATOM 2243 N N . LEU A 1 322 ? -14.735 13.966 5.713 1.00 87.25 322 LEU A N 1
ATOM 2244 C CA . LEU A 1 322 ? -14.997 15.316 6.221 1.00 87.25 322 LEU A CA 1
ATOM 2245 C C . LEU A 1 322 ? -16.230 15.950 5.555 1.00 87.25 322 LEU A C 1
ATOM 2247 O O . LEU A 1 322 ? -17.111 16.475 6.240 1.00 87.25 322 LEU A O 1
ATOM 2251 N N . ARG A 1 323 ? -16.389 15.806 4.232 1.00 85.31 323 ARG A N 1
ATOM 2252 C CA . ARG A 1 323 ? -17.611 16.244 3.524 1.00 85.31 323 ARG A CA 1
ATOM 2253 C C . ARG A 1 323 ? -18.860 15.496 3.996 1.00 85.31 323 ARG A C 1
ATOM 2255 O O . ARG A 1 323 ? -19.950 16.071 4.037 1.00 85.31 323 ARG A O 1
ATOM 2262 N N . GLY A 1 324 ? -18.742 14.204 4.295 1.00 82.06 324 GLY A N 1
ATOM 2263 C CA . GLY A 1 324 ? -19.832 13.366 4.804 1.00 82.06 324 GLY A CA 1
ATOM 2264 C C . GLY A 1 324 ? -20.284 13.772 6.210 1.00 82.06 324 GLY A C 1
ATOM 2265 O O . GLY A 1 324 ? -21.480 13.696 6.526 1.00 82.06 324 GLY A O 1
ATOM 2266 N N . LEU A 1 325 ? -19.347 14.259 7.026 1.00 82.62 325 LEU A N 1
ATOM 2267 C CA . LEU A 1 325 ? -19.610 14.860 8.332 1.00 82.62 325 LEU A CA 1
ATOM 2268 C C . LEU A 1 325 ? -20.362 16.191 8.200 1.00 82.62 325 LEU A C 1
ATOM 2270 O O . LEU A 1 325 ? -21.427 16.346 8.801 1.00 82.62 325 LEU A O 1
ATOM 2274 N N . GLN A 1 326 ? -19.886 17.092 7.336 1.00 79.44 326 GLN A N 1
ATOM 2275 C CA . GLN A 1 326 ? -20.496 18.408 7.092 1.00 79.44 326 GLN A CA 1
ATOM 2276 C C . GLN A 1 326 ? -21.925 18.312 6.522 1.00 79.44 326 GLN A C 1
ATOM 2278 O O . GLN A 1 326 ? -22.844 18.969 7.016 1.00 79.44 326 GLN A O 1
ATOM 2283 N N . ARG A 1 327 ? -22.162 17.437 5.527 1.00 76.06 327 ARG A N 1
ATOM 2284 C CA . ARG A 1 327 ? -23.504 17.219 4.937 1.00 76.06 327 ARG A CA 1
ATOM 2285 C C . ARG A 1 327 ? -24.547 16.783 5.972 1.00 76.06 327 ARG A C 1
ATOM 2287 O O . ARG A 1 327 ? -25.726 17.093 5.828 1.00 76.06 327 ARG A O 1
ATOM 2294 N N . GLY A 1 328 ? -24.124 16.081 7.024 1.00 57.91 328 GLY A N 1
ATOM 2295 C CA . GLY A 1 328 ? -24.997 15.684 8.128 1.00 57.91 328 GLY A CA 1
ATOM 2296 C C . GLY A 1 328 ? -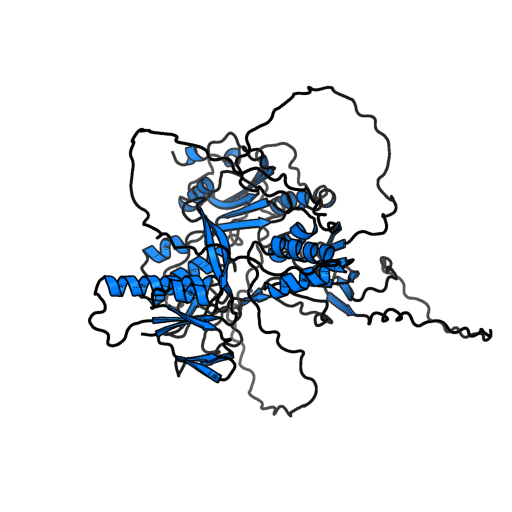25.417 16.839 9.034 1.00 57.91 328 GLY A C 1
ATOM 2297 O O . GLY A 1 328 ? -26.545 16.839 9.515 1.00 57.91 328 GLY A O 1
ATOM 2298 N N . GLN A 1 329 ? -24.538 17.822 9.240 1.00 56.22 329 GLN A N 1
ATOM 2299 C CA . GLN A 1 329 ? -24.811 18.997 10.075 1.00 56.22 329 GLN A CA 1
ATOM 2300 C C . GLN A 1 329 ? -25.739 20.000 9.373 1.00 56.22 329 GLN A C 1
ATOM 2302 O O . GLN A 1 329 ? -26.558 20.644 10.022 1.00 56.22 329 GLN A O 1
ATOM 2307 N N . GLN A 1 330 ? -25.674 20.085 8.041 1.00 47.22 330 GLN A N 1
ATOM 2308 C CA . GLN A 1 330 ? -26.548 20.947 7.232 1.00 47.22 330 GLN A CA 1
ATOM 2309 C C . GLN A 1 330 ? -27.926 20.314 6.931 1.00 47.22 330 GLN A C 1
ATOM 2311 O O . GLN A 1 330 ? -28.873 21.011 6.575 1.00 47.22 330 GLN A O 1
ATOM 2316 N N . GLY A 1 331 ? -28.072 18.997 7.118 1.00 38.44 331 GLY A N 1
ATOM 2317 C CA . GLY A 1 331 ? -29.266 18.217 6.768 1.00 38.44 331 GLY A CA 1
ATOM 2318 C C . GLY A 1 331 ? -30.495 18.377 7.676 1.00 38.44 331 GLY A C 1
ATOM 2319 O O . GLY A 1 331 ? -31.500 17.714 7.430 1.00 38.44 331 GLY A O 1
ATOM 2320 N N . ALA A 1 332 ? -30.471 19.257 8.684 1.00 40.22 332 ALA A N 1
ATOM 2321 C CA . ALA A 1 332 ? -31.666 19.595 9.471 1.00 40.22 332 ALA A CA 1
ATOM 2322 C C . ALA A 1 332 ? -32.665 20.501 8.712 1.00 40.22 332 ALA A C 1
ATOM 2324 O O . ALA A 1 332 ? -33.732 20.824 9.233 1.00 40.22 332 ALA A O 1
ATOM 2325 N N . GLY A 1 333 ? -32.374 20.888 7.464 1.00 35.41 333 GLY A N 1
ATOM 2326 C CA . GLY A 1 333 ? -33.322 21.610 6.624 1.00 35.41 333 GLY A CA 1
ATOM 2327 C C . GLY A 1 333 ? -32.977 21.551 5.138 1.00 35.41 333 GLY A C 1
ATOM 2328 O O . GLY A 1 333 ? -32.019 22.175 4.706 1.00 35.41 333 GLY A O 1
ATOM 2329 N N . LYS A 1 334 ? -33.867 20.911 4.367 1.00 31.09 334 LYS A N 1
ATOM 2330 C CA . LYS A 1 334 ? -33.989 20.891 2.892 1.00 31.09 334 LYS A CA 1
ATOM 2331 C C . LYS A 1 334 ? -33.241 19.777 2.147 1.00 31.09 334 LYS A C 1
ATOM 2333 O O . LYS A 1 334 ? -32.039 19.805 1.924 1.00 31.09 334 LYS A O 1
ATOM 2338 N N . THR A 1 335 ? -34.045 18.851 1.634 1.00 30.58 335 THR A N 1
ATOM 2339 C CA . THR A 1 335 ? -33.773 18.006 0.467 1.00 30.58 335 THR A CA 1
ATOM 2340 C C . THR A 1 335 ? -33.543 18.860 -0.782 1.00 30.58 335 THR A C 1
ATOM 2342 O O . THR A 1 335 ? -34.417 19.652 -1.140 1.00 30.58 335 THR A O 1
ATOM 2345 N N . GLN A 1 336 ? -32.429 18.655 -1.491 1.00 31.94 336 GLN A N 1
ATOM 2346 C CA . GLN A 1 336 ? -32.291 19.067 -2.890 1.00 31.94 336 GLN A CA 1
ATOM 2347 C C . GLN A 1 336 ? -31.703 17.953 -3.761 1.00 31.94 336 GLN A C 1
ATOM 2349 O O . GLN A 1 336 ? -30.762 17.252 -3.402 1.00 31.94 336 GLN A O 1
ATOM 2354 N N . THR A 1 337 ? -32.355 17.815 -4.908 1.00 30.78 337 THR A N 1
ATOM 2355 C CA . THR A 1 337 ? -32.172 16.897 -6.028 1.00 30.78 337 THR A CA 1
ATOM 2356 C C . THR A 1 337 ? -31.055 17.336 -6.979 1.00 30.78 337 THR A C 1
ATOM 2358 O O . THR A 1 337 ? -30.983 18.515 -7.311 1.00 30.78 337 THR A O 1
ATOM 2361 N N . GLY A 1 338 ? -30.315 16.361 -7.522 1.00 29.33 338 GLY A N 1
ATOM 2362 C CA . GLY A 1 338 ? -29.637 16.439 -8.825 1.00 29.33 338 GLY A CA 1
ATOM 2363 C C . GLY A 1 338 ? -28.205 16.985 -8.822 1.00 29.33 338 GLY A C 1
ATOM 2364 O O . GLY A 1 338 ? -28.000 18.191 -8.873 1.00 29.33 338 GLY A O 1
ATOM 2365 N N . GLN A 1 339 ? -27.209 16.093 -8.860 1.00 30.89 339 GLN A N 1
ATOM 2366 C CA . GLN A 1 339 ? -25.850 16.429 -9.304 1.00 30.89 339 GLN A CA 1
ATOM 2367 C C . GLN A 1 339 ? -25.763 16.307 -10.833 1.00 30.89 339 GLN A C 1
ATOM 2369 O O . GLN A 1 339 ? -26.161 15.293 -11.404 1.00 30.89 339 GLN A O 1
ATOM 2374 N N . GLN A 1 340 ? -25.250 17.351 -11.486 1.00 22.70 340 GLN A N 1
ATOM 2375 C CA . GLN A 1 340 ? -24.877 17.348 -12.903 1.00 22.70 340 GLN A CA 1
ATOM 2376 C C . GLN A 1 340 ? -23.588 16.532 -13.115 1.00 22.70 340 GLN A C 1
ATOM 2378 O O . GLN A 1 340 ? -22.678 16.637 -12.289 1.00 22.70 340 GLN A O 1
ATOM 2383 N N . PRO A 1 341 ? -23.480 15.745 -14.201 1.00 28.27 341 PRO A N 1
ATOM 2384 C CA . PRO A 1 341 ? -22.303 14.926 -14.463 1.00 28.27 341 PRO A CA 1
ATOM 2385 C C . PRO A 1 341 ? -21.110 15.781 -14.909 1.00 28.27 341 PRO A C 1
ATOM 2387 O O . PRO A 1 341 ? -21.258 16.734 -15.677 1.00 28.27 341 PRO A O 1
ATOM 2390 N N . ALA A 1 342 ? -19.923 15.412 -14.427 1.00 28.44 342 ALA A N 1
ATOM 2391 C CA . ALA A 1 342 ? -18.651 15.915 -14.929 1.00 28.44 342 ALA A CA 1
ATOM 2392 C C . ALA A 1 342 ? -18.453 15.476 -16.393 1.00 28.44 342 ALA A C 1
ATOM 2394 O O . ALA A 1 342 ? -18.872 14.389 -16.786 1.00 28.44 342 ALA A O 1
ATOM 2395 N N . ALA A 1 343 ? -17.854 16.345 -17.209 1.00 26.70 343 ALA A N 1
ATOM 2396 C CA . ALA A 1 343 ? -17.659 16.114 -18.637 1.00 26.70 343 ALA A CA 1
ATOM 2397 C C . ALA A 1 343 ? -16.775 14.881 -18.915 1.00 26.70 343 ALA A C 1
ATOM 2399 O O . ALA A 1 343 ? -15.764 14.673 -18.246 1.00 26.70 343 ALA A O 1
ATOM 2400 N N . ALA A 1 344 ? -17.168 14.094 -19.922 1.00 25.17 344 ALA A N 1
ATOM 2401 C CA . ALA A 1 344 ? -16.472 12.895 -20.385 1.00 25.17 344 ALA A CA 1
ATOM 2402 C C . ALA A 1 344 ? -15.029 13.195 -20.836 1.00 25.17 344 ALA A C 1
ATOM 2404 O O . ALA A 1 344 ? -14.774 14.210 -21.487 1.00 25.17 344 ALA A O 1
ATOM 2405 N N . TYR A 1 345 ? -14.101 12.296 -20.498 1.00 32.34 345 TYR A N 1
ATOM 2406 C CA . TYR A 1 345 ? -12.669 12.413 -20.784 1.00 32.34 345 TYR A CA 1
ATOM 2407 C C . TYR A 1 345 ? -12.231 11.467 -21.914 1.00 32.34 345 TYR A C 1
ATOM 2409 O O . TYR A 1 345 ? -12.546 10.278 -21.894 1.00 32.34 345 TYR A O 1
ATOM 2417 N N . GLU A 1 346 ? -11.465 12.002 -22.871 1.00 25.06 346 GLU A N 1
ATOM 2418 C CA . GLU A 1 346 ? -10.733 11.252 -23.900 1.00 25.06 346 GLU A CA 1
ATOM 2419 C C . GLU A 1 346 ? -9.282 10.996 -23.442 1.00 25.06 346 GLU A C 1
ATOM 2421 O O . GLU A 1 346 ? -8.595 11.945 -23.050 1.00 25.06 346 GLU A O 1
ATOM 2426 N N . PRO A 1 347 ? -8.767 9.754 -23.514 1.00 29.92 347 PRO A N 1
ATOM 2427 C CA . PRO A 1 347 ? -7.398 9.448 -23.118 1.00 29.92 347 PRO A CA 1
ATOM 2428 C C . PRO A 1 347 ? -6.399 9.985 -24.152 1.00 29.92 347 PRO A C 1
ATOM 2430 O O . PRO A 1 347 ? -6.422 9.588 -25.317 1.00 29.92 347 PRO A O 1
ATOM 2433 N N . LYS A 1 348 ? -5.478 10.860 -23.725 1.00 24.28 348 LYS A N 1
ATOM 2434 C CA . LYS A 1 348 ? -4.281 11.176 -24.518 1.00 24.28 348 LYS A CA 1
ATOM 2435 C C . LYS A 1 348 ? -3.253 10.057 -24.355 1.00 24.28 348 LYS A C 1
ATOM 2437 O O . LYS A 1 348 ? -2.931 9.662 -23.240 1.00 24.28 348 LYS A O 1
ATOM 2442 N N . ALA A 1 349 ? -2.774 9.561 -25.492 1.00 27.33 349 ALA A N 1
ATOM 2443 C CA . ALA A 1 349 ? -1.763 8.521 -25.609 1.00 27.33 349 ALA A CA 1
ATOM 2444 C C . ALA A 1 349 ? -0.463 8.900 -24.881 1.00 27.33 349 ALA A C 1
ATOM 2446 O O . ALA A 1 349 ? 0.056 10.002 -25.062 1.00 27.33 349 ALA A O 1
ATOM 2447 N N . THR A 1 350 ? 0.073 7.969 -24.097 1.00 30.75 350 THR A N 1
ATOM 2448 C CA . THR A 1 350 ? 1.452 8.002 -23.613 1.00 30.75 350 THR A CA 1
ATOM 2449 C C . THR A 1 350 ? 2.380 7.677 -24.785 1.00 30.75 350 THR A C 1
ATOM 2451 O O . THR A 1 350 ? 2.368 6.568 -25.317 1.00 30.75 350 THR A O 1
ATOM 2454 N N . GLY A 1 351 ? 3.130 8.682 -25.236 1.00 27.14 351 GLY A N 1
ATOM 2455 C CA . GLY A 1 351 ? 4.188 8.548 -26.233 1.00 27.14 351 GLY A CA 1
ATOM 2456 C C . GLY A 1 351 ? 5.550 8.405 -25.556 1.00 27.14 351 GLY A C 1
ATOM 2457 O O . GLY A 1 351 ? 5.889 9.199 -24.687 1.00 27.14 351 GLY A O 1
ATOM 2458 N N . GLU A 1 352 ? 6.250 7.348 -25.956 1.00 29.14 352 GLU A N 1
ATOM 2459 C CA . GLU A 1 352 ? 7.696 7.085 -25.980 1.00 29.14 352 GLU A CA 1
ATOM 2460 C C . GLU A 1 352 ? 8.658 8.078 -25.295 1.00 29.14 352 GLU A C 1
ATOM 2462 O O . GLU A 1 352 ? 8.719 9.266 -25.606 1.00 29.14 352 GLU A O 1
ATOM 2467 N N . ALA A 1 353 ? 9.526 7.526 -24.443 1.00 26.55 353 ALA A N 1
ATOM 2468 C CA . ALA A 1 353 ? 10.790 8.143 -24.065 1.00 26.55 353 ALA A CA 1
ATOM 2469 C C . ALA A 1 353 ? 11.795 8.045 -25.232 1.00 26.55 353 ALA A C 1
ATOM 2471 O O . ALA A 1 353 ? 12.042 6.948 -25.733 1.00 26.55 353 ALA A O 1
ATOM 2472 N N . GLY A 1 354 ? 12.416 9.167 -25.620 1.00 24.55 354 GLY A N 1
ATOM 2473 C CA . GLY A 1 354 ? 13.613 9.165 -26.470 1.00 24.55 354 GLY A CA 1
ATOM 2474 C C . GLY A 1 354 ? 13.884 10.443 -27.283 1.00 24.55 354 GLY A C 1
ATOM 2475 O O . GLY A 1 354 ? 13.190 10.715 -28.252 1.00 24.55 354 GLY A O 1
ATOM 2476 N N . ALA A 1 355 ? 15.000 11.109 -26.947 1.00 23.44 355 ALA A N 1
ATOM 2477 C CA . ALA A 1 355 ? 15.862 11.969 -27.785 1.00 23.44 355 ALA A CA 1
ATOM 2478 C C . ALA A 1 355 ? 15.596 13.498 -27.945 1.00 23.44 355 ALA A C 1
ATOM 2480 O O . ALA A 1 355 ? 14.752 13.945 -28.710 1.00 23.44 355 ALA A O 1
ATOM 2481 N N . ALA A 1 356 ? 16.505 14.263 -27.314 1.00 23.58 356 ALA A N 1
ATOM 2482 C CA . ALA A 1 356 ? 17.340 15.368 -27.834 1.00 23.58 356 ALA A CA 1
ATOM 2483 C C . ALA A 1 356 ? 16.757 16.726 -28.330 1.00 23.58 356 ALA A C 1
ATOM 2485 O O . ALA A 1 356 ? 16.068 16.824 -29.337 1.00 23.58 356 ALA A O 1
ATOM 2486 N N . CYS A 1 357 ? 17.238 17.790 -27.661 1.00 22.58 357 CYS A N 1
ATOM 2487 C CA . CYS A 1 357 ? 17.663 19.131 -28.117 1.00 22.58 357 CYS A CA 1
ATOM 2488 C C . CYS A 1 357 ? 17.039 19.792 -29.371 1.00 22.58 357 CYS A C 1
ATOM 2490 O O . CYS A 1 357 ? 17.323 19.395 -30.497 1.00 22.58 357 CYS A O 1
ATOM 2492 N N . SER A 1 358 ? 16.432 20.981 -29.205 1.00 24.45 358 SER A N 1
ATOM 2493 C CA . SER A 1 358 ? 16.997 22.295 -29.616 1.00 24.45 358 SER A CA 1
ATOM 2494 C C . SER A 1 358 ? 15.946 23.415 -29.809 1.00 24.45 358 SER A C 1
ATOM 2496 O O . SER A 1 358 ? 14.784 23.192 -30.125 1.00 24.45 358 SER A O 1
ATOM 2498 N N . SER A 1 359 ? 16.428 24.632 -29.548 1.00 28.97 359 SER A N 1
ATOM 2499 C CA . SER A 1 359 ? 15.910 26.001 -29.733 1.00 28.97 359 SER A CA 1
ATOM 2500 C C . SER A 1 359 ? 14.770 26.302 -30.733 1.00 28.97 359 SER A C 1
ATOM 2502 O O . SER A 1 359 ? 14.739 25.830 -31.862 1.00 28.97 359 SER A O 1
ATOM 2504 N N . GLY A 1 360 ? 13.930 27.293 -30.385 1.00 24.81 360 GLY A N 1
ATOM 2505 C CA . GLY A 1 360 ? 13.085 27.990 -31.368 1.00 24.81 360 GLY A CA 1
ATOM 2506 C C . GLY A 1 360 ? 12.154 29.064 -30.793 1.00 24.81 360 GLY A C 1
ATOM 2507 O O . GLY A 1 360 ? 11.213 28.766 -30.072 1.00 24.81 360 GLY A O 1
ATOM 2508 N N . ARG A 1 361 ? 12.418 30.332 -31.127 1.00 25.98 361 ARG A N 1
ATOM 2509 C CA . ARG A 1 361 ? 11.707 31.547 -30.687 1.00 25.98 361 ARG A CA 1
ATOM 2510 C C . ARG A 1 361 ? 10.329 31.742 -31.351 1.00 25.98 361 ARG A C 1
ATOM 2512 O O . ARG A 1 361 ? 10.210 31.608 -32.558 1.00 25.98 361 ARG A O 1
ATOM 2519 N N . GLY A 1 362 ? 9.365 32.203 -30.546 1.00 24.86 362 GLY A N 1
ATOM 2520 C CA . GLY A 1 362 ? 8.472 33.367 -30.732 1.00 24.86 362 GLY A CA 1
ATOM 2521 C C . GLY A 1 362 ? 7.774 33.687 -32.070 1.00 24.86 362 GLY A C 1
ATOM 2522 O O . GLY A 1 362 ? 8.420 34.109 -33.019 1.00 24.86 362 GLY A O 1
ATOM 2523 N N . ALA A 1 363 ? 6.433 33.696 -32.031 1.00 25.61 363 ALA A N 1
ATOM 2524 C CA . ALA A 1 363 ? 5.476 34.645 -32.650 1.00 25.61 363 ALA A CA 1
ATOM 2525 C C . ALA A 1 363 ? 4.062 34.174 -32.217 1.00 25.61 363 ALA A C 1
ATOM 2527 O O . ALA A 1 363 ? 3.819 32.978 -32.238 1.00 25.61 363 ALA A O 1
ATOM 2528 N N . GLY A 1 364 ? 3.077 34.936 -31.730 1.00 22.80 364 GLY A N 1
ATOM 2529 C CA . GLY A 1 364 ? 2.672 36.325 -31.927 1.00 22.80 364 GLY A CA 1
ATOM 2530 C C . GLY A 1 364 ? 1.244 36.337 -32.520 1.00 22.80 364 GLY A C 1
ATOM 2531 O O . GLY A 1 364 ? 1.008 35.603 -33.472 1.00 22.80 364 GLY A O 1
ATOM 2532 N N . VAL A 1 365 ? 0.371 37.248 -32.040 1.00 25.86 365 VAL A N 1
ATOM 2533 C CA . VAL A 1 365 ? -0.918 37.726 -32.642 1.00 25.86 365 VAL A CA 1
ATOM 2534 C C . VAL A 1 365 ? -2.218 37.016 -32.142 1.00 25.86 365 VAL A C 1
ATOM 2536 O O . VAL A 1 365 ? -2.211 35.804 -31.972 1.00 25.86 365 VAL A O 1
ATOM 2539 N N . PRO A 1 366 ? -3.379 37.703 -31.957 1.00 27.97 366 PRO A N 1
ATOM 2540 C CA . PRO A 1 366 ? -3.680 38.860 -31.099 1.00 27.97 366 PRO A CA 1
ATOM 2541 C C . PRO A 1 366 ? -4.973 38.674 -30.246 1.00 27.97 366 PRO A C 1
ATOM 2543 O O . PRO A 1 366 ? -5.725 37.712 -30.374 1.00 27.97 366 PRO A O 1
ATOM 2546 N N . ALA A 1 367 ? -5.263 39.658 -29.390 1.00 27.73 367 ALA A N 1
ATOM 2547 C CA . ALA A 1 367 ? -6.496 39.778 -28.610 1.00 27.73 367 ALA A CA 1
ATOM 2548 C C . ALA A 1 367 ? -7.721 40.193 -29.457 1.00 27.73 367 ALA A C 1
ATOM 2550 O O . ALA A 1 367 ? -7.590 40.977 -30.397 1.00 27.73 367 ALA A O 1
ATOM 2551 N N . GLY A 1 368 ? -8.919 39.741 -29.059 1.00 22.67 368 GLY A N 1
ATOM 2552 C CA . GLY A 1 368 ? -10.188 40.152 -29.665 1.00 22.67 368 GLY A CA 1
ATOM 2553 C C . GLY A 1 368 ? -11.432 39.805 -28.835 1.00 22.67 368 GLY A C 1
ATOM 2554 O O . GLY A 1 368 ? -11.977 38.719 -28.953 1.00 22.67 368 GLY A O 1
ATOM 2555 N N . ASN A 1 369 ? -11.883 40.803 -28.074 1.00 24.88 369 ASN A N 1
ATOM 2556 C CA . ASN A 1 369 ? -13.246 41.121 -27.628 1.00 24.88 369 ASN A CA 1
ATOM 2557 C C . ASN A 1 369 ? -14.016 40.262 -26.602 1.00 24.88 369 ASN A C 1
ATOM 2559 O O . ASN A 1 369 ? -14.609 39.221 -26.864 1.00 24.88 369 ASN A O 1
ATOM 2563 N N . SER A 1 370 ? -14.128 40.913 -25.444 1.00 24.58 370 SER A N 1
ATOM 2564 C CA . SER A 1 370 ? -15.131 40.850 -24.389 1.00 24.58 370 SER A CA 1
ATOM 2565 C C . SER A 1 370 ? -16.593 40.793 -24.849 1.00 24.58 370 SER A C 1
ATOM 2567 O O . SER A 1 370 ? -17.040 41.631 -25.633 1.00 24.58 370 SER A O 1
ATOM 2569 N N . SER A 1 371 ? -17.379 39.948 -24.181 1.00 24.22 371 SER A N 1
ATOM 2570 C CA . SER A 1 371 ? -18.766 40.269 -23.840 1.00 24.22 371 SER A CA 1
ATOM 2571 C C . SER A 1 371 ? -18.986 39.979 -22.355 1.00 24.22 371 SER A C 1
ATOM 2573 O O . SER A 1 371 ? -18.608 38.929 -21.840 1.00 24.22 371 SER A O 1
ATOM 2575 N N . ALA A 1 372 ? -19.484 40.990 -21.649 1.00 24.64 372 ALA A N 1
ATOM 2576 C CA . ALA A 1 372 ? -19.688 40.991 -20.213 1.00 24.64 372 ALA A CA 1
ATOM 2577 C C . ALA A 1 372 ? -20.926 40.161 -19.846 1.00 24.64 372 ALA A C 1
ATOM 2579 O O . ALA A 1 372 ? -22.030 40.478 -20.286 1.00 24.64 372 ALA A O 1
ATOM 2580 N N . LEU A 1 373 ? -20.751 39.150 -18.992 1.00 23.31 373 LEU A N 1
ATOM 2581 C CA . LEU A 1 373 ? -21.829 38.604 -18.172 1.00 23.31 373 LEU A CA 1
ATOM 2582 C C . LEU A 1 373 ? -21.609 39.045 -16.725 1.00 23.31 373 LEU A C 1
ATOM 2584 O O . LEU A 1 373 ? -20.532 38.870 -16.159 1.00 23.31 373 LEU A O 1
ATOM 2588 N N . ALA A 1 374 ? -22.647 39.663 -16.170 1.00 22.75 374 ALA A N 1
ATOM 2589 C CA . ALA A 1 374 ? -22.689 40.216 -14.830 1.00 22.75 374 ALA A CA 1
ATOM 2590 C C . ALA A 1 374 ? -22.348 39.157 -13.769 1.00 22.75 374 ALA A C 1
ATOM 2592 O O . ALA A 1 374 ? -22.989 38.111 -13.673 1.00 22.75 374 ALA A O 1
ATOM 2593 N N . THR A 1 375 ? -21.346 39.465 -12.953 1.00 22.94 375 THR A N 1
ATOM 2594 C CA . THR A 1 375 ? -20.976 38.732 -11.748 1.00 22.94 375 THR A CA 1
ATOM 2595 C C . THR A 1 375 ? -22.051 38.917 -10.679 1.00 22.94 375 THR A C 1
ATOM 2597 O O . THR A 1 375 ? -22.191 39.987 -10.091 1.00 22.94 375 THR A O 1
ATOM 2600 N N . ALA A 1 376 ? -22.805 37.855 -10.396 1.00 23.94 376 ALA A N 1
ATOM 2601 C CA . ALA A 1 376 ? -23.496 37.728 -9.120 1.00 23.94 376 ALA A CA 1
ATOM 2602 C C . ALA A 1 376 ? -22.438 37.443 -8.043 1.00 23.94 376 ALA A C 1
ATOM 2604 O O . ALA A 1 376 ? -21.695 36.467 -8.140 1.00 23.94 376 ALA A O 1
ATOM 2605 N N . ALA A 1 377 ? -22.333 38.326 -7.050 1.00 23.73 377 ALA A N 1
ATOM 2606 C CA . ALA A 1 377 ? -21.450 38.142 -5.906 1.00 23.73 377 ALA A CA 1
ATOM 2607 C C . ALA A 1 377 ? -21.796 36.829 -5.172 1.00 23.73 377 ALA A C 1
ATOM 2609 O O . ALA A 1 377 ? -22.981 36.573 -4.931 1.00 23.73 377 ALA A O 1
ATOM 2610 N N . PRO A 1 378 ? -20.809 35.997 -4.795 1.00 25.80 378 PRO A N 1
ATOM 2611 C CA . PRO A 1 378 ? -21.080 34.833 -3.972 1.00 25.80 378 PRO A CA 1
ATOM 2612 C C . PRO A 1 378 ? -21.484 35.312 -2.576 1.00 25.80 378 PRO A C 1
ATOM 2614 O O . PRO A 1 378 ? -20.748 36.037 -1.906 1.00 25.80 378 PRO A O 1
ATOM 2617 N N . ILE A 1 379 ? -22.676 34.910 -2.140 1.00 25.22 379 ILE A N 1
ATOM 2618 C CA . ILE A 1 379 ? -23.072 35.001 -0.738 1.00 25.22 379 ILE A CA 1
ATOM 2619 C C . ILE A 1 379 ? -22.124 34.075 0.023 1.00 25.22 379 ILE A C 1
ATOM 2621 O O . ILE A 1 379 ? -22.180 32.856 -0.138 1.00 25.22 379 ILE A O 1
ATOM 2625 N N . ALA A 1 380 ? -21.233 34.661 0.820 1.00 28.16 380 ALA A N 1
ATOM 2626 C CA . ALA A 1 380 ? -20.377 33.951 1.756 1.00 28.16 380 ALA A CA 1
ATOM 2627 C C . ALA A 1 380 ? -21.248 33.306 2.846 1.00 28.16 380 ALA A C 1
ATOM 2629 O O . ALA A 1 380 ? -21.504 33.888 3.898 1.00 28.16 380 ALA A O 1
ATOM 2630 N N . GLY A 1 381 ? -21.758 32.107 2.570 1.00 25.44 381 GLY A N 1
ATOM 2631 C CA . GLY A 1 381 ? -22.215 31.198 3.608 1.00 25.44 381 GLY A CA 1
ATOM 2632 C C . GLY A 1 381 ? -20.983 30.642 4.311 1.00 25.44 381 GLY A C 1
ATOM 2633 O O . GLY A 1 381 ? -20.214 29.911 3.695 1.00 25.44 381 GLY A O 1
ATOM 2634 N N . LEU A 1 382 ? -20.782 31.020 5.573 1.00 30.72 382 LEU A N 1
ATOM 2635 C CA . LEU A 1 382 ? -19.788 30.424 6.464 1.00 30.72 382 LEU A CA 1
ATOM 2636 C C . LEU A 1 382 ? -20.047 28.910 6.542 1.00 30.72 382 LEU A C 1
ATOM 2638 O O . LEU A 1 382 ? -20.959 28.466 7.241 1.00 30.72 382 LEU A O 1
ATOM 2642 N N . ALA A 1 383 ? -19.284 28.116 5.791 1.00 33.75 383 ALA A N 1
ATOM 2643 C CA . ALA A 1 383 ? -19.209 26.684 6.018 1.00 33.75 383 ALA A CA 1
ATOM 2644 C C . ALA A 1 383 ? -18.501 26.489 7.364 1.00 33.75 383 ALA A C 1
ATOM 2646 O O . ALA A 1 383 ? -17.316 26.775 7.497 1.00 33.75 383 ALA A O 1
ATOM 2647 N N . MET A 1 384 ? -19.258 26.090 8.385 1.00 37.59 384 MET A N 1
ATOM 2648 C CA . MET A 1 384 ? -18.699 25.651 9.660 1.00 37.59 384 MET A CA 1
ATOM 2649 C C . MET A 1 384 ? -17.838 24.410 9.396 1.00 37.59 384 MET A C 1
ATOM 2651 O O . MET A 1 384 ? -18.368 23.377 8.982 1.00 37.59 384 MET A O 1
ATOM 2655 N N . GLU A 1 385 ? -16.528 24.513 9.614 1.00 52.03 385 GLU A N 1
ATOM 2656 C CA . GLU A 1 385 ? -15.658 23.338 9.671 1.00 52.03 385 GLU A CA 1
ATOM 2657 C C . GLU A 1 385 ? -16.117 22.438 10.833 1.00 52.03 385 GLU A C 1
ATOM 2659 O O . GLU A 1 385 ? -16.474 22.955 11.900 1.00 52.03 385 GLU A O 1
ATOM 2664 N N . PRO A 1 386 ? -16.185 21.106 10.649 1.00 57.69 386 PRO A N 1
ATOM 2665 C CA . PRO A 1 386 ? -16.565 20.207 11.725 1.00 57.69 386 PRO A CA 1
ATOM 2666 C C . PRO A 1 386 ? -15.573 20.362 12.882 1.00 57.69 386 PRO A C 1
ATOM 2668 O O . PRO A 1 386 ? -14.365 20.417 12.667 1.00 57.69 386 PRO A O 1
ATOM 2671 N N . GLU A 1 387 ? -16.094 20.442 14.107 1.00 67.88 387 GLU A N 1
ATOM 2672 C CA . GLU A 1 387 ? -15.280 20.592 15.314 1.00 67.88 387 GLU A CA 1
ATOM 2673 C C . GLU A 1 387 ? -14.218 19.483 15.381 1.00 67.88 387 GLU A C 1
ATOM 2675 O O . GLU A 1 387 ? -14.551 18.291 15.364 1.00 67.88 387 GLU A O 1
ATOM 2680 N N . ALA A 1 388 ? -12.945 19.888 15.402 1.00 79.62 388 ALA A N 1
ATOM 2681 C CA . ALA A 1 388 ? -11.809 18.978 15.400 1.00 79.62 388 ALA A CA 1
ATOM 2682 C C . ALA A 1 388 ? -11.799 18.108 16.665 1.00 79.62 388 ALA A C 1
ATOM 2684 O O . ALA A 1 388 ? -12.156 18.550 17.760 1.00 79.62 388 ALA A O 1
ATOM 2685 N N . PHE A 1 389 ? -11.365 16.859 16.520 1.00 88.50 389 PHE A N 1
ATOM 2686 C CA . PHE A 1 389 ? -11.176 15.960 17.648 1.00 88.50 389 PHE A CA 1
ATOM 2687 C C . PHE A 1 389 ? -9.890 16.329 18.384 1.00 88.50 389 PHE A C 1
ATOM 2689 O O . PHE A 1 389 ? -8.821 16.435 17.780 1.00 88.50 389 PHE A O 1
ATOM 2696 N N . ARG A 1 390 ? -9.963 16.449 19.712 1.00 89.88 390 ARG A N 1
ATOM 2697 C CA . ARG A 1 390 ? -8.760 16.521 20.542 1.00 89.88 390 ARG A CA 1
ATOM 2698 C C . ARG A 1 390 ? -8.038 15.180 20.466 1.00 89.88 390 ARG A C 1
ATOM 2700 O O . ARG A 1 390 ? -8.604 14.161 20.859 1.00 89.88 390 ARG A O 1
ATOM 2707 N N . VAL A 1 391 ? -6.801 15.181 19.980 1.00 90.94 391 VAL A N 1
ATOM 2708 C CA . VAL A 1 391 ? -6.004 13.959 19.832 1.00 90.94 391 VAL A CA 1
ATOM 2709 C C . VAL A 1 391 ? -5.262 13.639 21.129 1.00 90.94 391 VAL A C 1
ATOM 2711 O O . VAL A 1 391 ? -4.549 14.478 21.676 1.00 90.94 391 VAL A O 1
ATOM 2714 N N . GLN A 1 392 ? -5.402 12.402 21.593 1.00 92.38 392 GLN A N 1
ATOM 2715 C CA . GLN A 1 392 ? -4.620 11.794 22.661 1.00 92.38 392 GLN A CA 1
ATOM 2716 C C . GLN A 1 392 ? -3.874 10.580 22.104 1.00 92.38 392 GLN A C 1
ATOM 2718 O O . GLN A 1 392 ? -4.460 9.755 21.408 1.00 92.38 392 GLN A O 1
ATOM 2723 N N . LEU A 1 393 ? -2.587 10.458 22.422 1.00 92.62 393 LEU A N 1
ATOM 2724 C CA . LEU A 1 393 ? -1.728 9.375 21.943 1.00 92.62 393 LEU A CA 1
ATOM 2725 C C . LEU A 1 393 ? -1.458 8.376 23.073 1.00 92.62 393 LEU A C 1
ATOM 2727 O O . LEU A 1 393 ? -1.031 8.766 24.158 1.00 92.62 393 LEU A O 1
ATOM 2731 N N . GLU A 1 394 ? -1.653 7.090 22.800 1.00 93.38 394 GLU A N 1
ATOM 2732 C CA . GLU A 1 394 ? -1.357 5.976 23.705 1.00 93.38 394 GLU A CA 1
ATOM 2733 C C . GLU A 1 394 ? -0.303 5.073 23.058 1.00 93.38 394 GLU A C 1
ATOM 2735 O O . GLU A 1 394 ? -0.626 4.123 22.344 1.00 93.38 394 GLU A O 1
ATOM 2740 N N . PHE A 1 395 ? 0.971 5.401 23.275 1.00 91.31 395 PHE A N 1
ATOM 2741 C CA . PHE A 1 395 ? 2.105 4.660 22.718 1.00 91.31 395 PHE A CA 1
ATOM 2742 C C . PHE A 1 395 ? 2.387 3.352 23.458 1.00 91.31 395 PHE A C 1
ATOM 2744 O O . PHE A 1 395 ? 1.995 3.175 24.612 1.00 91.31 395 PHE A O 1
ATOM 2751 N N . SER A 1 396 ? 3.143 2.468 22.802 1.00 89.88 396 SER A N 1
ATOM 2752 C CA . SER A 1 396 ? 3.623 1.201 23.370 1.00 89.88 396 SER A CA 1
ATOM 2753 C C . SER A 1 396 ? 2.503 0.350 23.978 1.00 89.88 396 SER A C 1
ATOM 2755 O O . SER A 1 396 ? 2.672 -0.296 25.013 1.00 89.88 396 SER A O 1
ATOM 2757 N N . SER A 1 397 ? 1.337 0.366 23.334 1.00 89.69 397 SER A N 1
ATOM 2758 C CA . SER A 1 397 ? 0.109 -0.189 23.877 1.00 89.69 397 SER A CA 1
ATOM 2759 C C . SER A 1 397 ? -0.642 -1.027 22.847 1.00 89.69 397 SER A C 1
ATOM 2761 O O . SER A 1 397 ? -0.719 -0.694 21.664 1.00 89.69 397 SER A O 1
ATOM 2763 N N . LYS A 1 398 ? -1.198 -2.153 23.296 1.00 93.56 398 LYS A N 1
ATOM 2764 C CA . LYS A 1 398 ? -2.038 -3.046 22.490 1.00 93.56 398 LYS A CA 1
ATOM 2765 C C . LYS A 1 398 ? -3.398 -3.196 23.149 1.00 93.56 398 LYS A C 1
ATOM 2767 O O . LYS A 1 398 ? -3.478 -3.279 24.370 1.00 93.56 398 LYS A O 1
ATOM 2772 N N . VAL A 1 399 ? -4.446 -3.319 22.342 1.00 95.25 399 VAL A N 1
ATOM 2773 C CA . VAL A 1 399 ? -5.753 -3.755 22.842 1.00 95.25 399 VAL A CA 1
ATOM 2774 C C . VAL A 1 399 ? -5.655 -5.226 23.241 1.00 95.25 399 VAL A C 1
ATOM 2776 O O . VAL A 1 399 ? -5.152 -6.036 22.464 1.00 95.25 399 VAL A O 1
ATOM 2779 N N . THR A 1 400 ? -6.106 -5.567 24.447 1.00 95.88 400 THR A N 1
ATOM 2780 C CA . THR A 1 400 ? -6.096 -6.949 24.959 1.00 95.88 400 THR A CA 1
ATOM 2781 C C . THR A 1 400 ? -7.479 -7.585 24.926 1.00 95.88 400 THR A C 1
ATOM 2783 O O . THR A 1 400 ? -7.592 -8.775 24.649 1.00 95.88 400 THR A O 1
ATOM 2786 N N . HIS A 1 401 ? -8.522 -6.798 25.186 1.00 95.19 401 HIS A N 1
ATOM 2787 C CA . HIS A 1 401 ? -9.927 -7.187 25.090 1.00 95.19 401 HIS A CA 1
ATOM 2788 C C . HIS A 1 401 ? -10.817 -5.938 25.052 1.00 95.19 401 HIS A C 1
ATOM 2790 O O . HIS A 1 401 ? -10.380 -4.837 25.402 1.00 95.19 401 HIS A O 1
ATOM 2796 N N . ILE A 1 402 ? -12.064 -6.112 24.618 1.00 94.94 402 ILE A N 1
ATOM 2797 C CA . ILE A 1 402 ? -13.078 -5.059 24.598 1.00 94.94 402 ILE A CA 1
ATOM 2798 C C . ILE A 1 402 ? -14.336 -5.585 25.288 1.00 94.94 402 ILE A C 1
ATOM 2800 O O . ILE A 1 402 ? -14.828 -6.663 24.961 1.00 94.94 402 ILE A O 1
ATOM 2804 N N . VAL A 1 403 ? -14.845 -4.829 26.258 1.00 91.81 403 VAL A N 1
ATOM 2805 C CA . VAL A 1 403 ? -16.101 -5.126 26.957 1.00 91.81 403 VAL A CA 1
ATOM 2806 C C . VAL A 1 403 ? -17.176 -4.175 26.457 1.00 91.81 403 VAL A C 1
ATOM 2808 O O . VAL A 1 403 ? -16.927 -2.977 26.324 1.00 91.81 403 VAL A O 1
ATOM 2811 N N . HIS A 1 404 ? -18.375 -4.699 26.217 1.00 85.56 404 HIS A N 1
ATOM 2812 C CA . HIS A 1 404 ? -19.519 -3.907 25.767 1.00 85.56 404 HIS A CA 1
ATOM 2813 C C . HIS A 1 404 ? -20.578 -3.882 26.850 1.00 85.56 404 HIS A C 1
ATOM 2815 O O . HIS A 1 404 ? -20.849 -4.908 27.476 1.00 85.56 404 HIS A O 1
ATOM 2821 N N . HIS A 1 405 ? -21.203 -2.727 27.036 1.00 73.75 405 HIS A N 1
ATOM 2822 C CA . HIS A 1 405 ? -22.383 -2.609 27.882 1.00 73.75 405 HIS A CA 1
ATOM 2823 C C . HIS A 1 405 ? -23.582 -2.233 27.025 1.00 73.75 405 HIS A C 1
ATOM 2825 O O . HIS A 1 405 ? -23.501 -1.333 26.185 1.00 73.75 405 HIS A O 1
ATOM 2831 N N . ASP A 1 406 ? -24.715 -2.891 27.272 1.00 58.03 406 ASP A N 1
ATOM 2832 C CA . ASP A 1 406 ? -25.989 -2.440 26.731 1.00 58.03 406 ASP A CA 1
ATOM 2833 C C . ASP A 1 406 ? -26.258 -1.036 27.269 1.00 58.03 406 ASP A C 1
ATOM 2835 O O . ASP A 1 406 ? -26.446 -0.826 28.470 1.00 58.03 406 ASP A O 1
ATOM 2839 N N . ARG A 1 407 ? -26.261 -0.046 26.374 1.00 49.47 407 ARG A N 1
ATOM 2840 C CA . ARG A 1 407 ? -26.675 1.307 26.737 1.00 49.47 407 ARG A CA 1
ATOM 2841 C C . ARG A 1 407 ? -28.109 1.211 27.272 1.00 49.47 407 ARG A C 1
ATOM 2843 O O . ARG A 1 407 ? -28.958 0.648 26.570 1.00 49.47 407 ARG A O 1
ATOM 2850 N N . PRO A 1 408 ? -28.443 1.782 28.442 1.00 39.94 408 PRO A N 1
ATOM 2851 C CA . PRO A 1 408 ? -29.840 2.013 28.768 1.00 39.94 408 PRO A CA 1
ATOM 2852 C C . PRO A 1 408 ? -30.440 2.815 27.612 1.00 39.94 408 PRO A C 1
ATOM 2854 O O . PRO A 1 408 ? -29.913 3.869 27.244 1.00 39.94 408 PRO A O 1
ATOM 2857 N N . ARG A 1 409 ? -31.491 2.286 26.975 1.00 33.69 409 ARG A N 1
ATOM 2858 C CA . ARG A 1 409 ? -32.264 3.052 25.992 1.00 33.69 409 ARG A CA 1
ATOM 2859 C C . ARG A 1 409 ? -32.670 4.359 26.668 1.00 33.69 409 ARG A C 1
ATOM 2861 O O . ARG A 1 409 ? -33.197 4.308 27.779 1.00 33.69 409 ARG A O 1
ATOM 2868 N N . GLU A 1 410 ? -32.420 5.500 26.022 1.00 34.78 410 GLU A N 1
ATOM 2869 C CA . GLU A 1 410 ? -32.975 6.774 26.488 1.00 34.78 410 GLU A CA 1
ATOM 2870 C C . GLU A 1 410 ? -34.469 6.566 26.771 1.00 34.78 410 GLU A C 1
ATOM 2872 O O . GLU A 1 410 ? -35.157 5.961 25.934 1.00 34.78 410 GLU A O 1
ATOM 2877 N N . PRO A 1 411 ? -34.990 6.992 27.935 1.00 34.06 411 PRO A N 1
ATOM 2878 C CA . PRO A 1 411 ? -36.412 6.889 28.174 1.00 34.06 411 PRO A CA 1
ATOM 2879 C C . PRO A 1 411 ? -37.107 7.720 27.100 1.00 34.06 411 PRO A C 1
ATOM 2881 O O . PRO A 1 411 ? -36.940 8.938 27.023 1.00 34.06 411 PRO A O 1
ATOM 2884 N N . ALA A 1 412 ? -37.874 7.035 26.249 1.00 32.69 412 ALA A N 1
ATOM 2885 C CA . ALA A 1 412 ? -38.850 7.674 25.390 1.00 32.69 412 ALA A CA 1
ATOM 2886 C C . ALA A 1 412 ? -39.625 8.675 26.251 1.00 32.69 412 ALA A C 1
ATOM 2888 O O . ALA A 1 412 ? -40.047 8.330 27.356 1.00 32.69 412 ALA A O 1
ATOM 2889 N N . GLN A 1 413 ? -39.772 9.907 25.764 1.00 35.34 413 GLN A N 1
ATOM 2890 C CA . GLN A 1 413 ? -40.601 10.927 26.394 1.00 35.34 413 GLN A CA 1
ATOM 2891 C C . GLN A 1 413 ? -42.037 10.397 26.518 1.00 35.34 413 GLN A C 1
ATOM 2893 O O . GLN A 1 413 ? -42.866 10.572 25.630 1.00 35.34 413 GLN A O 1
ATOM 2898 N N . ALA A 1 414 ? -42.320 9.709 27.618 1.00 31.44 414 ALA A N 1
ATOM 2899 C CA . ALA A 1 414 ? -43.641 9.273 28.007 1.00 31.44 414 ALA A CA 1
ATOM 2900 C C . ALA A 1 414 ? -44.163 10.298 29.012 1.00 31.44 414 ALA A C 1
ATOM 2902 O O . ALA A 1 414 ? -43.819 10.298 30.193 1.00 31.44 414 ALA A O 1
ATOM 2903 N N . SER A 1 415 ? -44.936 11.225 28.449 1.00 34.75 415 SER A N 1
ATOM 2904 C CA . SER A 1 415 ? -46.084 11.916 29.038 1.00 34.75 415 SER A CA 1
ATOM 2905 C C . SER A 1 415 ? -46.470 11.458 30.446 1.00 34.75 415 SER A C 1
ATOM 2907 O O . SER A 1 415 ? -46.740 10.280 30.679 1.00 34.75 415 SER A O 1
ATOM 2909 N N . GLY A 1 416 ? -46.536 12.435 31.350 1.00 34.56 416 GLY A N 1
ATOM 2910 C CA . GLY A 1 416 ? -46.689 12.231 32.779 1.00 34.56 416 GLY A CA 1
ATOM 2911 C C . GLY A 1 416 ? -47.878 11.387 33.214 1.00 34.56 416 GLY A C 1
ATOM 2912 O O . GLY A 1 416 ? -48.933 11.383 32.591 1.00 34.56 416 GLY A O 1
ATOM 2913 N N . LEU A 1 417 ? -47.693 10.763 34.373 1.00 29.88 417 LEU A N 1
ATOM 2914 C CA . LEU A 1 417 ? -48.725 10.513 35.365 1.00 29.88 417 LEU A CA 1
ATOM 2915 C C . LEU A 1 417 ? -48.035 10.365 36.727 1.00 29.88 417 LEU A C 1
ATOM 2917 O O . LEU A 1 417 ? -47.086 9.609 36.904 1.00 29.88 417 LEU A O 1
ATOM 2921 N N . ASN A 1 418 ? -48.513 11.187 37.651 1.00 32.62 418 ASN A N 1
ATOM 2922 C CA . ASN A 1 418 ? -48.199 11.256 39.069 1.00 32.62 418 ASN A CA 1
ATOM 2923 C C . ASN A 1 418 ? -48.394 9.892 39.757 1.00 32.62 418 ASN A C 1
ATOM 2925 O O . ASN A 1 418 ? -49.436 9.283 39.535 1.00 32.62 418 ASN A O 1
ATOM 2929 N N . LEU A 1 419 ? -47.476 9.466 40.632 1.00 31.91 419 LEU A N 1
ATOM 2930 C CA . LEU A 1 419 ? -47.770 8.540 41.736 1.00 31.91 419 LEU A CA 1
ATOM 2931 C C . LEU A 1 419 ? -46.722 8.675 42.852 1.00 31.91 419 LEU A C 1
ATOM 2933 O O . LEU A 1 419 ? -45.516 8.671 42.624 1.00 31.91 419 LEU A O 1
ATOM 2937 N N . GLN A 1 420 ? -47.247 8.857 44.060 1.00 29.44 420 GLN A N 1
ATOM 2938 C CA . GLN A 1 420 ? -46.562 9.136 45.317 1.00 29.44 420 GLN A CA 1
ATOM 2939 C C . GLN A 1 420 ? -45.700 7.965 45.811 1.00 29.44 420 GLN A C 1
ATOM 2941 O O . GLN A 1 420 ? -46.046 6.798 45.637 1.00 29.44 420 GLN A O 1
ATOM 2946 N N . ALA A 1 421 ? -44.615 8.312 46.506 1.00 29.05 421 ALA A N 1
ATOM 2947 C CA . ALA A 1 421 ? -43.791 7.405 47.300 1.00 29.05 421 ALA A CA 1
ATOM 2948 C C . ALA A 1 421 ? -44.557 6.792 48.489 1.00 29.05 421 ALA A C 1
ATOM 2950 O O . ALA A 1 421 ? -45.483 7.412 49.023 1.00 29.05 421 ALA A O 1
ATOM 2951 N N . PRO A 1 422 ? -44.068 5.650 49.000 1.00 30.25 422 PRO A N 1
ATOM 2952 C CA . PRO A 1 422 ? -43.804 5.583 50.433 1.00 30.25 422 PRO A CA 1
ATOM 2953 C C . PRO A 1 422 ? -42.420 5.009 50.775 1.00 30.25 422 PRO A C 1
ATOM 2955 O O . PRO A 1 422 ? -41.794 4.284 50.006 1.00 30.25 422 PRO A O 1
ATOM 2958 N N . ALA A 1 423 ? -41.966 5.387 51.967 1.00 26.97 423 ALA A N 1
ATOM 2959 C CA . ALA A 1 423 ? -40.715 5.010 52.608 1.00 26.97 423 ALA A CA 1
ATOM 2960 C C . ALA A 1 423 ? -40.765 3.614 53.259 1.00 26.97 423 ALA A C 1
ATOM 2962 O O . ALA A 1 423 ? -41.823 3.188 53.721 1.00 26.97 423 ALA A O 1
ATOM 2963 N N . GLY A 1 424 ? -39.589 2.992 53.413 1.00 24.17 424 GLY A N 1
ATOM 2964 C CA . GLY A 1 424 ? -39.312 1.998 54.458 1.00 24.17 424 GLY A CA 1
ATOM 2965 C C . GLY A 1 424 ? -38.510 0.768 54.011 1.00 24.17 424 GLY A C 1
ATOM 2966 O O . GLY A 1 424 ? -38.921 0.098 53.071 1.00 24.17 424 GLY A O 1
ATOM 2967 N N . ALA A 1 425 ? -37.442 0.475 54.773 1.00 27.50 425 ALA A N 1
ATOM 2968 C CA . ALA A 1 425 ? -36.809 -0.834 55.054 1.00 27.50 425 ALA A CA 1
ATOM 2969 C C . ALA A 1 425 ? -35.296 -0.961 54.738 1.00 27.50 425 ALA A C 1
ATOM 2971 O O . ALA A 1 425 ? -34.877 -1.296 53.637 1.00 27.50 425 ALA A O 1
ATOM 2972 N N . GLU A 1 426 ? -34.519 -0.634 55.775 1.00 25.45 426 GLU A N 1
ATOM 2973 C CA . GLU A 1 426 ? -33.348 -1.300 56.383 1.00 25.45 426 GLU A CA 1
ATOM 2974 C C . GLU A 1 426 ? -32.684 -2.566 55.775 1.00 25.45 426 GLU A C 1
ATOM 2976 O O . GLU A 1 426 ? -33.364 -3.534 55.456 1.00 25.45 426 GLU A O 1
ATOM 2981 N N . HIS A 1 427 ? -31.331 -2.538 55.838 1.00 25.44 427 HIS A N 1
ATOM 2982 C CA . HIS A 1 427 ? -30.304 -3.594 56.060 1.00 25.44 427 HIS A CA 1
ATOM 2983 C C . HIS A 1 427 ? -30.272 -4.827 55.120 1.00 25.44 427 HIS A C 1
ATOM 2985 O O . HIS A 1 427 ? -31.292 -5.406 54.788 1.00 25.44 427 HIS A O 1
ATOM 2991 N N . VAL A 1 428 ? -29.116 -5.272 54.603 1.00 28.00 428 VAL A N 1
ATOM 2992 C CA . VAL A 1 428 ? -28.040 -6.002 55.311 1.00 28.00 428 VAL A CA 1
ATOM 2993 C C . VAL A 1 428 ? -26.691 -5.822 54.588 1.00 28.00 428 VAL A C 1
ATOM 2995 O O . VAL A 1 428 ? -26.626 -5.867 53.362 1.00 28.00 428 VAL A O 1
ATOM 2998 N N . ALA A 1 429 ? -25.631 -5.630 55.376 1.00 24.33 429 ALA A N 1
ATOM 2999 C CA . ALA A 1 429 ? -24.229 -5.678 54.971 1.00 24.33 429 ALA A CA 1
ATOM 3000 C C . ALA A 1 429 ? -23.686 -7.109 55.120 1.00 24.33 429 ALA A C 1
ATOM 3002 O O . ALA A 1 429 ? -23.991 -7.756 56.119 1.00 24.33 429 ALA A O 1
ATOM 3003 N N . GLU A 1 430 ? -22.858 -7.559 54.178 1.00 29.27 430 GLU A N 1
ATOM 3004 C CA . GLU A 1 430 ? -21.910 -8.658 54.383 1.00 29.27 430 GLU A CA 1
ATOM 3005 C C . GLU A 1 430 ? -20.564 -8.308 53.739 1.00 29.27 430 GLU A C 1
ATOM 3007 O O . GLU A 1 430 ? -20.490 -7.699 52.669 1.00 29.27 430 GLU A O 1
ATOM 3012 N N . ASP A 1 431 ? -19.526 -8.665 54.485 1.00 25.77 431 ASP A N 1
ATOM 3013 C CA . ASP A 1 431 ? -18.132 -8.269 54.382 1.00 25.77 431 ASP A CA 1
ATOM 3014 C C . ASP A 1 431 ? -17.361 -8.979 53.258 1.00 25.77 431 ASP A C 1
ATOM 3016 O O . ASP A 1 431 ? -17.533 -10.174 53.020 1.00 25.77 431 ASP A O 1
ATOM 3020 N N . ALA A 1 432 ? -16.403 -8.267 52.658 1.00 29.02 432 ALA A N 1
ATOM 3021 C CA . ALA A 1 432 ? -15.184 -8.862 52.107 1.00 29.02 432 ALA A CA 1
ATOM 3022 C C . ALA A 1 432 ? -14.062 -7.808 52.085 1.00 29.02 432 ALA A C 1
ATOM 3024 O O . ALA A 1 432 ? -14.040 -6.916 51.237 1.00 29.02 432 ALA A O 1
ATOM 3025 N N . GLU A 1 433 ? -13.141 -7.902 53.046 1.00 28.05 433 GLU A N 1
ATOM 3026 C CA . GLU A 1 433 ? -11.909 -7.112 53.097 1.00 28.05 433 GLU A CA 1
ATOM 3027 C C . GLU A 1 433 ? -10.760 -7.768 52.307 1.00 28.05 433 GLU A C 1
ATOM 3029 O O . GLU A 1 433 ? -10.560 -8.978 52.372 1.00 28.05 433 GLU A O 1
ATOM 3034 N N . HIS A 1 434 ? -9.978 -6.885 51.671 1.00 29.61 434 HIS A N 1
ATOM 3035 C CA . HIS A 1 434 ? -8.541 -6.930 51.357 1.00 29.61 434 HIS A CA 1
ATOM 3036 C C . HIS A 1 434 ? -7.975 -7.994 50.397 1.00 29.61 434 HIS A C 1
ATOM 3038 O O . HIS A 1 434 ? -7.754 -9.142 50.764 1.00 29.61 434 HIS A O 1
ATOM 3044 N N . ASP A 1 435 ? -7.499 -7.517 49.239 1.00 27.52 435 ASP A N 1
ATOM 3045 C CA . ASP A 1 435 ? -6.045 -7.437 49.038 1.00 27.52 435 ASP A CA 1
ATOM 3046 C C . ASP A 1 435 ? -5.678 -6.234 48.148 1.00 27.52 435 ASP A C 1
ATOM 3048 O O . ASP A 1 435 ? -6.363 -5.926 47.170 1.00 27.52 435 ASP A O 1
ATOM 3052 N N . SER A 1 436 ? -4.628 -5.515 48.534 1.00 32.22 436 SER A N 1
ATOM 3053 C CA . SER A 1 436 ? -4.233 -4.207 48.007 1.00 32.22 436 SER A CA 1
ATOM 3054 C C . SER A 1 436 ? -2.783 -4.238 47.534 1.00 32.22 436 SER A C 1
ATOM 3056 O O . SER A 1 436 ? -1.891 -4.340 48.367 1.00 32.22 436 SER A O 1
ATOM 3058 N N . ASP A 1 437 ? -2.546 -4.090 46.230 1.00 31.25 437 ASP A N 1
ATOM 3059 C CA . ASP A 1 437 ? -1.530 -3.167 45.705 1.00 31.25 437 ASP A CA 1
ATOM 3060 C C . ASP A 1 437 ? -1.583 -3.117 44.173 1.00 31.25 437 ASP A C 1
ATOM 3062 O O . ASP A 1 437 ? -1.404 -4.110 43.470 1.00 31.25 437 ASP A O 1
ATOM 3066 N N . GLY A 1 438 ? -1.845 -1.929 43.643 1.00 27.83 438 GLY A N 1
ATOM 3067 C CA . GLY A 1 438 ? -1.926 -1.676 42.213 1.00 27.83 438 GLY A CA 1
ATOM 3068 C C . GLY A 1 438 ? -2.605 -0.341 41.994 1.00 27.83 438 GLY A C 1
ATOM 3069 O O . GLY A 1 438 ? -3.787 -0.185 42.286 1.00 27.83 438 GLY A O 1
ATOM 3070 N N . THR A 1 439 ? -1.841 0.641 41.533 1.00 29.89 439 THR A N 1
ATOM 3071 C CA . THR A 1 439 ? -2.272 2.015 41.266 1.00 29.89 439 THR A CA 1
ATOM 3072 C C . THR A 1 439 ? -3.343 2.011 40.168 1.00 29.89 439 THR A C 1
ATOM 3074 O O . THR A 1 439 ? -3.067 2.195 38.984 1.00 29.89 439 THR A O 1
ATOM 3077 N N . ALA A 1 440 ? -4.587 1.750 40.569 1.00 30.22 440 ALA A N 1
ATOM 3078 C CA . ALA A 1 440 ? -5.765 1.819 39.729 1.00 30.22 440 ALA A CA 1
ATOM 3079 C C . ALA A 1 440 ? -6.010 3.291 39.401 1.00 30.22 440 ALA A C 1
ATOM 3081 O O . ALA A 1 440 ? -6.446 4.084 40.236 1.00 30.22 440 ALA A O 1
ATOM 3082 N N . SER A 1 441 ? -5.678 3.667 38.171 1.00 35.62 441 SER A N 1
ATOM 3083 C CA . SER A 1 441 ? -6.137 4.927 37.611 1.00 35.62 441 SER A CA 1
ATOM 3084 C C . SER A 1 441 ? -7.662 4.853 37.530 1.00 35.62 441 SER A C 1
ATOM 3086 O O . SER A 1 441 ? -8.233 3.945 36.933 1.00 35.62 441 SER A O 1
ATOM 3088 N N . THR A 1 442 ? -8.287 5.796 38.224 1.00 34.44 442 THR A N 1
ATOM 3089 C CA . THR A 1 442 ? -9.723 6.035 38.385 1.00 34.44 442 THR A CA 1
ATOM 3090 C C . THR A 1 442 ? -10.562 5.606 37.180 1.00 34.44 442 THR A C 1
ATOM 3092 O O . THR A 1 442 ? -10.442 6.200 36.105 1.00 34.44 442 THR A O 1
ATOM 3095 N N . MET A 1 443 ? -11.462 4.633 37.378 1.00 39.88 443 MET A N 1
ATOM 3096 C CA . MET A 1 443 ? -12.611 4.439 36.495 1.00 39.88 443 MET A CA 1
ATOM 3097 C C . MET A 1 443 ? -13.391 5.753 36.439 1.00 39.88 443 MET A C 1
ATOM 3099 O O . MET A 1 443 ? -13.929 6.211 37.445 1.00 39.88 443 MET A O 1
ATOM 3103 N N . THR A 1 444 ? -13.433 6.396 35.276 1.00 43.22 444 THR A N 1
ATOM 3104 C CA . THR A 1 444 ? -14.439 7.424 35.024 1.00 43.22 444 THR A CA 1
ATOM 3105 C C . THR A 1 444 ? -15.773 6.705 34.878 1.00 43.22 444 THR A C 1
ATOM 3107 O O . THR A 1 444 ? -15.964 5.984 33.902 1.00 43.22 444 THR A O 1
ATOM 3110 N N . ASP A 1 445 ? -16.655 6.896 35.853 1.00 49.44 445 ASP A N 1
ATOM 3111 C CA . ASP A 1 445 ? -17.982 6.284 36.046 1.00 49.44 445 ASP A CA 1
ATOM 3112 C C . ASP A 1 445 ? -19.023 6.689 34.971 1.00 49.44 445 ASP A C 1
ATOM 3114 O O . ASP A 1 445 ? -20.230 6.751 35.203 1.00 49.44 445 ASP A O 1
ATOM 3118 N N . GLU A 1 446 ? -18.560 7.045 33.772 1.00 63.12 446 GLU A N 1
ATOM 3119 C CA . GLU A 1 446 ? -19.414 7.414 32.654 1.00 63.12 446 GLU A CA 1
ATOM 3120 C C . GLU A 1 446 ? -19.748 6.152 31.841 1.00 63.12 446 GLU A C 1
ATOM 3122 O O . GLU A 1 446 ? -18.832 5.430 31.440 1.00 63.12 446 GLU A O 1
ATOM 3127 N N . PRO A 1 447 ? -21.032 5.854 31.564 1.00 78.69 447 PRO A N 1
ATOM 3128 C CA . PRO A 1 447 ? -21.407 4.641 30.850 1.00 78.69 447 PRO A CA 1
ATOM 3129 C C . PRO A 1 447 ? -21.048 4.766 29.365 1.00 78.69 447 PRO A C 1
ATOM 3131 O O . PRO A 1 447 ? -21.811 5.295 28.549 1.00 78.69 447 PRO A O 1
ATOM 3134 N N . TRP A 1 448 ? -19.866 4.271 29.007 1.00 88.31 448 TRP A N 1
ATOM 3135 C CA . TRP A 1 448 ? -19.452 4.083 27.622 1.00 88.31 448 TRP A CA 1
ATOM 3136 C C . TRP A 1 448 ? -20.023 2.773 27.068 1.00 88.31 448 TRP A C 1
ATOM 3138 O O . TRP A 1 448 ? -20.055 1.771 27.786 1.00 88.31 448 TRP A O 1
ATOM 3148 N N . PRO A 1 449 ? -20.459 2.737 25.793 1.00 89.06 449 PRO A N 1
ATOM 3149 C CA . PRO A 1 449 ? -20.914 1.492 25.181 1.00 89.06 449 PRO A CA 1
ATOM 3150 C C . PRO A 1 449 ? -19.768 0.484 25.016 1.00 89.06 449 PRO A C 1
ATOM 3152 O O . PRO A 1 449 ? -20.027 -0.716 25.019 1.00 89.06 449 PRO A O 1
ATOM 3155 N N . LEU A 1 450 ? -18.522 0.961 24.903 1.00 94.12 450 LEU A N 1
ATOM 3156 C CA . LEU A 1 450 ? -17.315 0.145 24.793 1.00 94.12 450 LEU A CA 1
ATOM 3157 C C . LEU A 1 450 ? -16.316 0.519 25.890 1.00 94.12 450 LEU A C 1
ATOM 3159 O O . LEU A 1 450 ? -16.067 1.702 26.116 1.00 94.12 450 LEU A O 1
ATOM 3163 N N . HIS A 1 451 ? -15.670 -0.484 26.476 1.00 95.38 451 HIS A N 1
ATOM 3164 C CA . HIS A 1 451 ? -14.468 -0.349 27.294 1.00 95.38 451 HIS A CA 1
ATOM 3165 C C . HIS A 1 451 ? -13.328 -1.129 26.643 1.00 95.38 451 HIS A C 1
ATOM 3167 O O . HIS A 1 451 ? -13.354 -2.356 26.569 1.00 95.38 451 HIS A O 1
ATOM 3173 N N . VAL A 1 452 ? -12.325 -0.406 26.152 1.00 96.50 452 VAL A N 1
ATOM 3174 C CA . VAL A 1 452 ? -11.149 -0.941 25.466 1.00 96.50 452 VAL A CA 1
ATOM 3175 C C . VAL A 1 452 ? -10.016 -1.078 26.475 1.00 96.50 452 VAL A C 1
ATOM 3177 O O . VAL A 1 452 ? -9.462 -0.077 26.933 1.00 96.50 452 VAL A O 1
ATOM 3180 N N . ALA A 1 453 ? -9.665 -2.311 26.827 1.00 96.50 453 ALA A N 1
ATOM 3181 C CA . ALA A 1 453 ? -8.578 -2.583 27.754 1.00 96.50 453 ALA A CA 1
ATOM 3182 C C . ALA A 1 453 ? -7.236 -2.671 27.024 1.00 96.50 453 ALA A C 1
ATOM 3184 O O . ALA A 1 453 ? -7.103 -3.325 25.984 1.00 96.50 453 ALA A O 1
ATOM 3185 N N . LEU A 1 454 ? -6.227 -2.021 27.594 1.00 97.06 454 LEU A N 1
ATOM 3186 C CA . LEU A 1 454 ? -4.892 -1.908 27.030 1.00 97.06 454 LEU A CA 1
ATOM 3187 C C . LEU A 1 454 ? -3.885 -2.804 27.756 1.00 97.06 454 LEU A C 1
ATOM 3189 O O . LEU A 1 454 ? -4.042 -3.127 28.932 1.00 97.06 454 LEU A O 1
ATOM 3193 N N . SER A 1 455 ? -2.794 -3.159 27.077 1.00 95.56 455 SER A N 1
ATOM 3194 C CA . SER A 1 455 ? -1.680 -3.925 27.655 1.00 95.56 455 SER A CA 1
ATOM 3195 C C . SER A 1 455 ? -0.954 -3.189 28.783 1.00 95.56 455 SER A C 1
ATOM 3197 O O . SER A 1 455 ? -0.215 -3.809 29.538 1.00 95.56 455 SER A O 1
ATOM 3199 N N . THR A 1 456 ? -1.161 -1.878 28.900 1.00 94.31 456 THR A N 1
ATOM 3200 C CA . THR A 1 456 ? -0.644 -1.035 29.986 1.00 94.31 456 THR A CA 1
ATOM 3201 C C . THR A 1 456 ? -1.486 -1.113 31.264 1.00 94.31 456 THR A C 1
ATOM 3203 O O . THR A 1 456 ? -1.140 -0.479 32.253 1.00 94.31 456 THR A O 1
ATOM 3206 N N . GLY A 1 457 ? -2.611 -1.837 31.247 1.00 92.94 457 GLY A N 1
ATOM 3207 C CA . GLY A 1 457 ? -3.591 -1.877 32.339 1.00 92.94 457 GLY A CA 1
ATOM 3208 C C . GLY A 1 457 ? -4.630 -0.753 32.286 1.00 92.94 457 GLY A C 1
ATOM 3209 O O . GLY A 1 457 ? -5.635 -0.814 32.989 1.00 92.94 457 GLY A O 1
ATOM 3210 N N . LYS A 1 458 ? -4.441 0.253 31.422 1.00 93.88 458 LYS A N 1
ATOM 3211 C CA . LYS A 1 458 ? -5.415 1.331 31.211 1.00 93.88 458 LYS A CA 1
ATOM 3212 C C . LYS A 1 458 ? -6.672 0.808 30.510 1.00 93.88 458 LYS A C 1
ATOM 3214 O O . LYS A 1 458 ? -6.583 -0.004 29.590 1.00 93.88 458 LYS A O 1
ATOM 3219 N N . VAL A 1 459 ? -7.833 1.335 30.892 1.00 94.62 459 VAL A N 1
ATOM 3220 C CA . VAL A 1 459 ? -9.117 1.062 30.233 1.00 94.62 459 VAL A CA 1
ATOM 3221 C C . VAL A 1 459 ? -9.673 2.359 29.657 1.00 94.62 459 VAL A C 1
ATOM 3223 O O . VAL A 1 459 ? -9.776 3.367 30.354 1.00 94.62 459 VAL A O 1
ATOM 3226 N N . LEU A 1 460 ? -10.012 2.342 28.370 1.00 94.56 460 LEU A N 1
ATOM 3227 C CA . LEU A 1 460 ? -10.572 3.482 27.652 1.00 94.56 460 LEU A CA 1
ATOM 3228 C C . LEU A 1 460 ? -12.057 3.244 27.385 1.00 94.56 460 LEU A C 1
ATOM 3230 O O . LEU A 1 460 ? -12.410 2.323 26.655 1.00 94.56 460 LEU A O 1
ATOM 3234 N N . GLY A 1 461 ? -12.932 4.093 27.915 1.00 94.62 461 GLY A N 1
ATOM 3235 C CA . GLY A 1 461 ? -14.312 4.155 27.432 1.00 94.62 461 GLY A CA 1
ATOM 3236 C C . GLY A 1 461 ? -14.364 4.723 26.010 1.00 94.62 461 GLY A C 1
ATOM 3237 O O . GLY A 1 461 ? -13.576 5.622 25.729 1.00 94.62 461 GLY A O 1
ATOM 3238 N N . ALA A 1 462 ? -15.230 4.233 25.118 1.00 95.31 462 ALA A N 1
ATOM 3239 C CA . ALA A 1 462 ? -15.351 4.717 23.735 1.00 95.31 462 ALA A CA 1
ATOM 3240 C C . ALA A 1 462 ? -16.769 4.550 23.161 1.00 95.31 462 ALA A C 1
ATOM 3242 O O . ALA A 1 462 ? -17.489 3.628 23.539 1.00 95.31 462 ALA A O 1
ATOM 3243 N N . ASP A 1 463 ? -17.157 5.414 22.214 1.00 94.88 463 ASP A N 1
ATOM 3244 C CA . ASP A 1 463 ? -18.385 5.234 21.418 1.00 94.88 463 ASP A CA 1
ATOM 3245 C C . ASP A 1 463 ? -18.132 4.388 20.159 1.00 94.88 463 ASP A C 1
ATOM 3247 O O . ASP A 1 463 ? -19.031 3.708 19.661 1.00 94.88 463 ASP A O 1
ATOM 3251 N N . LEU A 1 464 ? -16.910 4.461 19.624 1.00 95.81 464 LEU A N 1
ATOM 3252 C CA . LEU A 1 464 ? -16.503 3.819 18.380 1.00 95.81 464 LEU A CA 1
ATOM 3253 C C . LEU A 1 464 ? -15.040 3.375 18.467 1.00 95.81 464 LEU A C 1
ATOM 3255 O O . LEU A 1 464 ? -14.206 4.096 19.017 1.00 95.81 464 LEU A O 1
ATOM 3259 N N . VAL A 1 465 ? -14.727 2.223 17.871 1.00 97.06 465 VAL A N 1
ATOM 3260 C CA . VAL A 1 465 ? -13.349 1.769 17.641 1.00 97.06 465 VAL A CA 1
ATOM 3261 C C . VAL A 1 465 ? -13.119 1.623 16.140 1.00 97.06 465 VAL A C 1
ATOM 3263 O O . VAL A 1 465 ? -13.877 0.930 15.461 1.00 97.06 465 VAL A O 1
ATOM 3266 N N . VAL A 1 466 ? -12.063 2.248 15.621 1.00 97.25 466 VAL A N 1
ATOM 3267 C CA . VAL A 1 466 ? -11.596 2.053 14.241 1.00 97.25 466 VAL A CA 1
ATOM 3268 C C . VAL A 1 466 ? -10.277 1.293 14.253 1.00 97.25 466 VAL A C 1
ATOM 3270 O O . VAL A 1 466 ? -9.348 1.659 14.970 1.00 97.25 466 VAL A O 1
ATOM 3273 N N . VAL A 1 467 ? -10.189 0.240 13.444 1.00 96.44 467 VAL A N 1
ATOM 3274 C CA . VAL A 1 467 ? -9.030 -0.652 13.358 1.00 96.44 467 VAL A CA 1
ATOM 3275 C C . VAL A 1 467 ? -8.320 -0.463 12.016 1.00 96.44 467 VAL A C 1
ATOM 3277 O O . VAL A 1 467 ? -8.894 -0.703 10.955 1.00 96.44 467 VAL A O 1
ATOM 3280 N N . GLY A 1 468 ? -7.050 -0.062 12.075 1.00 93.50 468 GLY A N 1
ATOM 3281 C CA . GLY A 1 468 ? -6.152 0.163 10.940 1.00 93.50 468 GLY A CA 1
ATOM 3282 C C . GLY A 1 468 ? -4.798 -0.524 11.142 1.00 93.50 468 GLY A C 1
ATOM 3283 O O . GLY A 1 468 ? -3.756 0.128 11.121 1.00 93.50 468 GLY A O 1
ATOM 3284 N N . ILE A 1 469 ? -4.805 -1.842 11.370 1.00 92.12 469 ILE A N 1
ATOM 3285 C CA . ILE A 1 469 ? -3.612 -2.642 11.727 1.00 92.12 469 ILE A CA 1
ATOM 3286 C C . ILE A 1 469 ? -2.995 -3.416 10.544 1.00 92.12 469 ILE A C 1
ATOM 3288 O O . ILE A 1 469 ? -2.226 -4.356 10.740 1.00 92.12 469 ILE A O 1
ATOM 3292 N N . GLY A 1 470 ? -3.331 -3.026 9.313 1.00 90.06 470 GLY A N 1
ATOM 3293 C CA . GLY A 1 470 ? -2.841 -3.641 8.078 1.00 90.06 470 GLY A CA 1
ATOM 3294 C C . GLY A 1 470 ? -3.908 -4.443 7.333 1.00 90.06 470 GLY A C 1
ATOM 3295 O O . GLY A 1 470 ? -5.093 -4.392 7.662 1.00 90.06 470 GLY A O 1
ATOM 3296 N N . VAL A 1 471 ? -3.477 -5.162 6.297 1.00 91.62 471 VAL A N 1
ATOM 3297 C CA . VAL A 1 471 ? -4.350 -5.927 5.397 1.00 91.62 471 VAL A CA 1
ATOM 3298 C C . VAL A 1 471 ? -3.765 -7.312 5.110 1.00 91.62 471 VAL A C 1
ATOM 3300 O O . VAL A 1 471 ? -2.546 -7.477 5.146 1.00 91.62 471 VAL A O 1
ATOM 3303 N N . ASP A 1 472 ? -4.630 -8.267 4.778 1.00 93.06 472 ASP A N 1
ATOM 3304 C CA . ASP A 1 472 ? -4.287 -9.612 4.309 1.00 93.06 472 ASP A CA 1
ATOM 3305 C C . ASP A 1 472 ? -4.731 -9.807 2.850 1.00 93.06 472 ASP A C 1
ATOM 3307 O O . ASP A 1 472 ? -5.832 -9.379 2.486 1.00 93.06 472 ASP A O 1
ATOM 3311 N N . PRO A 1 473 ? -3.930 -10.459 1.991 1.00 95.56 473 PRO A N 1
ATOM 3312 C CA . PRO A 1 473 ? -4.318 -10.803 0.625 1.00 95.56 473 PRO A CA 1
ATOM 3313 C C . PRO A 1 473 ? -5.680 -11.494 0.544 1.00 95.56 473 PRO A C 1
ATOM 3315 O O . PRO A 1 473 ? -5.979 -12.446 1.267 1.00 95.56 473 PRO A O 1
ATOM 3318 N N . HIS A 1 474 ? -6.520 -11.056 -0.392 1.00 95.44 474 HIS A N 1
ATOM 3319 C CA . HIS A 1 474 ? -7.859 -11.603 -0.567 1.00 95.44 474 HIS A CA 1
ATOM 3320 C C . HIS A 1 474 ? -7.841 -12.850 -1.462 1.00 95.44 474 HIS A C 1
ATOM 3322 O O . HIS A 1 474 ? -8.394 -12.871 -2.568 1.00 95.44 474 HIS A O 1
ATOM 3328 N N . THR A 1 475 ? -7.177 -13.896 -0.977 1.00 96.44 475 THR A N 1
ATOM 3329 C CA . THR A 1 475 ? -6.901 -15.115 -1.748 1.00 96.44 475 THR A CA 1
ATOM 3330 C C . THR A 1 475 ? -7.540 -16.361 -1.143 1.00 96.44 475 THR A C 1
ATOM 3332 O O . THR A 1 475 ? -7.643 -17.360 -1.841 1.00 96.44 475 THR A O 1
ATOM 3335 N N . GLY A 1 476 ? -7.984 -16.343 0.120 1.00 95.06 476 GLY A N 1
ATOM 3336 C CA . GLY A 1 476 ? -8.387 -17.552 0.860 1.00 95.06 476 GLY A CA 1
ATOM 3337 C C . GLY A 1 476 ? -9.565 -18.347 0.277 1.00 95.06 476 GLY A C 1
ATOM 3338 O O . GLY A 1 476 ? -9.700 -19.528 0.565 1.00 95.06 476 GLY A O 1
ATOM 3339 N N . TRP A 1 477 ? -10.390 -17.731 -0.572 1.00 95.50 477 TRP A N 1
ATOM 3340 C CA . TRP A 1 477 ? -11.506 -18.389 -1.266 1.00 95.50 477 TRP A CA 1
ATOM 3341 C C . TRP A 1 477 ? -11.089 -19.078 -2.580 1.00 95.50 477 TRP A C 1
ATOM 3343 O O . TRP A 1 477 ? -11.879 -19.807 -3.176 1.00 95.50 477 TRP A O 1
ATOM 3353 N N . LEU A 1 478 ? -9.864 -18.829 -3.055 1.00 97.50 478 LEU A N 1
ATOM 3354 C CA . LEU A 1 478 ? -9.336 -19.404 -4.290 1.00 97.50 478 LEU A CA 1
ATOM 3355 C C . LEU A 1 478 ? -8.887 -20.866 -4.097 1.00 97.50 478 LEU A C 1
ATOM 3357 O O . LEU A 1 478 ? -8.552 -21.262 -2.975 1.00 97.50 478 LEU A O 1
ATOM 3361 N N . PRO A 1 479 ? -8.805 -21.655 -5.182 1.00 97.38 479 PRO A N 1
ATOM 3362 C CA . PRO A 1 479 ? -8.380 -23.049 -5.125 1.00 97.38 479 PRO A CA 1
ATOM 3363 C C . PRO A 1 479 ? -6.990 -23.219 -4.482 1.00 97.38 479 PRO A C 1
ATOM 3365 O O . PRO A 1 479 ? -6.111 -22.375 -4.693 1.00 97.38 479 PRO A O 1
ATOM 3368 N N . PRO A 1 480 ? -6.771 -24.272 -3.674 1.00 96.19 480 PRO A N 1
ATOM 3369 C CA . PRO A 1 480 ? -5.495 -24.524 -2.999 1.00 96.19 480 PRO A CA 1
ATOM 3370 C C . PRO A 1 480 ? -4.335 -24.851 -3.953 1.00 96.19 480 PRO A C 1
ATOM 3372 O O . PRO A 1 480 ? -3.184 -24.732 -3.551 1.00 96.19 480 PRO A O 1
ATOM 3375 N N . GLU A 1 481 ? -4.615 -25.224 -5.203 1.00 96.06 481 GLU A N 1
ATOM 3376 C CA . GLU A 1 481 ? -3.620 -25.482 -6.252 1.00 96.06 481 GLU A CA 1
ATOM 3377 C C . GLU A 1 481 ? -2.848 -24.219 -6.665 1.00 96.06 481 GLU A C 1
ATOM 3379 O O . GLU A 1 481 ? -1.761 -24.309 -7.243 1.00 96.06 481 GLU A O 1
ATOM 3384 N N . LEU A 1 482 ? -3.398 -23.035 -6.375 1.00 96.81 482 LEU A N 1
ATOM 3385 C CA . LEU A 1 482 ? -2.689 -21.771 -6.521 1.00 96.81 482 LEU A CA 1
ATOM 3386 C C . LEU A 1 482 ? -1.788 -21.553 -5.300 1.00 96.81 482 LEU A C 1
ATOM 3388 O O . LEU A 1 482 ? -2.280 -21.306 -4.195 1.00 96.81 482 LEU A O 1
ATOM 3392 N N . ALA A 1 483 ? -0.473 -21.653 -5.505 1.00 95.50 483 ALA A N 1
ATOM 3393 C CA . ALA A 1 483 ? 0.520 -21.531 -4.442 1.00 95.50 483 ALA A CA 1
ATOM 3394 C C . ALA A 1 483 ? 0.419 -20.170 -3.734 1.00 95.50 483 ALA A C 1
ATOM 3396 O O . ALA A 1 483 ? 0.255 -19.128 -4.377 1.00 95.50 483 ALA A O 1
ATOM 3397 N N . ARG A 1 484 ? 0.532 -20.183 -2.401 1.00 94.81 484 ARG A N 1
ATOM 3398 C CA . ARG A 1 484 ? 0.482 -18.983 -1.557 1.00 94.81 484 ARG A CA 1
ATOM 3399 C C . ARG A 1 484 ? 1.770 -18.824 -0.756 1.00 94.81 484 ARG A C 1
ATOM 3401 O O . ARG A 1 484 ? 2.313 -19.817 -0.279 1.00 94.81 484 ARG A O 1
ATOM 3408 N N . GLY A 1 485 ? 2.231 -17.585 -0.620 1.00 92.31 485 GLY A N 1
ATOM 3409 C CA . GLY A 1 485 ? 3.370 -17.220 0.215 1.00 92.31 485 GLY A CA 1
ATOM 3410 C C . GLY A 1 485 ? 3.012 -17.168 1.707 1.00 92.31 485 GLY A C 1
ATOM 3411 O O . GLY A 1 485 ? 1.837 -17.311 2.069 1.00 92.31 485 GLY A O 1
ATOM 3412 N N . PRO A 1 486 ? 4.002 -16.928 2.588 1.00 90.25 486 PRO A N 1
ATOM 3413 C CA . PRO A 1 486 ? 3.793 -16.820 4.038 1.00 90.25 486 PRO A CA 1
ATOM 3414 C C . PRO A 1 486 ? 2.813 -15.709 4.439 1.00 90.25 486 PRO A C 1
ATOM 3416 O O . PRO A 1 486 ? 2.145 -15.790 5.466 1.00 90.25 486 PRO A O 1
ATOM 3419 N N . ASP A 1 487 ? 2.709 -14.674 3.609 1.00 90.19 487 ASP A N 1
ATOM 3420 C CA . ASP A 1 487 ? 1.789 -13.549 3.751 1.00 90.19 487 ASP A CA 1
ATOM 3421 C C . ASP A 1 487 ? 0.356 -13.858 3.273 1.00 90.19 487 ASP A C 1
ATOM 3423 O O . ASP A 1 487 ? -0.508 -12.985 3.326 1.00 90.19 487 ASP A O 1
ATOM 3427 N N . GLY A 1 488 ? 0.101 -15.070 2.769 1.00 93.94 488 GLY A N 1
ATOM 3428 C CA . GLY A 1 488 ? -1.169 -15.483 2.171 1.00 93.94 488 GLY A CA 1
ATOM 3429 C C . GLY A 1 488 ? -1.383 -14.994 0.733 1.00 93.94 488 GLY A C 1
ATOM 3430 O O . GLY A 1 488 ? -2.433 -15.274 0.147 1.00 93.94 488 GLY A O 1
ATOM 3431 N N . GLY A 1 489 ? -0.428 -14.275 0.139 1.00 95.81 489 GLY A N 1
ATOM 3432 C CA . GLY A 1 489 ? -0.507 -13.781 -1.236 1.00 95.81 489 GLY A CA 1
ATOM 3433 C C . GLY A 1 489 ? -0.258 -14.891 -2.253 1.00 95.81 489 GLY A C 1
ATOM 3434 O O . GLY A 1 489 ? 0.455 -15.844 -1.966 1.00 95.81 489 GLY A O 1
ATOM 3435 N N . LEU A 1 490 ? -0.832 -14.783 -3.452 1.00 96.69 490 LEU A N 1
ATOM 3436 C CA . LEU A 1 490 ? -0.541 -15.700 -4.557 1.00 96.69 490 LEU A CA 1
ATOM 3437 C C . LEU A 1 490 ? 0.913 -15.531 -4.998 1.00 96.69 490 LEU A C 1
ATOM 3439 O O . LEU A 1 490 ? 1.314 -14.426 -5.362 1.00 96.69 490 LEU A O 1
ATOM 3443 N N . VAL A 1 491 ? 1.685 -16.615 -4.990 1.00 94.31 491 VAL A N 1
ATOM 3444 C CA . VAL A 1 491 ? 3.066 -16.598 -5.485 1.00 94.31 491 VAL A CA 1
ATOM 3445 C C . VAL A 1 491 ? 3.032 -16.414 -7.000 1.00 94.31 491 VAL A C 1
ATOM 3447 O O . VAL A 1 491 ? 2.349 -17.170 -7.696 1.00 94.31 491 VAL A O 1
ATOM 3450 N N . VAL A 1 492 ? 3.750 -15.408 -7.502 1.00 90.81 492 VAL A N 1
ATOM 3451 C CA . VAL A 1 492 ? 3.825 -15.096 -8.937 1.00 90.81 492 VAL A CA 1
ATOM 3452 C C . VAL A 1 492 ? 5.261 -15.020 -9.423 1.00 90.81 492 VAL A C 1
ATOM 3454 O O . VAL A 1 492 ? 6.059 -14.313 -8.822 1.00 90.81 492 VAL A O 1
ATOM 3457 N N . GLY A 1 493 ? 5.576 -15.697 -10.527 1.00 84.88 493 GLY A N 1
ATOM 3458 C CA . GLY A 1 493 ? 6.898 -15.634 -11.153 1.00 84.88 493 GLY A CA 1
ATOM 3459 C C . GLY A 1 493 ? 7.203 -14.278 -11.797 1.00 84.88 493 GLY A C 1
ATOM 3460 O O . GLY A 1 493 ? 6.388 -13.352 -11.764 1.00 84.88 493 GLY A O 1
ATOM 3461 N N . ALA A 1 494 ? 8.372 -14.181 -12.437 1.00 81.94 494 ALA A N 1
ATOM 3462 C CA . ALA A 1 494 ? 8.821 -12.962 -13.111 1.00 81.94 494 ALA A CA 1
ATOM 3463 C C . ALA A 1 494 ? 7.901 -12.520 -14.270 1.00 81.94 494 ALA A C 1
ATOM 3465 O O . ALA A 1 494 ? 7.873 -11.356 -14.637 1.00 81.94 494 ALA A O 1
ATOM 3466 N N . ASP A 1 495 ? 7.100 -13.426 -14.832 1.00 84.81 495 ASP A N 1
ATOM 3467 C CA . ASP A 1 495 ? 6.088 -13.123 -15.848 1.00 84.81 495 ASP A CA 1
ATOM 3468 C C . ASP A 1 495 ? 4.681 -12.914 -15.250 1.00 84.81 495 ASP A C 1
ATOM 3470 O O . ASP A 1 495 ? 3.676 -13.049 -15.952 1.00 84.81 495 ASP A O 1
ATOM 3474 N N . MET A 1 496 ? 4.592 -12.627 -13.944 1.00 90.12 496 MET A N 1
ATOM 3475 C CA . MET A 1 496 ? 3.354 -12.453 -13.167 1.00 90.12 496 MET A CA 1
ATOM 3476 C C . MET A 1 496 ? 2.456 -13.701 -13.092 1.00 90.12 496 MET A C 1
ATOM 3478 O O . MET A 1 496 ? 1.312 -13.623 -12.624 1.00 90.12 496 MET A O 1
ATOM 3482 N N . ARG A 1 497 ? 2.930 -14.855 -13.573 1.00 92.69 497 ARG A N 1
ATOM 3483 C CA . ARG A 1 497 ? 2.149 -16.092 -13.635 1.00 92.69 497 ARG A CA 1
ATOM 3484 C C . ARG A 1 497 ? 2.167 -16.811 -12.293 1.00 92.69 497 ARG A C 1
ATOM 3486 O O . ARG A 1 497 ? 3.190 -16.868 -11.620 1.00 92.69 497 ARG A O 1
ATOM 3493 N N . THR A 1 498 ? 1.027 -17.370 -11.912 1.00 95.88 498 THR A N 1
ATOM 3494 C CA . THR A 1 498 ? 0.895 -18.211 -10.713 1.00 95.88 498 THR A CA 1
ATOM 3495 C C . THR A 1 498 ? 1.362 -19.647 -10.999 1.00 95.88 498 THR A C 1
ATOM 3497 O O . THR A 1 498 ? 1.792 -19.960 -12.110 1.00 95.88 498 THR A O 1
ATOM 3500 N N . SER A 1 499 ? 1.202 -20.567 -10.040 1.00 94.69 499 SER A N 1
ATOM 3501 C CA . SER A 1 499 ? 1.461 -22.005 -10.241 1.00 94.69 499 SER A CA 1
ATOM 3502 C C . SER A 1 499 ? 0.590 -22.664 -11.324 1.00 94.69 499 SER A C 1
ATOM 3504 O O . SER A 1 499 ? 0.876 -23.788 -11.733 1.00 94.69 499 SER A O 1
ATOM 3506 N N . HIS A 1 500 ? -0.462 -21.993 -11.812 1.00 97.06 500 HIS A N 1
ATOM 3507 C CA . HIS A 1 500 ? -1.294 -22.487 -12.906 1.00 97.06 500 HIS A CA 1
ATOM 3508 C C . HIS A 1 500 ? -0.969 -21.773 -14.235 1.00 97.06 500 HIS A C 1
ATOM 3510 O O . HIS A 1 500 ? -1.021 -20.543 -14.300 1.00 97.06 500 HIS A O 1
ATOM 3516 N N . PRO A 1 501 ? -0.735 -22.504 -15.346 1.00 95.56 501 PRO A N 1
ATOM 3517 C CA . PRO A 1 501 ? -0.204 -21.937 -16.593 1.00 95.56 501 PRO A CA 1
ATOM 3518 C C . PRO A 1 501 ? -1.128 -20.931 -17.296 1.00 95.56 501 PRO A C 1
ATOM 3520 O O . PRO A 1 501 ? -0.666 -20.151 -18.125 1.00 95.56 501 PRO A O 1
ATOM 3523 N N . ALA A 1 502 ? -2.424 -20.961 -16.981 1.00 97.06 502 ALA A N 1
ATOM 3524 C CA . ALA A 1 502 ? -3.433 -20.049 -17.518 1.00 97.06 502 ALA A CA 1
ATOM 3525 C C . ALA A 1 502 ? -3.836 -18.912 -16.552 1.00 97.06 502 ALA A C 1
ATOM 3527 O O . ALA A 1 502 ? -4.792 -18.189 -16.844 1.00 97.06 502 ALA A O 1
ATOM 3528 N N . VAL A 1 503 ? -3.172 -18.776 -15.396 1.00 98.44 503 VAL A N 1
ATOM 3529 C CA . VAL A 1 503 ? -3.557 -17.823 -14.343 1.00 98.44 503 VAL A CA 1
ATOM 3530 C C . VAL A 1 503 ? -2.377 -16.947 -13.931 1.00 98.44 503 VAL A C 1
ATOM 3532 O O . VAL A 1 503 ? -1.338 -17.436 -13.493 1.00 98.44 503 VAL A O 1
ATOM 3535 N N . TRP A 1 504 ? -2.596 -15.643 -14.004 1.00 98.06 504 TRP A N 1
ATOM 3536 C CA . TRP A 1 504 ? -1.743 -14.562 -13.529 1.00 98.06 504 TRP A CA 1
ATOM 3537 C C . TRP A 1 504 ? -2.375 -13.906 -12.307 1.00 98.06 504 TRP A C 1
ATOM 3539 O O . TRP A 1 504 ? -3.575 -14.061 -12.062 1.00 98.06 504 TRP A O 1
ATOM 3549 N N . ALA A 1 505 ? -1.593 -13.139 -11.554 1.00 98.00 505 ALA A N 1
ATOM 3550 C CA . ALA A 1 505 ? -2.128 -12.297 -10.493 1.00 98.00 505 ALA A CA 1
ATOM 3551 C C . ALA A 1 505 ? -1.364 -10.971 -10.391 1.00 98.00 505 ALA A C 1
ATOM 3553 O O . ALA A 1 505 ? -0.162 -10.935 -10.641 1.00 98.00 505 ALA A O 1
ATOM 3554 N N . ALA A 1 506 ? -2.041 -9.886 -9.994 1.00 96.44 506 ALA A N 1
ATOM 3555 C CA . ALA A 1 506 ? -1.416 -8.572 -9.815 1.00 96.44 506 ALA A CA 1
ATOM 3556 C C . ALA A 1 506 ? -1.987 -7.762 -8.634 1.00 96.44 506 ALA A C 1
ATOM 3558 O O . ALA A 1 506 ? -3.175 -7.835 -8.310 1.00 96.44 506 ALA A O 1
ATOM 3559 N N . GLY A 1 507 ? -1.144 -6.910 -8.040 1.00 95.12 507 GLY A N 1
ATOM 3560 C CA . GLY A 1 507 ? -1.501 -6.011 -6.937 1.00 95.12 507 GLY A CA 1
ATOM 3561 C C . GLY A 1 507 ? -1.479 -6.681 -5.560 1.00 95.12 5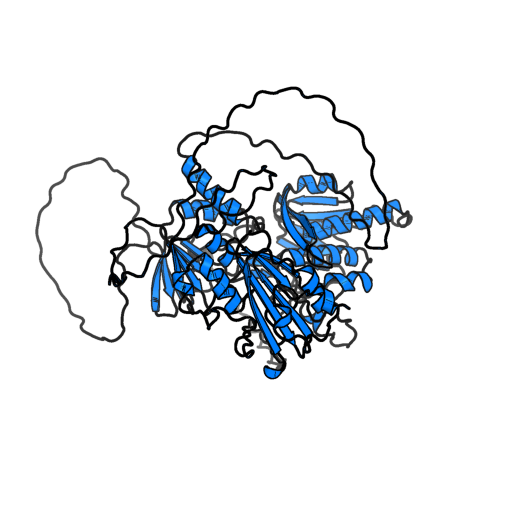07 GLY A C 1
ATOM 3562 O O . GLY A 1 507 ? -0.753 -7.648 -5.335 1.00 95.12 507 GLY A O 1
ATOM 3563 N N . ASP A 1 508 ? -2.291 -6.169 -4.627 1.00 95.25 508 ASP A N 1
ATOM 3564 C CA . ASP A 1 508 ? -2.280 -6.584 -3.214 1.00 95.25 508 ASP A CA 1
ATOM 3565 C C . ASP A 1 508 ? -2.565 -8.077 -2.972 1.00 95.25 508 ASP A C 1
ATOM 3567 O O . ASP A 1 508 ? -2.357 -8.545 -1.857 1.00 95.25 508 ASP A O 1
ATOM 3571 N N . CYS A 1 509 ? -3.074 -8.828 -3.953 1.00 96.06 509 CYS A N 1
ATOM 3572 C CA . CYS A 1 509 ? -3.333 -10.259 -3.793 1.00 96.06 509 CYS A CA 1
ATOM 3573 C C . CYS A 1 509 ? -2.101 -11.140 -4.043 1.00 96.06 509 CYS A C 1
ATOM 3575 O O . CYS A 1 509 ? -2.193 -12.349 -3.841 1.00 96.06 509 CYS A O 1
ATOM 3577 N N . CYS A 1 510 ? -0.979 -10.569 -4.484 1.00 93.69 510 CYS A N 1
ATOM 3578 C CA . CYS A 1 510 ? 0.230 -11.312 -4.839 1.00 93.69 510 CYS A CA 1
ATOM 3579 C C . CYS A 1 510 ? 1.286 -11.285 -3.739 1.00 93.69 510 CYS A C 1
ATOM 3581 O O . CYS A 1 510 ? 1.298 -10.378 -2.900 1.00 93.69 510 CYS A O 1
ATOM 3583 N N . SER A 1 511 ? 2.194 -12.252 -3.826 1.00 91.88 511 SER A N 1
ATOM 3584 C CA . SER A 1 511 ? 3.451 -12.331 -3.093 1.00 91.88 511 SER A CA 1
ATOM 3585 C C . SER A 1 511 ? 4.614 -12.344 -4.092 1.00 91.88 511 SER A C 1
ATOM 3587 O O . SER A 1 511 ? 4.698 -13.234 -4.945 1.00 91.88 511 SER A O 1
ATOM 3589 N N . CYS A 1 512 ? 5.484 -11.335 -3.999 1.00 84.06 512 CYS A N 1
ATOM 3590 C CA . CYS A 1 512 ? 6.618 -11.100 -4.908 1.00 84.06 512 CYS A CA 1
ATOM 3591 C C . CYS A 1 512 ? 7.987 -11.330 -4.236 1.00 84.06 512 CYS A C 1
ATOM 3593 O O . CYS A 1 512 ? 9.012 -10.884 -4.740 1.00 84.06 512 CYS A O 1
ATOM 3595 N N . GLU A 1 513 ? 8.019 -11.999 -3.081 1.00 69.38 513 GLU A N 1
ATOM 3596 C CA . GLU A 1 513 ? 9.202 -12.091 -2.207 1.00 69.38 513 GLU A CA 1
ATOM 3597 C C . GLU A 1 513 ? 10.448 -12.675 -2.904 1.00 69.38 513 GLU A C 1
ATOM 3599 O O . GLU A 1 513 ? 11.565 -12.200 -2.707 1.00 69.38 513 GLU A O 1
ATOM 3604 N N . HIS A 1 514 ? 10.251 -13.647 -3.795 1.00 70.50 514 HIS A N 1
ATOM 3605 C CA . HIS A 1 514 ? 11.324 -14.345 -4.506 1.00 70.50 514 HIS A CA 1
ATOM 3606 C C . HIS A 1 514 ? 11.905 -13.561 -5.697 1.00 70.50 514 HIS A C 1
ATOM 3608 O O . HIS A 1 514 ? 12.915 -13.974 -6.263 1.00 70.50 514 HIS A O 1
ATOM 3614 N N . TRP A 1 515 ? 11.313 -12.424 -6.086 1.00 74.81 515 TRP A N 1
ATOM 3615 C CA . TRP A 1 515 ? 11.812 -11.611 -7.208 1.00 74.81 515 TRP A CA 1
ATOM 3616 C C . TRP A 1 515 ? 13.175 -10.991 -6.939 1.00 74.81 515 TRP A C 1
ATOM 3618 O O . TRP A 1 515 ? 13.898 -10.640 -7.868 1.00 74.81 515 TRP A O 1
ATOM 3628 N N . CYS A 1 516 ? 13.504 -10.850 -5.662 1.00 59.78 516 CYS A N 1
ATOM 3629 C CA . CYS A 1 516 ? 14.669 -10.122 -5.217 1.00 59.78 516 CYS A CA 1
ATOM 3630 C C . CYS A 1 516 ? 15.787 -11.014 -4.665 1.00 59.78 516 CYS A C 1
ATOM 3632 O O . CYS A 1 516 ? 16.878 -10.512 -4.421 1.00 59.78 516 CYS A O 1
ATOM 3634 N N . THR A 1 517 ? 15.514 -12.288 -4.372 1.00 55.97 517 THR A N 1
ATOM 3635 C CA . THR A 1 517 ? 16.497 -13.203 -3.768 1.00 55.97 517 THR A CA 1
ATOM 3636 C C . THR A 1 517 ? 17.300 -13.981 -4.802 1.00 55.97 517 THR A C 1
ATOM 3638 O O . THR A 1 517 ? 18.200 -14.706 -4.402 1.00 55.97 517 THR A O 1
ATOM 3641 N N . GLY A 1 518 ? 16.990 -13.835 -6.099 1.00 50.78 518 GLY A N 1
ATOM 3642 C CA . GLY A 1 518 ? 17.725 -14.473 -7.194 1.00 50.78 518 GLY A CA 1
ATOM 3643 C C . GLY A 1 518 ? 17.899 -15.974 -6.965 1.00 50.78 518 GLY A C 1
ATOM 3644 O O . GLY A 1 518 ? 18.974 -16.428 -6.594 1.00 50.78 518 GLY A O 1
ATOM 3645 N N . GLY A 1 519 ? 16.836 -16.757 -7.138 1.00 45.78 519 GLY A N 1
ATOM 3646 C CA . GLY A 1 519 ? 16.936 -18.201 -6.953 1.00 45.78 519 GLY A CA 1
ATOM 3647 C C . GLY A 1 519 ? 15.588 -18.893 -6.958 1.00 45.78 519 GLY A C 1
ATOM 3648 O O . GLY A 1 519 ? 14.944 -19.019 -5.921 1.00 45.78 519 GLY A O 1
ATOM 3649 N N . GLY A 1 520 ? 15.185 -19.394 -8.125 1.00 45.69 520 GLY A N 1
ATOM 3650 C CA . GLY A 1 520 ? 14.412 -20.633 -8.142 1.00 45.69 520 GLY A CA 1
ATOM 3651 C C . GLY A 1 520 ? 15.280 -21.761 -7.574 1.00 45.69 520 GLY A C 1
ATOM 3652 O O . GLY A 1 520 ? 16.509 -21.660 -7.589 1.00 45.69 520 GLY A O 1
ATOM 3653 N N . GLU A 1 521 ? 14.673 -22.844 -7.091 1.00 45.25 521 GLU A N 1
ATOM 3654 C CA . GLU A 1 521 ? 15.398 -24.040 -6.616 1.00 45.25 521 GLU A CA 1
ATOM 3655 C C . GLU A 1 521 ? 16.359 -24.633 -7.676 1.00 45.25 521 GLU A C 1
ATOM 3657 O O . GLU A 1 521 ? 17.238 -25.429 -7.357 1.00 45.25 521 GLU A O 1
ATOM 3662 N N . ASP A 1 522 ? 16.216 -24.219 -8.935 1.00 45.81 522 ASP A N 1
ATOM 3663 C CA . ASP A 1 522 ? 17.002 -24.608 -10.103 1.00 45.81 522 ASP A CA 1
ATOM 3664 C C . ASP A 1 522 ? 18.057 -23.567 -10.543 1.00 45.81 522 ASP A C 1
ATOM 3666 O O . ASP A 1 522 ? 18.757 -23.787 -11.532 1.00 45.81 522 ASP A O 1
ATOM 3670 N N . GLY A 1 523 ? 18.177 -22.433 -9.843 1.00 42.59 523 GLY A N 1
ATOM 3671 C CA . GLY A 1 523 ? 19.122 -21.361 -10.174 1.00 42.59 523 GLY A CA 1
ATOM 3672 C C . GLY A 1 523 ? 18.826 -20.614 -11.483 1.00 42.59 523 GLY A C 1
ATOM 3673 O O . GLY A 1 523 ? 19.707 -19.915 -11.979 1.00 42.59 523 GLY A O 1
ATOM 3674 N N . SER A 1 524 ? 17.621 -20.750 -12.058 1.00 43.25 524 SER A N 1
ATOM 3675 C CA . SER A 1 524 ? 17.277 -20.192 -13.380 1.00 43.25 524 SER A CA 1
ATOM 3676 C C . SER A 1 524 ? 16.511 -18.860 -13.345 1.00 43.25 524 SER A C 1
ATOM 3678 O O . SER A 1 524 ? 16.383 -18.193 -14.373 1.00 43.25 524 SER A O 1
ATOM 3680 N N . ALA A 1 525 ? 15.997 -18.446 -12.183 1.00 46.53 525 ALA A N 1
ATOM 3681 C CA . ALA A 1 525 ? 15.175 -17.244 -12.079 1.00 46.53 525 ALA A CA 1
ATOM 3682 C C . ALA A 1 525 ? 16.035 -15.970 -12.100 1.00 46.53 525 ALA A C 1
ATOM 3684 O O . ALA A 1 525 ? 16.716 -15.651 -11.123 1.00 46.53 525 ALA A O 1
ATOM 3685 N N . ALA A 1 526 ? 15.965 -15.226 -13.208 1.00 49.19 526 ALA A N 1
ATOM 3686 C CA . ALA A 1 526 ? 16.475 -13.863 -13.291 1.00 49.19 526 ALA A CA 1
ATOM 3687 C C . ALA A 1 526 ? 15.864 -13.006 -12.170 1.00 49.19 526 ALA A C 1
ATOM 3689 O O . ALA A 1 526 ? 14.657 -13.060 -11.914 1.00 49.19 526 ALA A O 1
ATOM 3690 N N . GLN A 1 527 ? 16.703 -12.225 -11.492 1.00 59.22 527 GLN A N 1
ATOM 3691 C CA . GLN A 1 527 ? 16.264 -11.250 -10.502 1.00 59.22 527 GLN A CA 1
ATOM 3692 C C . GLN A 1 527 ? 15.417 -10.180 -11.211 1.00 59.22 527 GLN A C 1
ATOM 3694 O O . GLN A 1 527 ? 15.951 -9.336 -11.923 1.00 59.22 527 GLN A O 1
ATOM 3699 N N . LEU A 1 528 ? 14.090 -10.252 -11.059 1.00 63.47 528 LEU A N 1
ATOM 3700 C CA . LEU A 1 528 ? 13.160 -9.323 -11.710 1.00 63.47 528 LEU A CA 1
ATOM 3701 C C . LEU A 1 528 ? 13.188 -7.939 -11.048 1.00 63.47 528 LEU A C 1
ATOM 3703 O O . LEU A 1 528 ? 13.013 -6.925 -11.719 1.00 63.47 528 LEU A O 1
ATOM 3707 N N . ALA A 1 529 ? 13.368 -7.905 -9.728 1.00 69.19 529 ALA A N 1
ATOM 3708 C CA . ALA A 1 529 ? 13.327 -6.681 -8.946 1.00 69.19 529 ALA A CA 1
ATOM 3709 C C . ALA A 1 529 ? 14.735 -6.214 -8.567 1.00 69.19 529 ALA A C 1
ATOM 3711 O O . ALA A 1 529 ? 15.545 -6.979 -8.029 1.00 69.19 529 ALA A O 1
ATOM 3712 N N . GLY A 1 530 ? 14.999 -4.931 -8.812 1.00 74.25 530 GLY A N 1
ATOM 3713 C CA . GLY A 1 530 ? 16.219 -4.258 -8.394 1.00 74.25 530 GLY A CA 1
ATOM 3714 C C . GLY A 1 530 ? 16.399 -4.289 -6.871 1.00 74.25 530 GLY A C 1
ATOM 3715 O O . GLY A 1 530 ? 15.443 -4.523 -6.123 1.00 74.25 530 GLY A O 1
ATOM 3716 N N . PRO A 1 531 ? 17.625 -4.049 -6.374 1.00 81.75 531 PRO A N 1
ATOM 3717 C CA . PRO A 1 531 ? 17.929 -4.121 -4.943 1.00 81.75 531 PRO A CA 1
ATOM 3718 C C . PRO A 1 531 ? 17.077 -3.157 -4.101 1.00 81.75 531 PRO A C 1
ATOM 3720 O O . PRO A 1 531 ? 16.747 -3.475 -2.958 1.00 81.75 531 PRO A O 1
ATOM 3723 N N . HIS A 1 532 ? 16.656 -2.032 -4.689 1.00 89.62 532 HIS A N 1
ATOM 3724 C CA . HIS A 1 532 ? 15.879 -0.981 -4.033 1.00 89.62 532 HIS A CA 1
ATOM 3725 C C . HIS A 1 532 ? 14.359 -1.132 -4.184 1.00 89.62 532 HIS A C 1
ATOM 3727 O O . HIS A 1 532 ? 13.614 -0.264 -3.725 1.00 89.62 532 HIS A O 1
ATOM 3733 N N . TRP A 1 533 ? 13.875 -2.201 -4.824 1.00 88.75 533 TRP A N 1
ATOM 3734 C CA . TRP A 1 533 ? 12.449 -2.492 -4.914 1.00 88.75 533 TRP A CA 1
ATOM 3735 C C . TRP A 1 533 ? 12.043 -3.586 -3.928 1.00 88.75 533 TRP A C 1
ATOM 3737 O O . TRP A 1 533 ? 12.716 -4.603 -3.741 1.00 88.75 533 TRP A O 1
ATOM 3747 N N . PHE A 1 534 ? 10.891 -3.383 -3.304 1.00 87.81 534 PHE A N 1
ATOM 3748 C CA . PHE A 1 534 ? 10.233 -4.363 -2.454 1.00 87.81 534 PHE A CA 1
ATOM 3749 C C . PHE A 1 534 ? 8.730 -4.138 -2.502 1.00 87.81 534 PHE A C 1
ATOM 3751 O O . PHE A 1 534 ? 8.249 -3.044 -2.801 1.00 87.81 534 PHE A O 1
ATOM 3758 N N . GLN A 1 535 ? 7.967 -5.178 -2.192 1.00 86.88 535 GLN A N 1
ATOM 3759 C CA . GLN A 1 535 ? 6.520 -5.082 -2.217 1.00 86.88 535 GLN A CA 1
ATOM 3760 C C . GLN A 1 535 ? 6.005 -4.343 -0.977 1.00 86.88 535 GLN A C 1
ATOM 3762 O O . GLN A 1 535 ? 6.250 -4.739 0.160 1.00 86.88 535 GLN A O 1
ATOM 3767 N N . HIS A 1 536 ? 5.214 -3.304 -1.209 1.00 86.12 536 HIS A N 1
ATOM 3768 C CA . HIS A 1 536 ? 4.393 -2.643 -0.208 1.00 86.12 536 HIS A CA 1
ATOM 3769 C C . HIS A 1 536 ? 3.019 -2.440 -0.846 1.00 86.12 536 HIS A C 1
ATOM 3771 O O . HIS A 1 536 ? 2.920 -1.829 -1.904 1.00 86.12 536 HIS A O 1
ATOM 3777 N N . ARG A 1 537 ? 1.949 -2.973 -0.244 1.00 88.75 537 ARG A N 1
ATOM 3778 C CA . ARG A 1 537 ? 0.590 -3.025 -0.832 1.00 88.75 537 ARG A CA 1
ATOM 3779 C C . ARG A 1 537 ? -0.021 -1.626 -1.034 1.00 88.75 537 ARG A C 1
ATOM 3781 O O . ARG A 1 537 ? -0.811 -1.157 -0.218 1.00 88.75 537 ARG A O 1
ATOM 3788 N N . LEU A 1 538 ? 0.421 -0.943 -2.088 1.00 89.25 538 LEU A N 1
ATOM 3789 C CA . LEU A 1 538 ? 0.197 0.468 -2.384 1.00 89.25 538 LEU A CA 1
ATOM 3790 C C . LEU A 1 538 ? -0.335 0.643 -3.804 1.00 89.25 538 LEU A C 1
ATOM 3792 O O . LEU A 1 538 ? -0.087 -0.157 -4.708 1.00 89.25 538 LEU A O 1
ATOM 3796 N N . TRP A 1 539 ? -1.030 1.757 -4.016 1.00 87.69 539 TRP A N 1
ATOM 3797 C CA . TRP A 1 539 ? -1.663 2.092 -5.289 1.00 87.69 539 TRP A CA 1
ATOM 3798 C C . TRP A 1 539 ? -0.668 2.202 -6.455 1.00 87.69 539 TRP A C 1
ATOM 3800 O O . TRP A 1 539 ? -0.963 1.713 -7.547 1.00 87.69 539 TRP A O 1
ATOM 3810 N N . THR A 1 540 ? 0.509 2.797 -6.218 1.00 87.56 540 THR A N 1
ATOM 3811 C CA . THR A 1 540 ? 1.578 2.946 -7.223 1.00 87.56 540 THR A CA 1
ATOM 3812 C C . THR A 1 540 ? 2.028 1.580 -7.741 1.00 87.56 540 THR A C 1
ATOM 3814 O O . THR A 1 540 ? 2.056 1.356 -8.952 1.00 87.56 540 THR A O 1
ATOM 3817 N N . GLN A 1 541 ? 2.256 0.628 -6.833 1.00 90.25 541 GLN A N 1
ATOM 3818 C CA . GLN A 1 541 ? 2.628 -0.743 -7.183 1.00 90.25 541 GLN A CA 1
ATOM 3819 C C . GLN A 1 541 ? 1.491 -1.500 -7.863 1.00 90.25 541 GLN A C 1
ATOM 3821 O O . GLN A 1 541 ? 1.720 -2.169 -8.867 1.00 90.25 541 GLN A O 1
ATOM 3826 N N . ALA A 1 542 ? 0.252 -1.360 -7.381 1.00 92.81 542 ALA A N 1
ATOM 3827 C CA . ALA A 1 542 ? -0.904 -2.005 -7.997 1.00 92.81 542 ALA A CA 1
ATOM 3828 C C . ALA A 1 542 ? -1.044 -1.631 -9.482 1.00 92.81 542 ALA A C 1
ATOM 3830 O O . ALA A 1 542 ? -1.302 -2.505 -10.310 1.00 92.81 542 ALA A O 1
ATOM 3831 N N . ARG A 1 543 ? -0.829 -0.355 -9.828 1.00 91.19 543 ARG A N 1
ATOM 3832 C CA . ARG A 1 543 ? -0.835 0.120 -11.219 1.00 91.19 543 ARG A CA 1
ATOM 3833 C C . ARG A 1 543 ? 0.255 -0.557 -12.046 1.00 91.19 543 ARG A C 1
ATOM 3835 O O . ARG A 1 543 ? -0.054 -1.139 -13.082 1.00 91.19 543 ARG A O 1
ATOM 3842 N N . VAL A 1 544 ? 1.503 -0.494 -11.580 1.00 90.19 544 VAL A N 1
ATOM 3843 C CA . VAL A 1 544 ? 2.666 -1.048 -12.292 1.00 90.19 544 VAL A CA 1
ATOM 3844 C C . VAL A 1 544 ? 2.512 -2.556 -12.500 1.00 90.19 544 VAL A C 1
ATOM 3846 O O . VAL A 1 544 ? 2.626 -3.040 -13.623 1.00 90.19 544 VAL A O 1
ATOM 3849 N N . MET A 1 545 ? 2.144 -3.291 -11.448 1.00 92.94 545 MET A N 1
ATOM 3850 C CA . MET A 1 545 ? 1.908 -4.736 -11.510 1.00 92.94 545 MET A CA 1
ATOM 3851 C C . MET A 1 545 ? 0.765 -5.095 -12.464 1.00 92.94 545 MET A C 1
ATOM 3853 O O . MET A 1 545 ? 0.877 -6.063 -13.210 1.00 92.94 545 MET A O 1
ATOM 3857 N N . GLY A 1 546 ? -0.334 -4.331 -12.455 1.00 94.81 546 GLY A N 1
ATOM 3858 C CA . GLY A 1 546 ? -1.469 -4.556 -13.350 1.00 94.81 546 GLY A CA 1
ATOM 3859 C C . GLY A 1 546 ? -1.090 -4.397 -14.822 1.00 94.81 546 GLY A C 1
ATOM 3860 O O . GLY A 1 546 ? -1.354 -5.286 -15.631 1.00 94.81 546 GLY A O 1
ATOM 3861 N N . THR A 1 547 ? -0.421 -3.293 -15.159 1.00 92.75 547 THR A N 1
ATOM 3862 C CA . THR A 1 547 ? 0.077 -3.029 -16.518 1.00 92.75 547 THR A CA 1
ATOM 3863 C C . THR A 1 547 ? 1.099 -4.078 -16.957 1.00 92.75 547 THR A C 1
ATOM 3865 O O . THR A 1 547 ? 1.040 -4.569 -18.083 1.00 92.75 547 THR A O 1
ATOM 3868 N N . TYR A 1 548 ? 2.019 -4.470 -16.074 1.00 92.12 548 TYR A N 1
ATOM 3869 C CA . TYR A 1 548 ? 3.031 -5.469 -16.403 1.00 92.12 548 TYR A CA 1
ATOM 3870 C C . TYR A 1 548 ? 2.418 -6.861 -16.627 1.00 92.12 548 TYR A C 1
ATOM 3872 O O . TYR A 1 548 ? 2.695 -7.491 -17.646 1.00 92.12 548 TYR A O 1
ATOM 3880 N N . ALA A 1 549 ? 1.487 -7.295 -15.768 1.00 93.88 549 ALA A N 1
ATOM 3881 C CA . ALA A 1 549 ? 0.774 -8.562 -15.941 1.00 93.88 549 ALA A CA 1
ATOM 3882 C C . ALA A 1 549 ? 0.031 -8.636 -17.284 1.00 93.88 549 ALA A C 1
ATOM 3884 O O . ALA A 1 549 ? 0.075 -9.668 -17.952 1.00 93.88 549 ALA A O 1
ATOM 3885 N N . ALA A 1 550 ? -0.589 -7.539 -17.725 1.00 94.12 550 ALA A N 1
ATOM 3886 C CA . ALA A 1 550 ? -1.219 -7.460 -19.041 1.00 94.12 550 ALA A CA 1
ATOM 3887 C C . ALA A 1 550 ? -0.236 -7.719 -20.191 1.00 94.12 550 ALA A C 1
ATOM 3889 O O . ALA A 1 550 ? -0.541 -8.494 -21.099 1.00 94.12 550 ALA A O 1
ATOM 3890 N N . ARG A 1 551 ? 0.959 -7.118 -20.139 1.00 91.06 551 ARG A N 1
ATOM 3891 C CA . ARG A 1 551 ? 2.007 -7.330 -21.149 1.00 91.06 551 ARG A CA 1
ATOM 3892 C C . ARG A 1 551 ? 2.510 -8.769 -21.146 1.00 91.06 551 ARG A C 1
ATOM 3894 O O . ARG A 1 551 ? 2.593 -9.373 -22.213 1.00 91.06 551 ARG A O 1
ATOM 3901 N N . CYS A 1 552 ? 2.752 -9.355 -19.973 1.00 90.81 552 CYS A N 1
ATOM 3902 C CA . CYS A 1 552 ? 3.114 -10.771 -19.849 1.00 90.81 552 CYS A CA 1
ATOM 3903 C C . CYS A 1 552 ? 2.027 -11.683 -20.437 1.00 90.81 552 CYS A C 1
ATOM 3905 O O . CYS A 1 552 ? 2.311 -12.588 -21.222 1.00 90.81 552 CYS A O 1
ATOM 3907 N N . MET A 1 553 ? 0.758 -11.408 -20.129 1.00 92.94 553 MET A N 1
ATOM 3908 C CA . MET A 1 553 ? -0.376 -12.140 -20.688 1.00 92.94 553 MET A CA 1
ATOM 3909 C C . MET A 1 553 ? -0.474 -11.992 -22.209 1.00 92.94 553 MET A C 1
ATOM 3911 O O . MET A 1 553 ? -0.848 -12.962 -22.866 1.00 92.94 553 MET A O 1
ATOM 3915 N N . ALA A 1 554 ? -0.125 -10.838 -22.778 1.00 90.56 554 ALA A N 1
ATOM 3916 C CA . ALA A 1 554 ? -0.066 -10.614 -24.224 1.00 90.56 554 ALA A CA 1
ATOM 3917 C C . ALA A 1 554 ? 1.183 -11.227 -24.894 1.00 90.56 554 ALA A C 1
ATOM 3919 O O . ALA A 1 554 ? 1.269 -11.247 -26.114 1.00 90.56 554 ALA A O 1
ATOM 3920 N N . GLY A 1 555 ? 2.137 -11.768 -24.126 1.00 87.94 555 GLY A N 1
ATOM 3921 C CA . GLY A 1 555 ? 3.398 -12.298 -24.661 1.00 87.94 555 GLY A CA 1
ATOM 3922 C C . GLY A 1 555 ? 4.437 -11.219 -24.989 1.00 87.94 555 GLY A C 1
ATOM 3923 O O . GLY A 1 555 ? 5.368 -11.484 -25.739 1.00 87.94 555 GLY A O 1
ATOM 3924 N N . LEU A 1 556 ? 4.281 -10.018 -24.425 1.00 82.00 556 LEU A N 1
ATOM 3925 C CA . LEU A 1 556 ? 5.144 -8.848 -24.623 1.00 82.00 556 LEU A CA 1
ATOM 3926 C C . LEU A 1 556 ? 6.123 -8.627 -23.456 1.00 82.00 556 LEU A C 1
ATOM 3928 O O . LEU A 1 556 ? 6.559 -7.504 -23.214 1.00 82.00 556 LEU A O 1
ATOM 3932 N N . SER A 1 557 ? 6.422 -9.664 -22.674 1.00 68.88 557 SER A N 1
ATOM 3933 C CA . SER A 1 557 ? 7.417 -9.578 -21.604 1.00 68.88 557 SER A CA 1
ATOM 3934 C C . SER A 1 557 ? 8.823 -9.711 -22.194 1.00 68.88 557 SER A C 1
ATOM 3936 O O . SER A 1 557 ? 9.236 -10.824 -22.518 1.00 68.88 557 SER A O 1
ATOM 3938 N N . ASP A 1 558 ? 9.549 -8.605 -22.331 1.00 58.66 558 ASP A N 1
ATOM 3939 C CA . ASP A 1 558 ? 10.998 -8.607 -22.555 1.00 58.66 558 ASP A CA 1
ATOM 3940 C C . ASP A 1 558 ? 11.753 -8.089 -21.313 1.00 58.66 558 ASP A C 1
ATOM 3942 O O . ASP A 1 558 ? 11.163 -7.479 -20.415 1.00 58.66 558 ASP A O 1
ATOM 3946 N N . GLU A 1 559 ? 13.061 -8.373 -21.242 1.00 50.69 559 GLU A N 1
ATOM 3947 C CA . GLU A 1 559 ? 13.938 -7.978 -20.120 1.00 50.69 559 GLU A CA 1
ATOM 3948 C C . GLU A 1 559 ? 13.959 -6.450 -19.900 1.00 50.69 559 GLU A C 1
ATOM 3950 O O . GLU A 1 559 ? 14.082 -5.973 -18.769 1.00 50.69 559 GLU A O 1
ATOM 3955 N N . LEU A 1 560 ? 13.762 -5.671 -20.969 1.00 44.94 560 LEU A N 1
ATOM 3956 C CA . LEU A 1 560 ? 13.690 -4.207 -20.938 1.00 44.94 560 LEU A CA 1
ATOM 3957 C C . LEU A 1 560 ? 12.377 -3.700 -20.317 1.00 44.94 560 LEU A C 1
ATOM 3959 O O . LEU A 1 560 ? 12.394 -2.725 -19.566 1.00 44.94 560 LEU A O 1
ATOM 3963 N N . ALA A 1 561 ? 11.245 -4.367 -20.564 1.00 47.88 561 ALA A N 1
ATOM 3964 C CA . ALA A 1 561 ? 9.952 -4.033 -19.971 1.00 47.88 561 ALA A CA 1
ATOM 3965 C C . ALA A 1 561 ? 9.872 -4.387 -18.480 1.00 47.88 561 ALA A C 1
ATOM 3967 O O . ALA A 1 561 ? 9.123 -3.738 -17.748 1.00 47.88 561 ALA A O 1
ATOM 3968 N N . SER A 1 562 ? 10.626 -5.384 -18.008 1.00 54.84 562 SER A N 1
ATOM 3969 C CA . SER A 1 562 ? 10.825 -5.618 -16.571 1.00 54.84 562 SER A CA 1
ATOM 3970 C C . SER A 1 562 ? 11.728 -4.575 -15.915 1.00 54.84 562 SER A C 1
ATOM 3972 O O . SER A 1 562 ? 11.447 -4.161 -14.791 1.00 54.84 562 SER A O 1
ATOM 3974 N N . GLY A 1 563 ? 12.771 -4.134 -16.629 1.00 54.47 563 GLY A N 1
ATOM 3975 C CA . GLY A 1 563 ? 13.898 -3.389 -16.067 1.00 54.47 563 GLY A CA 1
ATOM 3976 C C . GLY A 1 563 ? 13.535 -2.080 -15.368 1.00 54.47 563 GLY A C 1
ATOM 3977 O O . GLY A 1 563 ? 14.144 -1.774 -14.358 1.00 54.47 563 GLY A O 1
ATOM 3978 N N . PHE A 1 564 ? 12.515 -1.349 -15.833 1.00 62.72 564 PHE A N 1
ATOM 3979 C CA . PHE A 1 564 ? 12.111 -0.069 -15.221 1.00 62.72 564 PHE A CA 1
ATOM 3980 C C . PHE A 1 564 ? 11.025 -0.202 -14.142 1.00 62.72 564 PHE A C 1
ATOM 3982 O O . PHE A 1 564 ? 10.920 0.633 -13.249 1.00 62.72 564 PHE A O 1
ATOM 3989 N N . ASN A 1 565 ? 10.160 -1.214 -14.236 1.00 72.19 565 ASN A N 1
ATOM 3990 C CA . ASN A 1 565 ? 8.939 -1.280 -13.421 1.00 72.19 565 ASN A CA 1
ATOM 3991 C C . ASN A 1 565 ? 9.218 -1.653 -11.958 1.00 72.19 565 ASN A C 1
ATOM 3993 O O . ASN A 1 565 ? 8.454 -1.289 -11.062 1.00 72.19 565 ASN A O 1
ATOM 3997 N N . PHE A 1 566 ? 10.302 -2.390 -11.723 1.00 85.19 566 PHE A N 1
ATOM 3998 C CA . PHE A 1 566 ? 10.633 -2.958 -10.419 1.00 85.19 566 PHE A CA 1
ATOM 3999 C C . PHE A 1 566 ? 12.081 -2.659 -10.011 1.00 85.19 566 PHE A C 1
ATOM 4001 O O . PHE A 1 566 ? 12.677 -3.423 -9.263 1.00 85.19 566 PHE A O 1
ATOM 4008 N N . GLU A 1 567 ? 12.663 -1.563 -10.508 1.00 85.75 567 GLU A N 1
ATOM 4009 C CA . GLU A 1 567 ? 14.043 -1.151 -10.200 1.00 85.75 567 GLU A CA 1
ATOM 4010 C C . GLU A 1 567 ? 14.148 -0.467 -8.831 1.00 85.75 567 GLU A C 1
ATOM 4012 O O . GLU A 1 567 ? 15.021 -0.785 -8.019 1.00 85.75 567 GLU A O 1
ATOM 4017 N N . LEU A 1 568 ? 13.208 0.444 -8.567 1.00 89.56 568 LEU A N 1
ATOM 4018 C CA . LEU A 1 568 ? 13.202 1.332 -7.413 1.00 89.56 568 LEU A CA 1
ATOM 4019 C C . LEU A 1 568 ? 11.818 1.376 -6.771 1.00 89.56 568 LEU A C 1
ATOM 4021 O O . LEU A 1 568 ? 10.796 1.487 -7.451 1.00 89.56 568 LEU A O 1
ATOM 4025 N N . PHE A 1 569 ? 11.772 1.323 -5.442 1.00 92.75 569 PHE A N 1
ATOM 4026 C CA . PHE A 1 569 ? 10.561 1.650 -4.706 1.00 92.75 569 PHE A CA 1
ATOM 4027 C C . PHE A 1 569 ? 10.288 3.159 -4.771 1.00 92.75 569 PHE A C 1
ATOM 4029 O O . PHE A 1 569 ? 11.095 3.954 -4.294 1.00 92.75 569 PHE A O 1
ATOM 4036 N N . THR A 1 570 ? 9.134 3.551 -5.314 1.00 92.81 570 THR A N 1
ATOM 4037 C CA . THR A 1 570 ? 8.688 4.948 -5.344 1.00 92.81 570 THR A CA 1
ATOM 4038 C C . THR A 1 570 ? 7.248 5.074 -4.851 1.00 92.81 570 THR A C 1
ATOM 4040 O O . THR A 1 570 ? 6.342 4.314 -5.232 1.00 92.81 570 THR A O 1
ATOM 4043 N N . HIS A 1 571 ? 7.012 6.040 -3.965 1.00 92.81 571 HIS A N 1
ATOM 4044 C CA . HIS A 1 571 ? 5.667 6.340 -3.498 1.00 92.81 571 HIS A CA 1
ATOM 4045 C C . HIS A 1 571 ? 5.507 7.805 -3.101 1.00 92.81 571 HIS A C 1
ATOM 4047 O O . HIS A 1 571 ? 6.300 8.329 -2.324 1.00 92.81 571 HIS A O 1
ATOM 4053 N N . VAL A 1 572 ? 4.437 8.431 -3.595 1.00 91.94 572 VAL A N 1
ATOM 4054 C CA . VAL A 1 572 ? 3.982 9.757 -3.168 1.00 91.94 572 VAL A CA 1
ATOM 4055 C C . VAL A 1 572 ? 2.638 9.597 -2.472 1.00 91.94 572 VAL A C 1
ATOM 4057 O O . VAL A 1 572 ? 1.719 8.977 -3.013 1.00 91.94 572 VAL A O 1
ATOM 4060 N N . THR A 1 573 ? 2.522 10.155 -1.274 1.00 89.62 573 THR A N 1
ATOM 4061 C CA . THR A 1 573 ? 1.284 10.176 -0.492 1.00 89.62 573 THR A CA 1
ATOM 4062 C C . THR A 1 573 ? 1.178 11.467 0.317 1.00 89.62 573 THR A C 1
ATOM 4064 O O . THR A 1 573 ? 2.042 12.342 0.232 1.00 89.62 573 THR A O 1
ATOM 4067 N N . ARG A 1 574 ? 0.103 11.620 1.089 1.00 88.25 574 ARG A N 1
ATOM 4068 C CA . ARG A 1 574 ? -0.067 12.721 2.033 1.00 88.25 574 ARG A CA 1
ATOM 4069 C C . ARG A 1 574 ? -0.417 12.184 3.408 1.00 88.25 574 ARG A C 1
ATOM 4071 O O . ARG A 1 574 ? -1.383 11.447 3.554 1.00 88.25 574 ARG A O 1
ATOM 4078 N N . PHE A 1 575 ? 0.338 12.599 4.417 1.00 89.62 575 PHE A N 1
ATOM 4079 C CA . PHE A 1 575 ? 0.049 12.288 5.813 1.00 89.62 575 PHE A CA 1
ATOM 4080 C C . PHE A 1 575 ? 0.038 13.572 6.631 1.00 89.62 575 PHE A C 1
ATOM 4082 O O . PHE A 1 575 ? 0.920 14.415 6.484 1.00 89.62 575 PHE A O 1
ATOM 4089 N N . LEU A 1 576 ? -0.976 13.721 7.491 1.00 86.81 576 LEU A N 1
ATOM 4090 C CA . LEU A 1 576 ? -1.144 14.886 8.373 1.00 86.81 576 LEU A CA 1
ATOM 4091 C C . LEU A 1 576 ? -1.084 16.237 7.626 1.00 86.81 576 LEU A C 1
ATOM 4093 O O . LEU A 1 576 ? -0.547 17.217 8.134 1.00 86.81 576 LEU A O 1
ATOM 4097 N N . GLY A 1 577 ? -1.602 16.271 6.392 1.00 80.56 577 GLY A N 1
ATOM 4098 C CA . GLY A 1 577 ? -1.601 17.451 5.519 1.00 80.56 577 GLY A CA 1
ATOM 4099 C C . GLY A 1 577 ? -0.330 17.654 4.680 1.00 80.56 577 GLY A C 1
ATOM 4100 O O . GLY A 1 577 ? -0.381 18.372 3.681 1.00 80.56 577 GLY A O 1
ATOM 4101 N N . SER A 1 578 ? 0.777 16.982 4.996 1.00 88.06 578 SER A N 1
ATOM 4102 C CA . SER A 1 578 ? 2.045 17.133 4.272 1.00 88.06 578 SER A CA 1
ATOM 4103 C C . SER A 1 578 ? 2.180 16.129 3.131 1.00 88.06 578 SER A C 1
ATOM 4105 O O . SER A 1 578 ? 1.818 14.962 3.281 1.00 88.06 578 SER A O 1
ATOM 4107 N N . LYS A 1 579 ? 2.735 16.572 1.995 1.00 92.06 579 LYS A N 1
ATOM 4108 C CA . LYS A 1 579 ? 3.255 15.677 0.949 1.00 92.06 579 LYS A CA 1
ATOM 4109 C C . LYS A 1 579 ? 4.368 14.825 1.552 1.00 92.06 579 LYS A C 1
ATOM 4111 O O . LYS A 1 579 ? 5.187 15.347 2.299 1.00 92.06 579 LYS A O 1
ATOM 4116 N N . VAL A 1 580 ? 4.360 13.532 1.258 1.00 94.12 580 VAL A N 1
ATOM 4117 C CA . VAL A 1 580 ? 5.368 12.569 1.694 1.00 94.12 580 VAL A CA 1
ATOM 4118 C C . VAL A 1 580 ? 5.825 11.779 0.479 1.00 94.12 580 VAL A C 1
ATOM 4120 O O . VAL A 1 580 ? 5.003 11.171 -0.210 1.00 94.12 580 VAL A O 1
ATOM 4123 N N . VAL A 1 581 ? 7.130 11.774 0.237 1.00 95.81 581 VAL A N 1
ATOM 4124 C CA . VAL A 1 581 ? 7.784 11.010 -0.824 1.00 95.81 581 VAL A CA 1
ATOM 4125 C C . VAL A 1 581 ? 8.709 9.982 -0.186 1.00 95.81 581 VAL A C 1
ATOM 4127 O O . VAL A 1 581 ? 9.494 10.304 0.706 1.00 95.81 581 VAL A O 1
ATOM 4130 N N . LEU A 1 582 ? 8.600 8.739 -0.644 1.00 95.69 582 LEU A N 1
ATOM 4131 C CA . LEU A 1 582 ? 9.398 7.605 -0.193 1.00 95.69 582 LEU A CA 1
ATOM 4132 C C . LEU A 1 582 ? 10.153 7.030 -1.392 1.00 95.69 582 LEU A C 1
ATOM 4134 O O . LEU A 1 582 ? 9.523 6.639 -2.381 1.00 95.69 582 LEU A O 1
ATOM 4138 N N . LEU A 1 583 ? 11.481 6.976 -1.290 1.00 96.00 583 LEU A N 1
ATOM 4139 C CA . LEU A 1 583 ? 12.379 6.523 -2.354 1.00 96.00 583 LEU A CA 1
ATOM 4140 C C . LEU A 1 583 ? 13.282 5.388 -1.875 1.00 96.00 583 LEU A C 1
ATOM 4142 O O . LEU A 1 583 ? 13.913 5.494 -0.823 1.00 96.00 583 LEU A O 1
ATOM 4146 N N . GLY A 1 584 ? 13.373 4.324 -2.672 1.00 95.06 584 GLY A N 1
ATOM 4147 C CA . GLY A 1 584 ? 14.251 3.181 -2.436 1.00 95.06 584 GLY A CA 1
ATOM 4148 C C . GLY A 1 584 ? 14.038 2.530 -1.076 1.00 95.06 584 GLY A C 1
ATOM 4149 O O . GLY A 1 584 ? 12.908 2.398 -0.601 1.00 95.06 584 GLY A O 1
ATOM 4150 N N . LEU A 1 585 ? 15.134 2.138 -0.432 1.00 94.25 585 LEU A N 1
ATOM 4151 C CA . LEU A 1 585 ? 15.158 1.555 0.912 1.00 94.25 585 LEU A CA 1
ATOM 4152 C C . LEU A 1 585 ? 15.030 2.664 1.966 1.00 94.25 585 LEU A C 1
ATOM 4154 O O . LEU A 1 585 ? 15.884 2.832 2.838 1.00 94.25 585 LEU A O 1
ATOM 4158 N N . TYR A 1 586 ? 13.971 3.470 1.843 1.00 93.00 586 TYR A N 1
ATOM 4159 C CA . TYR A 1 586 ? 13.771 4.723 2.569 1.00 93.00 586 TYR A CA 1
ATOM 4160 C C . TYR A 1 586 ? 13.899 4.575 4.088 1.00 93.00 586 TYR A C 1
ATOM 4162 O O . TYR A 1 586 ? 14.321 5.515 4.754 1.00 93.00 586 TYR A O 1
ATOM 4170 N N . ASN A 1 587 ? 13.568 3.414 4.654 1.00 88.69 587 ASN A N 1
ATOM 4171 C CA . ASN A 1 587 ? 13.658 3.129 6.088 1.00 88.69 587 ASN A CA 1
ATOM 4172 C C . ASN A 1 587 ? 14.648 1.999 6.409 1.00 88.69 587 ASN A C 1
ATOM 4174 O O . ASN A 1 587 ? 14.496 1.315 7.414 1.00 88.69 587 ASN A O 1
ATOM 4178 N N . GLY A 1 588 ? 15.627 1.762 5.532 1.00 88.19 588 GLY A N 1
ATOM 4179 C CA . GLY A 1 588 ? 16.618 0.700 5.711 1.00 88.19 588 GLY A CA 1
ATOM 4180 C C . GLY A 1 588 ? 16.046 -0.701 5.528 1.00 88.19 588 GLY A C 1
ATOM 4181 O O . GLY A 1 588 ? 16.618 -1.667 6.030 1.00 88.19 588 GLY A O 1
ATOM 4182 N N . GLN A 1 589 ? 14.923 -0.823 4.811 1.00 87.88 589 GLN A N 1
ATOM 4183 C CA . GLN A 1 589 ? 14.388 -2.126 4.436 1.00 87.88 589 GLN A CA 1
ATOM 4184 C C . GLN A 1 589 ? 15.504 -2.944 3.795 1.00 87.88 589 GLN A C 1
ATOM 4186 O O . GLN A 1 589 ? 16.214 -2.435 2.931 1.00 87.88 589 GLN A O 1
ATOM 4191 N N . ARG A 1 590 ? 15.611 -4.225 4.156 1.00 85.19 590 ARG A N 1
ATOM 4192 C CA . ARG A 1 590 ? 16.586 -5.168 3.576 1.00 85.19 590 ARG A CA 1
ATOM 4193 C C . ARG A 1 590 ? 18.040 -4.916 3.984 1.00 85.19 590 ARG A C 1
ATOM 4195 O O . ARG A 1 590 ? 18.914 -5.656 3.543 1.00 85.19 590 ARG A O 1
ATOM 4202 N N . LEU A 1 591 ? 18.303 -3.908 4.815 1.00 88.44 591 LEU A N 1
ATOM 4203 C CA . LEU A 1 591 ? 19.633 -3.596 5.337 1.00 88.44 591 LEU A CA 1
ATOM 4204 C C . LEU A 1 591 ? 19.824 -4.117 6.769 1.00 88.44 591 LEU A C 1
ATOM 4206 O O . LEU A 1 591 ? 20.789 -3.758 7.432 1.00 88.44 591 LEU A O 1
ATOM 4210 N N . GLU A 1 592 ? 18.932 -4.982 7.264 1.00 86.88 592 GLU A N 1
ATOM 4211 C CA . GLU A 1 592 ? 18.937 -5.445 8.661 1.00 86.88 592 GLU A CA 1
ATOM 4212 C C . GLU A 1 592 ? 20.182 -6.269 9.024 1.00 86.88 592 GLU A C 1
ATOM 4214 O O . GLU A 1 592 ? 20.493 -6.427 10.202 1.00 86.88 592 GLU A O 1
ATOM 4219 N N . GLN A 1 593 ? 20.857 -6.834 8.020 1.00 87.62 593 GLN A N 1
ATOM 4220 C CA . GLN A 1 593 ? 22.076 -7.631 8.185 1.00 87.62 593 GLN A CA 1
ATOM 4221 C C . GLN A 1 593 ? 23.354 -6.835 7.896 1.00 87.62 593 GLN A C 1
ATOM 4223 O O . GLN A 1 593 ? 24.449 -7.370 8.071 1.00 87.62 593 GLN A O 1
ATOM 4228 N N . GLU A 1 594 ? 23.237 -5.590 7.430 1.00 90.31 594 GLU A N 1
ATOM 4229 C CA . GLU A 1 594 ? 24.406 -4.756 7.162 1.00 90.31 594 GLU A CA 1
ATOM 4230 C C . GLU A 1 594 ? 25.034 -4.274 8.482 1.00 90.31 594 GLU A C 1
ATOM 4232 O O . GLU A 1 594 ? 24.313 -4.002 9.449 1.00 90.31 594 GLU A O 1
ATOM 4237 N N . PRO A 1 595 ? 26.372 -4.154 8.558 1.00 90.88 595 PRO A N 1
ATOM 4238 C CA . PRO A 1 595 ? 27.030 -3.600 9.733 1.00 90.88 595 PRO A CA 1
ATOM 4239 C C . PRO A 1 595 ? 26.550 -2.170 10.004 1.00 90.88 595 PRO A C 1
ATOM 4241 O O . PRO A 1 595 ? 26.494 -1.337 9.098 1.00 90.88 595 PRO A O 1
ATOM 4244 N N . VAL A 1 596 ? 26.226 -1.861 11.260 1.00 87.94 596 VAL A N 1
ATOM 4245 C CA . VAL A 1 596 ? 25.713 -0.538 11.668 1.00 87.94 596 VAL A CA 1
ATOM 4246 C C . VAL A 1 596 ? 26.710 0.569 11.303 1.00 87.94 596 VAL A C 1
ATOM 4248 O O . VAL A 1 596 ? 26.319 1.664 10.907 1.00 87.94 596 VAL A O 1
ATOM 4251 N N . GLU A 1 597 ? 28.007 0.275 11.373 1.00 89.75 597 GLU A N 1
ATOM 4252 C CA . GLU A 1 597 ? 29.092 1.173 10.991 1.00 89.75 597 GLU A CA 1
ATOM 4253 C C . GLU A 1 597 ? 29.155 1.489 9.490 1.00 89.75 597 GLU A C 1
ATOM 4255 O O . GLU A 1 597 ? 29.753 2.507 9.138 1.00 89.75 597 GLU A O 1
ATOM 4260 N N . ASP A 1 598 ? 28.518 0.695 8.629 1.00 92.50 598 ASP A N 1
ATOM 4261 C CA . ASP A 1 598 ? 28.441 0.924 7.182 1.00 92.50 598 ASP A CA 1
ATOM 4262 C C . ASP A 1 598 ? 27.211 1.758 6.790 1.00 92.50 598 ASP A C 1
ATOM 4264 O O . ASP A 1 598 ? 27.152 2.281 5.674 1.00 92.50 598 ASP A O 1
ATOM 4268 N N . VAL A 1 599 ? 26.240 1.904 7.698 1.00 92.81 599 VAL A N 1
ATOM 4269 C CA . VAL A 1 599 ? 25.003 2.657 7.471 1.00 92.81 599 VAL A CA 1
ATOM 4270 C C . VAL A 1 599 ? 25.131 4.065 8.053 1.00 92.81 599 VAL A C 1
ATOM 4272 O O . VAL A 1 599 ? 25.527 4.261 9.205 1.00 92.81 599 VAL A O 1
ATOM 4275 N N . ARG A 1 600 ? 24.797 5.081 7.255 1.00 92.75 600 ARG A N 1
ATOM 4276 C CA . ARG A 1 600 ? 24.767 6.488 7.680 1.00 92.75 600 ARG A CA 1
ATOM 4277 C C . ARG A 1 600 ? 23.411 7.103 7.383 1.00 92.75 600 ARG A C 1
ATOM 4279 O O . ARG A 1 600 ? 22.849 6.897 6.311 1.00 92.75 600 ARG A O 1
ATOM 4286 N N . LEU A 1 601 ? 22.910 7.871 8.343 1.00 92.31 601 LEU A N 1
ATOM 4287 C CA . LEU A 1 601 ? 21.673 8.630 8.231 1.00 92.31 601 LEU A CA 1
ATOM 4288 C C . LEU A 1 601 ? 21.995 10.112 8.367 1.00 92.31 601 LEU A C 1
ATOM 4290 O O . LEU A 1 601 ? 22.680 10.517 9.308 1.00 92.31 601 LEU A O 1
ATOM 4294 N N . TYR A 1 602 ? 21.469 10.904 7.441 1.00 93.19 602 TYR A N 1
ATOM 4295 C CA . TYR A 1 602 ? 21.465 12.357 7.544 1.00 93.19 602 TYR A CA 1
ATOM 4296 C C . TYR A 1 602 ? 20.030 12.844 7.441 1.00 93.19 602 TYR A C 1
ATOM 4298 O O . TYR A 1 602 ? 19.266 12.348 6.609 1.00 93.19 602 TYR A O 1
ATOM 4306 N N . SER A 1 603 ? 19.666 13.807 8.281 1.00 94.12 603 SER A N 1
ATOM 4307 C CA . SER A 1 603 ? 18.357 14.447 8.258 1.00 94.12 603 SER A CA 1
ATOM 4308 C C . SER A 1 603 ? 18.483 15.965 8.375 1.00 94.12 603 SER A C 1
ATOM 4310 O O . SER A 1 603 ? 19.447 16.493 8.935 1.00 94.12 603 SER A O 1
ATOM 4312 N N . ARG A 1 604 ? 17.506 16.674 7.808 1.00 93.12 604 ARG A N 1
ATOM 4313 C CA . ARG A 1 604 ? 17.374 18.128 7.892 1.00 93.12 604 ARG A CA 1
ATOM 4314 C C . ARG A 1 604 ? 15.905 18.519 7.979 1.00 93.12 604 ARG A C 1
ATOM 4316 O O . ARG A 1 604 ? 15.092 18.075 7.171 1.00 93.12 604 ARG A O 1
ATOM 4323 N N . GLU A 1 605 ? 15.605 19.420 8.907 1.00 94.00 605 GLU A N 1
ATOM 4324 C CA . GLU A 1 605 ? 14.382 20.225 8.902 1.00 94.00 605 GLU A CA 1
ATOM 4325 C C . GLU A 1 605 ? 14.652 21.576 8.228 1.00 94.00 605 GLU A C 1
ATOM 4327 O O . GLU A 1 605 ? 15.746 22.135 8.337 1.00 94.00 605 GLU A O 1
ATOM 4332 N N . GLY A 1 606 ? 13.661 22.105 7.520 1.00 91.44 606 GLY A N 1
ATOM 4333 C CA . GLY A 1 606 ? 13.766 23.373 6.809 1.00 91.44 606 GLY A CA 1
ATOM 4334 C C . GLY A 1 606 ? 12.402 23.961 6.476 1.00 91.44 606 GLY A C 1
ATOM 4335 O O . GLY A 1 606 ? 11.379 23.521 6.995 1.00 91.44 606 GLY A O 1
ATOM 4336 N N . GLU A 1 607 ? 12.402 24.943 5.586 1.00 91.06 607 GLU A N 1
ATOM 4337 C CA . GLU A 1 607 ? 11.204 25.552 5.012 1.00 91.06 607 GLU A CA 1
ATOM 4338 C C . GLU A 1 607 ? 11.292 25.440 3.491 1.00 91.06 607 GLU A C 1
ATOM 4340 O O . GLU A 1 607 ? 12.379 25.569 2.922 1.00 91.06 607 GLU A O 1
ATOM 4345 N N . ALA A 1 608 ? 10.157 25.195 2.841 1.00 88.75 608 ALA A N 1
ATOM 4346 C CA . ALA A 1 608 ? 10.076 25.139 1.391 1.00 88.75 608 ALA A CA 1
ATOM 4347 C C . ALA A 1 608 ? 10.424 26.504 0.780 1.00 88.75 608 ALA A C 1
ATOM 4349 O O . ALA A 1 608 ? 10.003 27.549 1.286 1.00 88.75 608 ALA A O 1
ATOM 4350 N N . GLU A 1 609 ? 11.142 26.504 -0.343 1.00 85.25 609 GLU A N 1
ATOM 4351 C CA . GLU A 1 609 ? 11.572 27.736 -1.022 1.00 85.25 609 GLU A CA 1
ATOM 4352 C C . GLU A 1 609 ? 10.398 28.609 -1.483 1.00 85.25 609 GLU A C 1
ATOM 4354 O O . GLU A 1 609 ? 10.485 29.838 -1.507 1.00 85.25 609 GLU A O 1
ATOM 4359 N N . ASP A 1 610 ? 9.274 27.978 -1.825 1.00 85.12 610 ASP A N 1
ATOM 4360 C CA . ASP A 1 610 ? 8.037 28.649 -2.224 1.00 85.12 610 ASP A CA 1
ATOM 4361 C C . ASP A 1 610 ? 7.203 29.154 -1.030 1.00 85.12 610 ASP A C 1
ATOM 4363 O O . ASP A 1 610 ? 6.146 29.765 -1.220 1.00 85.12 610 ASP A O 1
ATOM 4367 N N . GLY A 1 611 ? 7.672 28.919 0.200 1.00 85.75 611 GLY A N 1
ATOM 4368 C CA . GLY A 1 611 ? 6.987 29.267 1.439 1.00 85.75 611 GLY A CA 1
ATOM 4369 C C . GLY A 1 611 ? 5.739 28.425 1.721 1.00 85.75 611 GLY A C 1
ATOM 4370 O O . GLY A 1 611 ? 4.907 28.834 2.533 1.00 85.75 611 GLY A O 1
ATOM 4371 N N . SER A 1 612 ? 5.573 27.272 1.059 1.00 84.94 612 SER A N 1
ATOM 4372 C CA . SER A 1 612 ? 4.429 26.363 1.256 1.00 84.94 612 SER A CA 1
ATOM 4373 C C . SER A 1 612 ? 4.383 25.718 2.646 1.00 84.94 612 SER A C 1
ATOM 4375 O O . SER A 1 612 ? 3.323 25.249 3.074 1.00 84.94 612 SER A O 1
ATOM 4377 N N . GLY A 1 613 ? 5.497 25.752 3.375 1.00 89.31 613 GLY A N 1
ATOM 4378 C CA . GLY A 1 613 ? 5.598 25.371 4.774 1.00 89.31 613 GLY A CA 1
ATOM 4379 C C . GLY A 1 613 ? 6.863 24.567 5.063 1.00 89.31 613 GLY A C 1
ATOM 4380 O O . GLY A 1 613 ? 7.761 24.485 4.224 1.00 89.31 613 GLY A O 1
ATOM 4381 N N . PRO A 1 614 ? 6.926 23.936 6.241 1.00 91.94 614 PRO A N 1
ATOM 4382 C CA . PRO A 1 614 ? 8.134 23.275 6.684 1.00 91.94 614 PRO A CA 1
ATOM 4383 C C . PRO A 1 614 ? 8.351 21.959 5.961 1.00 91.94 614 PRO A C 1
ATOM 4385 O O . PRO A 1 614 ? 7.414 21.217 5.645 1.00 91.94 614 PRO A O 1
ATOM 4388 N N . THR A 1 615 ? 9.625 21.655 5.784 1.00 95.06 615 THR A N 1
ATOM 4389 C CA . THR A 1 615 ? 10.119 20.486 5.076 1.00 95.06 615 THR A CA 1
ATOM 4390 C C . THR A 1 615 ? 10.969 19.620 5.986 1.00 95.06 615 THR A C 1
ATOM 4392 O O . THR A 1 615 ? 11.689 20.132 6.843 1.00 95.06 615 THR A O 1
ATOM 4395 N N . PHE A 1 616 ? 10.952 18.317 5.740 1.00 95.75 616 PHE A N 1
ATOM 4396 C CA . PHE A 1 616 ? 11.891 17.375 6.335 1.00 95.75 616 PHE A CA 1
ATOM 4397 C C . PHE A 1 616 ? 12.481 16.495 5.241 1.00 95.75 616 PHE A C 1
ATOM 4399 O O . PHE A 1 616 ? 11.756 15.962 4.403 1.00 95.75 616 PHE A O 1
ATOM 4406 N N . VAL A 1 617 ? 13.797 16.336 5.263 1.00 96.12 617 VAL A N 1
ATOM 4407 C CA . VAL A 1 617 ? 14.540 15.481 4.341 1.00 96.12 617 VAL A CA 1
ATOM 4408 C C . VAL A 1 617 ? 15.368 14.524 5.172 1.00 96.12 617 VAL A C 1
ATOM 4410 O O . VAL A 1 617 ? 16.098 14.957 6.058 1.00 96.12 617 VAL A O 1
ATOM 4413 N N . ARG A 1 618 ? 15.292 13.231 4.866 1.00 96.00 618 ARG A N 1
ATOM 4414 C CA . ARG A 1 618 ? 16.205 12.223 5.400 1.00 96.00 618 ARG A CA 1
ATOM 4415 C C . ARG A 1 618 ? 16.724 11.340 4.286 1.00 96.00 618 ARG A C 1
ATOM 4417 O O . ARG A 1 618 ? 15.951 10.880 3.451 1.00 96.00 618 ARG A O 1
ATOM 4424 N N . VAL A 1 619 ? 18.015 11.047 4.336 1.00 95.94 619 VAL A N 1
ATOM 4425 C CA . VAL A 1 619 ? 18.703 10.142 3.414 1.00 95.94 619 VAL A CA 1
ATOM 4426 C C . VAL A 1 619 ? 19.411 9.032 4.179 1.00 95.94 619 VAL A C 1
ATOM 4428 O O . VAL A 1 619 ? 19.880 9.232 5.302 1.00 95.94 619 VAL A O 1
ATOM 4431 N N . LEU A 1 620 ? 19.465 7.851 3.567 1.00 94.94 620 LEU A N 1
ATOM 4432 C CA . LEU A 1 620 ? 20.133 6.665 4.090 1.00 94.94 620 LEU A CA 1
ATOM 4433 C C . LEU A 1 620 ? 21.217 6.224 3.117 1.00 94.94 620 LEU A C 1
ATOM 4435 O O . LEU A 1 620 ? 20.926 5.894 1.966 1.00 94.94 620 LEU A O 1
ATOM 4439 N N . LEU A 1 621 ? 22.457 6.192 3.597 1.00 95.44 621 LEU A N 1
ATOM 4440 C CA . LEU A 1 621 ? 23.617 5.745 2.842 1.00 95.44 621 LEU A CA 1
ATOM 4441 C C . LEU A 1 621 ? 24.114 4.399 3.378 1.00 95.44 621 LEU A C 1
ATOM 4443 O O . LEU A 1 621 ? 24.193 4.205 4.590 1.00 95.44 621 LEU A O 1
ATOM 4447 N N . LEU A 1 622 ? 24.511 3.505 2.474 1.00 95.38 622 LEU A N 1
ATOM 4448 C CA . LEU A 1 622 ? 25.252 2.278 2.773 1.00 95.38 622 LEU A CA 1
ATOM 4449 C C . LEU A 1 622 ? 26.614 2.361 2.085 1.00 95.38 622 LEU A C 1
ATOM 4451 O O . LEU A 1 622 ? 26.681 2.469 0.859 1.00 95.38 622 LEU A O 1
ATOM 4455 N N . ARG A 1 623 ? 27.703 2.320 2.864 1.00 94.81 623 ARG A N 1
ATOM 4456 C CA . ARG A 1 623 ? 29.089 2.414 2.360 1.00 94.81 623 ARG A CA 1
ATOM 4457 C C . ARG A 1 623 ? 29.287 3.598 1.401 1.00 94.81 623 ARG A C 1
ATOM 4459 O O . ARG A 1 623 ? 29.852 3.446 0.321 1.00 94.81 623 ARG A O 1
ATOM 4466 N N . GLY A 1 624 ? 28.749 4.757 1.782 1.00 93.44 624 GLY A N 1
ATOM 4467 C CA . GLY A 1 624 ? 28.841 5.995 1.005 1.00 93.44 624 GLY A CA 1
ATOM 4468 C C . GLY A 1 624 ? 27.815 6.154 -0.116 1.00 93.44 624 GLY A C 1
ATOM 4469 O O . GLY A 1 624 ? 27.687 7.251 -0.641 1.00 93.44 624 GLY A O 1
ATOM 4470 N N . ARG A 1 625 ? 27.040 5.126 -0.477 1.00 95.62 625 ARG A N 1
ATOM 4471 C CA . ARG A 1 625 ? 26.067 5.204 -1.582 1.00 95.62 625 ARG A CA 1
ATOM 4472 C C . ARG A 1 625 ? 24.655 5.399 -1.062 1.00 95.62 625 ARG A C 1
ATOM 4474 O O . ARG A 1 625 ? 24.258 4.727 -0.111 1.00 95.62 625 ARG A O 1
ATOM 4481 N N . LEU A 1 626 ? 23.881 6.274 -1.699 1.00 96.38 626 LEU A N 1
ATOM 4482 C CA . LEU A 1 626 ? 22.484 6.503 -1.335 1.00 96.38 626 LEU A CA 1
ATOM 4483 C C . LEU A 1 626 ? 21.644 5.251 -1.623 1.00 96.38 626 LEU A C 1
ATOM 4485 O O . LEU A 1 626 ? 21.734 4.676 -2.702 1.00 96.38 626 LEU A O 1
ATOM 4489 N N . GLN A 1 627 ? 20.852 4.810 -0.648 1.00 96.12 627 GLN A N 1
ATOM 4490 C CA . GLN A 1 627 ? 19.979 3.633 -0.762 1.00 96.12 627 GLN A CA 1
ATOM 4491 C C . GLN A 1 627 ? 18.497 3.991 -0.647 1.00 96.12 627 GLN A C 1
ATOM 4493 O O . GLN A 1 627 ? 17.637 3.278 -1.167 1.00 96.12 627 GLN A O 1
ATOM 4498 N N . GLY A 1 628 ? 18.175 5.083 0.045 1.00 96.50 628 GLY A N 1
ATOM 4499 C CA . GLY A 1 628 ? 16.799 5.526 0.191 1.00 96.50 628 GLY A CA 1
ATOM 4500 C C . GLY A 1 628 ? 16.664 6.908 0.808 1.00 96.50 628 GLY A C 1
ATOM 4501 O O . GLY A 1 628 ? 17.596 7.422 1.429 1.00 96.50 628 GLY A O 1
ATOM 4502 N N . ALA A 1 629 ? 15.482 7.496 0.638 1.00 96.94 629 ALA A N 1
ATOM 4503 C CA . ALA A 1 629 ? 15.160 8.815 1.160 1.00 96.94 629 ALA A CA 1
ATOM 4504 C C . ALA A 1 629 ? 13.690 8.943 1.585 1.00 96.94 629 ALA A C 1
ATOM 4506 O O . ALA A 1 629 ? 12.800 8.305 1.014 1.00 96.94 629 ALA A O 1
ATOM 4507 N N . VAL A 1 630 ? 13.451 9.803 2.576 1.00 97.38 630 VAL A N 1
ATOM 4508 C CA . VAL A 1 630 ? 12.126 10.269 3.006 1.00 97.38 630 VAL A CA 1
ATOM 4509 C C . VAL A 1 630 ? 12.088 11.783 2.862 1.00 97.38 630 VAL A C 1
ATOM 4511 O O . VAL A 1 630 ? 12.910 12.480 3.456 1.00 97.38 630 VAL A O 1
ATOM 4514 N N . LEU A 1 631 ? 11.119 12.285 2.100 1.00 96.81 631 LEU A N 1
ATOM 4515 C CA . LEU A 1 631 ? 10.898 13.715 1.891 1.00 96.81 631 LEU A CA 1
ATOM 4516 C C . LEU A 1 631 ? 9.504 14.072 2.381 1.00 96.81 631 LEU A C 1
ATOM 4518 O O . LEU A 1 631 ? 8.533 13.397 2.042 1.00 96.81 631 LEU A O 1
ATOM 4522 N N . VAL A 1 632 ? 9.399 15.122 3.183 1.00 95.81 632 VAL A N 1
ATOM 4523 C CA . VAL A 1 632 ? 8.136 15.645 3.697 1.00 95.81 632 VAL A CA 1
ATOM 4524 C C . VAL A 1 632 ? 8.049 17.127 3.359 1.00 95.81 632 VAL A C 1
ATOM 4526 O O . VAL A 1 632 ? 8.983 17.873 3.640 1.00 95.81 632 VAL A O 1
ATOM 4529 N N . GLY A 1 633 ? 6.917 17.551 2.801 1.00 93.81 633 GLY A N 1
ATOM 4530 C CA . GLY A 1 633 ? 6.726 18.901 2.263 1.00 93.81 633 GLY A CA 1
ATOM 4531 C C . GLY A 1 633 ? 7.178 19.024 0.805 1.00 93.81 633 GLY A C 1
ATOM 4532 O O . GLY A 1 633 ? 7.459 18.021 0.149 1.00 93.81 633 GLY A O 1
ATOM 4533 N N . GLU A 1 634 ? 7.203 20.251 0.286 1.00 93.75 634 GLU A N 1
ATOM 4534 C CA . GLU A 1 634 ? 7.730 20.540 -1.053 1.00 93.75 634 GLU A CA 1
ATOM 4535 C C . GLU A 1 634 ? 9.243 20.774 -0.949 1.00 93.75 634 GLU A C 1
ATOM 4537 O O . GLU A 1 634 ? 9.694 21.869 -0.622 1.00 93.75 634 GLU A O 1
ATOM 4542 N N . THR A 1 635 ? 10.027 19.710 -1.147 1.00 93.00 635 THR A N 1
ATOM 4543 C CA . THR A 1 635 ? 11.484 19.745 -0.934 1.00 93.00 635 THR A CA 1
ATOM 4544 C C . THR A 1 635 ? 12.272 20.118 -2.184 1.00 93.00 635 THR A C 1
ATOM 4546 O O . THR A 1 635 ? 13.376 20.627 -2.049 1.00 93.00 635 THR A O 1
ATOM 4549 N N . GLY A 1 636 ? 11.749 19.831 -3.383 1.00 90.88 636 GLY A N 1
ATOM 4550 C CA . GLY A 1 636 ? 12.453 20.066 -4.652 1.00 90.88 636 GLY A CA 1
ATOM 4551 C C . GLY A 1 636 ? 13.658 19.144 -4.888 1.00 90.88 636 GLY A C 1
ATOM 4552 O O . GLY A 1 636 ? 14.496 19.433 -5.732 1.00 90.88 636 GLY A O 1
ATOM 4553 N N . LEU A 1 637 ? 13.753 18.037 -4.146 1.00 93.19 637 LEU A N 1
ATOM 4554 C CA . LEU A 1 637 ? 14.895 17.109 -4.144 1.00 93.19 637 LEU A CA 1
ATOM 4555 C C . LEU A 1 637 ? 14.549 15.736 -4.733 1.00 93.19 637 LEU A C 1
ATOM 4557 O O . LEU A 1 637 ? 15.387 14.838 -4.760 1.00 93.19 637 LEU A O 1
ATOM 4561 N N . GLU A 1 638 ? 13.303 15.551 -5.164 1.00 94.44 638 GLU A N 1
ATOM 4562 C CA . GLU A 1 638 ? 12.742 14.273 -5.579 1.00 94.44 638 GLU A CA 1
ATOM 4563 C C . GLU A 1 638 ? 13.542 13.614 -6.711 1.00 94.44 638 GLU A C 1
ATOM 4565 O O . GLU A 1 638 ? 13.959 12.464 -6.574 1.00 94.44 638 GLU A O 1
ATOM 4570 N N . GLU A 1 639 ? 13.780 14.348 -7.800 1.00 93.75 639 GLU A N 1
ATOM 4571 C CA . GLU A 1 639 ? 14.492 13.848 -8.981 1.00 93.75 639 GLU A CA 1
ATOM 4572 C C . GLU A 1 639 ? 15.981 13.618 -8.695 1.00 93.75 639 GLU A C 1
ATOM 4574 O O . GLU A 1 639 ? 16.528 12.573 -9.044 1.00 93.75 639 GLU A O 1
ATOM 4579 N N . ALA A 1 640 ? 16.633 14.563 -8.011 1.00 93.38 640 ALA A N 1
ATOM 4580 C CA . ALA A 1 640 ? 18.052 14.465 -7.681 1.00 93.38 640 ALA A CA 1
ATOM 4581 C C . ALA A 1 640 ? 18.345 13.228 -6.817 1.00 93.38 640 ALA A C 1
ATOM 4583 O O . ALA A 1 640 ? 19.250 12.452 -7.122 1.00 93.38 640 ALA A O 1
ATOM 4584 N N . LEU A 1 641 ? 17.549 12.995 -5.768 1.00 95.50 641 LEU A N 1
ATOM 4585 C CA . LEU A 1 641 ? 17.733 11.841 -4.886 1.00 95.50 641 LEU A CA 1
ATOM 4586 C C . LEU A 1 641 ? 17.352 10.520 -5.562 1.00 95.50 641 LEU A C 1
ATOM 4588 O O . LEU A 1 641 ? 17.993 9.504 -5.298 1.00 95.50 641 LEU A O 1
ATOM 4592 N N . GLU A 1 642 ? 16.350 10.515 -6.446 1.00 94.88 642 GLU A N 1
ATOM 4593 C CA . GLU A 1 642 ? 16.049 9.349 -7.279 1.00 94.88 642 GLU A CA 1
ATOM 4594 C C . GLU A 1 642 ? 17.252 8.973 -8.157 1.00 94.88 642 GLU A C 1
ATOM 4596 O O . GLU A 1 642 ? 17.680 7.816 -8.144 1.00 94.88 642 GLU A O 1
ATOM 4601 N N . ASN A 1 643 ? 17.836 9.944 -8.863 1.00 93.19 643 ASN A N 1
ATOM 4602 C CA . ASN A 1 643 ? 18.989 9.712 -9.731 1.00 93.19 643 ASN A CA 1
ATOM 4603 C C . ASN A 1 643 ? 20.218 9.253 -8.935 1.00 93.19 643 ASN A C 1
ATOM 4605 O O . ASN A 1 643 ? 20.871 8.296 -9.337 1.00 93.19 643 ASN A O 1
ATOM 4609 N N . LEU A 1 644 ? 20.483 9.830 -7.757 1.00 94.44 644 LEU A N 1
ATOM 4610 C CA . LEU A 1 644 ? 21.587 9.388 -6.896 1.00 94.44 644 LEU A CA 1
ATOM 4611 C C . LEU A 1 644 ? 21.463 7.922 -6.447 1.00 94.44 644 LEU A C 1
ATOM 4613 O O . LEU A 1 644 ? 22.479 7.231 -6.353 1.00 94.44 644 LEU A O 1
ATOM 4617 N N . ILE A 1 645 ? 20.244 7.429 -6.181 1.00 94.31 645 ILE A N 1
ATOM 4618 C CA . ILE A 1 645 ? 20.020 6.008 -5.852 1.00 94.31 645 ILE A CA 1
ATOM 4619 C C . ILE A 1 645 ? 20.288 5.124 -7.076 1.00 94.31 645 ILE A C 1
ATOM 4621 O O . ILE A 1 645 ? 20.920 4.074 -6.951 1.00 94.31 645 ILE A O 1
ATOM 4625 N N . LEU A 1 646 ? 19.793 5.532 -8.248 1.00 90.81 646 LEU A N 1
ATOM 4626 C CA . LEU A 1 646 ? 19.901 4.751 -9.483 1.00 90.81 646 LEU A CA 1
ATOM 4627 C C . LEU A 1 646 ? 21.338 4.699 -10.020 1.00 90.81 646 LEU A C 1
ATOM 4629 O O . LEU A 1 646 ? 21.804 3.630 -10.409 1.00 90.81 646 LEU A O 1
ATOM 4633 N N . ASP A 1 647 ? 22.053 5.823 -9.993 1.00 91.38 647 ASP A N 1
ATOM 4634 C CA . ASP A 1 647 ? 23.446 5.916 -10.442 1.00 91.38 647 ASP A CA 1
ATOM 4635 C C . ASP A 1 647 ? 24.413 5.299 -9.423 1.00 91.38 647 ASP A C 1
ATOM 4637 O O . ASP A 1 647 ? 25.520 4.871 -9.763 1.00 91.38 647 ASP A O 1
ATOM 4641 N N . GLY A 1 648 ? 23.989 5.241 -8.156 1.00 91.38 648 GLY A N 1
ATOM 4642 C CA . GLY A 1 648 ? 24.740 4.644 -7.065 1.00 91.38 648 GLY A CA 1
ATOM 4643 C C . GLY A 1 648 ? 26.066 5.350 -6.814 1.00 91.38 648 GLY A C 1
ATOM 4644 O O . GLY A 1 648 ? 27.036 4.673 -6.493 1.00 91.38 648 GLY A O 1
ATOM 4645 N N . LEU A 1 649 ? 26.145 6.672 -6.982 1.00 92.25 649 LEU A N 1
ATOM 4646 C CA . LEU A 1 649 ? 27.377 7.448 -6.792 1.00 92.25 649 LEU A CA 1
ATOM 4647 C C . LEU A 1 649 ? 27.893 7.360 -5.342 1.00 92.25 649 LEU A C 1
ATOM 4649 O O . LEU A 1 649 ? 27.123 7.176 -4.398 1.00 92.25 649 LEU A O 1
ATOM 4653 N N . ASP A 1 650 ? 29.216 7.454 -5.165 1.00 92.94 650 ASP A N 1
ATOM 4654 C CA . ASP A 1 650 ? 29.832 7.492 -3.833 1.00 92.94 650 ASP A CA 1
ATOM 4655 C C . ASP A 1 650 ? 29.783 8.917 -3.271 1.00 92.94 650 ASP A C 1
ATOM 4657 O O . ASP A 1 650 ? 30.482 9.812 -3.740 1.00 92.94 650 ASP A O 1
ATOM 4661 N N . LEU A 1 651 ? 28.951 9.108 -2.251 1.00 93.56 651 LEU A N 1
ATOM 4662 C CA . LEU A 1 651 ? 28.704 10.378 -1.573 1.00 93.56 651 LEU A CA 1
ATOM 4663 C C . LEU A 1 651 ? 29.588 10.584 -0.337 1.00 93.56 651 LEU A C 1
ATOM 4665 O O . LEU A 1 651 ? 29.476 11.612 0.335 1.00 93.56 651 LEU A O 1
ATOM 4669 N N . SER A 1 652 ? 30.485 9.639 -0.030 1.00 88.75 652 SER A N 1
ATOM 4670 C CA . SER A 1 652 ? 31.433 9.764 1.086 1.00 88.75 652 SER A CA 1
ATOM 4671 C C . SER A 1 652 ? 32.216 11.089 1.105 1.00 88.75 652 SER A C 1
ATOM 4673 O O . SER A 1 652 ? 32.441 11.594 2.206 1.00 88.75 652 SER A O 1
ATOM 4675 N N . PRO A 1 653 ? 32.621 11.684 -0.043 1.00 91.12 653 PRO A N 1
ATOM 4676 C CA . PRO A 1 653 ? 33.339 12.961 -0.051 1.00 91.12 653 PRO A CA 1
ATOM 4677 C C . PRO A 1 653 ? 32.543 14.152 0.496 1.00 91.12 653 PRO A C 1
ATOM 4679 O O . PRO A 1 653 ? 33.155 15.091 0.995 1.00 91.12 653 PRO A O 1
ATOM 4682 N N . PHE A 1 654 ? 31.212 14.116 0.404 1.00 90.25 654 PHE A N 1
ATOM 4683 C CA . PHE A 1 654 ? 30.329 15.225 0.785 1.00 90.25 654 PHE A CA 1
ATOM 4684 C C . PHE A 1 654 ? 29.763 15.054 2.205 1.00 90.25 654 PHE A C 1
ATOM 4686 O O . PHE A 1 654 ? 29.536 16.023 2.926 1.00 90.25 654 PHE A O 1
ATOM 4693 N N . GLY A 1 655 ? 29.542 13.810 2.645 1.00 86.81 655 GLY A N 1
ATOM 4694 C CA . GLY A 1 655 ? 29.043 13.519 3.992 1.00 86.81 655 GLY A CA 1
ATOM 4695 C C . GLY A 1 655 ? 27.702 14.219 4.285 1.00 86.81 655 GLY A C 1
ATOM 4696 O O . GLY A 1 655 ? 26.779 14.082 3.486 1.00 86.81 655 GLY A O 1
ATOM 4697 N N . PRO A 1 656 ? 27.550 14.948 5.410 1.00 86.88 656 PRO A N 1
ATOM 4698 C CA . PRO A 1 656 ? 26.299 15.634 5.746 1.00 86.88 656 PRO A CA 1
ATOM 4699 C C . PRO A 1 656 ? 26.002 16.862 4.868 1.00 86.88 656 PRO A C 1
ATOM 4701 O O . PRO A 1 656 ? 24.861 17.324 4.868 1.00 86.88 656 PRO A O 1
ATOM 4704 N N . GLU A 1 657 ? 26.988 17.384 4.126 1.00 88.50 657 GLU A N 1
ATOM 4705 C CA . GLU A 1 657 ? 26.820 18.567 3.266 1.00 88.50 657 GLU A CA 1
ATOM 4706 C C . GLU A 1 657 ? 25.827 18.314 2.124 1.00 88.50 657 GLU A C 1
ATOM 4708 O O . GLU A 1 657 ? 25.212 19.255 1.642 1.00 88.50 657 GLU A O 1
ATOM 4713 N N . ILE A 1 658 ? 25.559 17.049 1.765 1.00 89.12 658 ILE A N 1
ATOM 4714 C CA . ILE A 1 658 ? 24.549 16.685 0.750 1.00 89.12 658 ILE A CA 1
ATOM 4715 C C . ILE A 1 658 ? 23.129 17.152 1.088 1.00 89.12 658 ILE A C 1
ATOM 4717 O O . ILE A 1 658 ? 22.260 17.142 0.221 1.00 89.12 658 ILE A O 1
ATOM 4721 N N . LEU A 1 659 ? 22.866 17.480 2.357 1.00 89.88 659 LEU A N 1
ATOM 4722 C CA . LEU A 1 659 ? 21.586 18.025 2.798 1.00 89.88 659 LEU A CA 1
ATOM 4723 C C . LEU A 1 659 ? 21.638 19.526 3.078 1.00 89.88 659 LEU A C 1
ATOM 4725 O O . LEU A 1 659 ? 20.604 20.070 3.463 1.00 89.88 659 LEU A O 1
ATOM 4729 N N . ASP A 1 660 ? 22.781 20.193 2.931 1.00 86.75 660 ASP A N 1
ATOM 4730 C CA . ASP A 1 660 ? 22.860 21.642 3.100 1.00 86.75 660 ASP A CA 1
ATOM 4731 C C . ASP A 1 660 ? 21.992 22.328 2.024 1.00 86.75 660 ASP A C 1
ATOM 4733 O O . ASP A 1 660 ? 22.120 21.996 0.847 1.00 86.75 660 ASP A O 1
ATOM 4737 N N . PRO A 1 661 ? 21.065 23.239 2.380 1.00 82.62 661 PRO A N 1
ATOM 4738 C CA . PRO A 1 661 ? 20.283 23.972 1.386 1.00 82.62 661 PRO A CA 1
ATOM 4739 C C . PRO A 1 661 ? 21.126 24.786 0.396 1.00 82.62 661 PRO A C 1
ATOM 4741 O O . PRO A 1 661 ? 20.650 25.027 -0.708 1.00 82.62 661 PRO A O 1
ATOM 4744 N N . ASP A 1 662 ? 22.348 25.184 0.758 1.00 84.19 662 ASP A N 1
ATOM 4745 C CA . ASP A 1 662 ? 23.258 25.893 -0.150 1.00 84.19 662 ASP A CA 1
ATOM 4746 C C . ASP A 1 662 ? 24.072 24.928 -1.043 1.00 84.19 662 ASP A C 1
ATOM 4748 O O . ASP A 1 662 ? 24.823 25.367 -1.918 1.00 84.19 662 ASP A O 1
ATOM 4752 N N . PHE A 1 663 ? 23.948 23.611 -0.837 1.00 84.56 663 PHE A N 1
ATOM 4753 C CA . PHE A 1 663 ? 24.628 22.594 -1.633 1.00 84.56 663 PHE A CA 1
ATOM 4754 C C . PHE A 1 663 ? 23.801 22.212 -2.865 1.00 84.56 663 PHE A C 1
ATOM 4756 O O . PHE A 1 663 ? 22.745 21.581 -2.781 1.00 84.56 663 PHE A O 1
ATOM 4763 N N . GLU A 1 664 ? 24.319 22.550 -4.044 1.00 81.38 664 GLU A N 1
ATOM 4764 C CA . GLU A 1 664 ? 23.721 22.150 -5.317 1.00 81.38 664 GLU A CA 1
ATOM 4765 C C . GLU A 1 664 ? 24.019 20.667 -5.595 1.00 81.38 664 GLU A C 1
ATOM 4767 O O . GLU A 1 664 ? 25.090 20.308 -6.086 1.00 81.38 664 GLU A O 1
ATOM 4772 N N . LEU A 1 665 ? 23.045 19.798 -5.296 1.00 81.25 665 LEU A N 1
ATOM 4773 C CA . LEU A 1 665 ? 23.106 18.347 -5.543 1.00 81.25 665 LEU A CA 1
ATOM 4774 C C . LEU A 1 665 ? 23.406 17.986 -7.006 1.00 81.25 665 LEU A C 1
ATOM 4776 O O . LEU A 1 665 ? 23.932 16.907 -7.267 1.00 81.25 665 LEU A O 1
ATOM 4780 N N . GLU A 1 666 ? 23.111 18.880 -7.951 1.00 75.62 666 GLU A N 1
ATOM 4781 C CA . GLU A 1 666 ? 23.436 18.707 -9.369 1.00 75.62 666 GLU A CA 1
ATOM 4782 C C . GLU A 1 666 ? 24.950 18.565 -9.610 1.00 75.62 666 GLU A C 1
ATOM 4784 O O . GLU A 1 666 ? 25.355 17.763 -10.447 1.00 75.62 666 GLU A O 1
ATOM 4789 N N . HIS A 1 667 ? 25.796 19.231 -8.811 1.00 79.31 667 HIS A N 1
ATOM 4790 C CA . HIS A 1 667 ? 27.258 19.129 -8.921 1.00 79.31 667 HIS A CA 1
ATOM 4791 C C . HIS A 1 667 ? 27.814 17.746 -8.569 1.00 79.31 667 HIS A C 1
ATOM 4793 O O . HIS A 1 667 ? 28.974 17.461 -8.848 1.00 79.31 667 HIS A O 1
ATOM 4799 N N . VAL A 1 668 ? 27.024 16.879 -7.930 1.00 81.94 668 VAL A N 1
ATOM 4800 C CA . VAL A 1 668 ? 27.446 15.501 -7.638 1.00 81.94 668 VAL A CA 1
ATOM 4801 C C . VAL A 1 668 ? 27.524 14.660 -8.918 1.00 81.94 668 VAL A C 1
ATOM 4803 O O . VAL A 1 668 ? 28.225 13.649 -8.944 1.00 81.94 668 VAL A O 1
ATOM 4806 N N . PHE A 1 669 ? 26.812 15.067 -9.972 1.00 80.25 669 PHE A N 1
ATOM 4807 C CA . PHE A 1 669 ? 26.747 14.353 -11.247 1.00 80.25 669 PHE A CA 1
ATOM 4808 C C . PHE A 1 669 ? 27.801 14.816 -12.271 1.00 80.25 669 PHE A C 1
ATOM 4810 O O . PHE A 1 669 ? 27.899 14.203 -13.338 1.00 80.25 669 PHE A O 1
ATOM 4817 N N . ASP A 1 670 ? 28.573 15.860 -11.948 1.00 73.00 670 ASP A N 1
ATOM 4818 C CA . ASP A 1 670 ? 29.721 16.355 -12.728 1.00 73.00 670 ASP A CA 1
ATOM 4819 C C . ASP A 1 670 ? 31.016 15.598 -12.377 1.00 73.00 670 ASP A C 1
ATOM 4821 O O . ASP A 1 670 ? 31.789 15.274 -13.318 1.00 73.00 670 ASP A O 1
#